Protein AF-A0A2D9VV08-F1 (afdb_monomer)

Structure (mmCIF, N/CA/C/O backbone):
data_AF-A0A2D9VV08-F1
#
_entry.id   AF-A0A2D9VV08-F1
#
loop_
_atom_site.group_PDB
_atom_site.id
_atom_site.type_symbol
_atom_site.label_atom_id
_atom_site.label_alt_id
_atom_site.label_comp_id
_atom_site.label_asym_id
_atom_site.label_entity_id
_atom_site.label_seq_id
_atom_site.pdbx_PDB_ins_code
_atom_site.Cartn_x
_atom_site.Cartn_y
_atom_site.Cartn_z
_atom_site.occupancy
_atom_site.B_iso_or_equiv
_atom_site.auth_seq_id
_atom_site.auth_comp_id
_atom_site.auth_asym_id
_atom_site.auth_atom_id
_atom_site.pdbx_PDB_model_num
ATOM 1 N N . MET A 1 1 ? -63.799 -0.600 -40.980 1.00 40.44 1 MET A N 1
ATOM 2 C CA . MET A 1 1 ? -63.109 -1.004 -42.229 1.00 40.44 1 MET A CA 1
ATOM 3 C C . MET A 1 1 ? -62.069 0.053 -42.563 1.00 40.44 1 MET A C 1
ATOM 5 O O . MET A 1 1 ? -62.442 1.217 -42.552 1.00 40.44 1 MET A O 1
ATOM 9 N N . LYS A 1 2 ? -60.854 -0.387 -42.931 1.00 34.94 2 LYS A N 1
ATOM 10 C CA . LYS A 1 2 ? -59.689 0.384 -43.429 1.00 34.94 2 LYS A CA 1
ATOM 11 C C . LYS A 1 2 ? -58.901 1.178 -42.380 1.00 34.94 2 LYS A C 1
ATOM 13 O O . LYS A 1 2 ? -59.510 1.806 -41.532 1.00 34.94 2 LYS A O 1
ATOM 18 N N . ARG A 1 3 ? -57.576 1.304 -42.462 1.00 34.31 3 ARG A N 1
ATOM 19 C CA . ARG A 1 3 ? -56.426 0.521 -42.990 1.00 34.31 3 ARG A CA 1
ATOM 20 C C . ARG A 1 3 ? -55.212 1.446 -42.752 1.00 34.31 3 ARG A C 1
ATOM 22 O O . ARG A 1 3 ? -55.374 2.659 -42.809 1.00 34.31 3 ARG A O 1
ATOM 29 N N . PHE A 1 4 ? -54.054 0.847 -42.500 1.00 35.44 4 PHE A N 1
ATOM 30 C CA . PHE A 1 4 ? -52.720 1.458 -42.398 1.00 35.44 4 PHE A CA 1
ATOM 31 C C . PHE A 1 4 ? -52.365 2.481 -43.508 1.00 35.44 4 PHE A C 1
ATOM 33 O O . PHE A 1 4 ? -52.744 2.237 -44.654 1.00 35.44 4 PHE A O 1
ATOM 40 N N . GLU A 1 5 ? -51.636 3.546 -43.097 1.00 44.16 5 GLU A N 1
ATOM 41 C CA . GLU A 1 5 ? -50.423 4.235 -43.654 1.00 44.16 5 GLU A CA 1
ATOM 42 C C . GLU A 1 5 ? -50.265 4.396 -45.193 1.00 44.16 5 GLU A C 1
ATOM 44 O O . GLU A 1 5 ? -50.608 3.459 -45.917 1.00 44.16 5 GLU A O 1
ATOM 49 N N . PRO A 1 6 ? -49.681 5.509 -45.739 1.00 47.34 6 PRO A N 1
ATOM 50 C CA . PRO A 1 6 ? -48.270 5.873 -45.454 1.00 47.34 6 PRO A CA 1
ATOM 51 C C . PRO A 1 6 ? -47.780 7.354 -45.616 1.00 47.34 6 PRO A C 1
ATOM 53 O O . PRO A 1 6 ? -48.344 8.159 -46.353 1.00 47.34 6 PRO A O 1
ATOM 56 N N . SER A 1 7 ? -46.614 7.632 -45.002 1.00 43.88 7 SER A N 1
ATOM 57 C CA . SER A 1 7 ? -45.421 8.395 -45.483 1.00 43.88 7 SER A CA 1
ATOM 58 C C . SER A 1 7 ? -45.499 9.860 -45.983 1.00 43.88 7 SER A C 1
ATOM 60 O O . SER A 1 7 ? -46.040 10.108 -47.058 1.00 43.88 7 SER A O 1
ATOM 62 N N . ILE A 1 8 ? -44.742 10.780 -45.346 1.00 37.00 8 ILE A N 1
ATOM 63 C CA . ILE A 1 8 ? -44.172 12.033 -45.927 1.00 37.00 8 ILE A CA 1
ATOM 64 C C . ILE A 1 8 ? -42.823 12.339 -45.216 1.00 37.00 8 ILE A C 1
ATOM 66 O O . ILE A 1 8 ? -42.817 12.558 -44.012 1.00 37.00 8 ILE A O 1
ATOM 70 N N . LYS A 1 9 ? -41.666 12.045 -45.839 1.00 37.06 9 LYS A N 1
ATOM 71 C CA . LYS A 1 9 ? -40.683 12.907 -46.563 1.00 37.06 9 LYS A CA 1
ATOM 72 C C . LYS A 1 9 ? -39.863 13.920 -45.731 1.00 37.06 9 LYS A C 1
ATOM 74 O O . LYS A 1 9 ? -40.403 14.788 -45.059 1.00 37.06 9 LYS A O 1
ATOM 79 N N . LEU A 1 10 ? -38.538 13.806 -45.887 1.00 42.59 10 LEU A N 1
ATOM 80 C CA . LEU A 1 10 ? -37.439 14.268 -45.025 1.00 42.59 10 LEU A CA 1
ATOM 81 C C . LEU A 1 10 ? -36.740 15.581 -45.467 1.00 42.59 10 LEU A C 1
ATOM 83 O O . LEU A 1 10 ? -35.616 15.835 -45.050 1.00 42.59 10 LEU A O 1
ATOM 87 N N . ASP A 1 11 ? -37.353 16.438 -46.287 1.00 41.09 11 ASP A N 1
ATOM 88 C CA . ASP A 1 11 ? -36.577 17.448 -47.046 1.00 41.09 11 ASP A CA 1
ATOM 89 C C . ASP A 1 11 ? -36.545 18.884 -46.477 1.00 41.09 11 ASP A C 1
ATOM 91 O O . ASP A 1 11 ? -35.994 19.776 -47.117 1.00 41.09 11 ASP A O 1
ATOM 95 N N . ASN A 1 12 ? -37.075 19.156 -45.277 1.00 43.41 12 ASN A N 1
ATOM 96 C CA . ASN A 1 12 ? -37.239 20.546 -44.799 1.00 43.41 12 ASN A CA 1
ATOM 97 C C . ASN A 1 12 ? -36.463 20.954 -43.537 1.00 43.41 12 ASN A C 1
ATOM 99 O O . ASN A 1 12 ? -36.698 22.043 -43.018 1.00 43.41 12 ASN A O 1
ATOM 103 N N . MET A 1 13 ? -35.498 20.164 -43.061 1.00 38.97 13 MET A N 1
ATOM 104 C CA . MET A 1 13 ? -34.705 20.539 -41.874 1.00 38.97 13 MET A CA 1
ATOM 105 C C . MET A 1 13 ? -33.243 20.917 -42.143 1.00 38.97 13 MET A C 1
ATOM 107 O O . MET A 1 13 ? -32.526 21.218 -41.195 1.00 38.97 13 MET A O 1
ATOM 111 N N . TYR A 1 14 ? -32.802 20.989 -43.405 1.00 41.69 14 TYR A N 1
ATOM 112 C CA . TYR A 1 14 ? -31.396 21.292 -43.728 1.00 41.69 14 TYR A CA 1
ATOM 113 C C . TYR A 1 14 ? -31.119 22.719 -44.242 1.00 41.69 14 TYR A C 1
ATOM 115 O O . TYR A 1 14 ? -29.967 23.082 -44.443 1.00 41.69 14 TYR A O 1
ATOM 123 N N . ASN A 1 15 ? -32.140 23.572 -44.406 1.00 38.47 15 ASN A N 1
ATOM 124 C CA . ASN A 1 15 ? -31.975 24.895 -45.038 1.00 38.47 15 ASN A CA 1
ATOM 125 C C . ASN A 1 15 ? -32.231 26.115 -44.134 1.00 38.47 15 ASN A C 1
ATOM 127 O O . ASN A 1 15 ? -32.240 27.239 -44.629 1.00 38.47 15 ASN A O 1
ATOM 131 N N . SER A 1 16 ? -32.392 25.945 -42.815 1.00 38.78 16 SER A N 1
ATOM 132 C CA . SER A 1 16 ? -32.663 27.081 -41.909 1.00 38.78 16 SER A CA 1
ATOM 133 C C . SER A 1 16 ? -31.456 27.588 -41.105 1.00 38.78 16 SER A C 1
ATOM 135 O O . SER A 1 16 ? -31.611 28.551 -40.354 1.00 38.78 16 SER A O 1
ATOM 137 N N . VAL A 1 17 ? -30.261 26.999 -41.241 1.00 39.28 17 VAL A N 1
ATOM 138 C CA . VAL A 1 17 ? -29.086 27.417 -40.439 1.00 39.28 17 VAL A CA 1
ATOM 139 C C . VAL A 1 17 ? -27.960 28.046 -41.282 1.00 39.28 17 VAL A C 1
ATOM 141 O O . VAL A 1 17 ? -27.140 28.788 -40.750 1.00 39.28 17 VAL A O 1
ATOM 144 N N . SER A 1 18 ? -27.974 27.906 -42.614 1.00 39.22 18 SER A N 1
ATOM 145 C CA . SER A 1 18 ? -26.911 28.433 -43.499 1.00 39.22 18 SER A CA 1
ATOM 146 C C . SER A 1 18 ? -27.048 29.907 -43.929 1.00 39.22 18 SER A C 1
ATOM 148 O O . SER A 1 18 ? -26.383 30.322 -44.873 1.00 39.22 18 SER A O 1
ATOM 150 N N . SER A 1 19 ? -27.857 30.744 -43.265 1.00 37.53 19 SER A N 1
ATOM 151 C CA . SER A 1 19 ? -28.032 32.157 -43.672 1.00 37.53 19 SER A CA 1
ATOM 152 C C . SER A 1 19 ? -27.627 33.211 -42.633 1.00 37.53 19 SER A C 1
ATOM 154 O O . SER A 1 19 ? -28.128 34.336 -42.680 1.00 37.53 19 SER A O 1
ATOM 156 N N . LYS A 1 20 ? -26.716 32.896 -41.703 1.00 37.66 20 LYS A N 1
ATOM 157 C CA . LYS A 1 20 ? -26.085 33.901 -40.823 1.00 37.66 20 LYS A CA 1
ATOM 158 C C . LYS A 1 20 ? -24.596 33.630 -40.600 1.00 37.66 20 LYS A C 1
ATOM 160 O O . LYS A 1 20 ? -24.136 33.502 -39.474 1.00 37.66 20 LYS A O 1
ATOM 165 N N . ILE A 1 21 ? -23.828 33.612 -41.685 1.00 45.19 21 ILE A N 1
ATOM 166 C CA . ILE A 1 21 ? -22.382 33.841 -41.621 1.00 45.19 21 ILE A CA 1
ATOM 167 C C . ILE A 1 21 ? -22.081 35.045 -42.509 1.00 45.19 21 ILE A C 1
ATOM 169 O O . ILE A 1 21 ? -22.138 34.959 -43.730 1.00 45.19 21 ILE A O 1
ATOM 173 N N . ASN A 1 22 ? -21.806 36.186 -41.879 1.00 32.44 22 ASN A N 1
ATOM 174 C CA . ASN A 1 22 ? -20.992 37.235 -42.480 1.00 32.44 22 ASN A CA 1
ATOM 175 C C . ASN A 1 22 ? -20.306 38.061 -41.382 1.00 32.44 22 ASN A C 1
ATOM 177 O O . ASN A 1 22 ? -20.902 38.936 -40.758 1.00 32.44 22 ASN A O 1
ATOM 181 N N . ASN A 1 23 ? -19.039 37.710 -41.163 1.00 40.84 23 ASN A N 1
ATOM 182 C CA . ASN A 1 23 ? -17.896 38.563 -40.847 1.00 40.84 23 ASN A CA 1
ATOM 183 C C . ASN A 1 23 ? -18.106 39.755 -39.904 1.00 40.84 23 ASN A C 1
ATOM 185 O O . ASN A 1 23 ? -18.414 40.864 -40.338 1.00 40.84 23 ASN A O 1
ATOM 189 N N . LYS A 1 24 ? -17.703 39.560 -38.643 1.00 33.09 24 LYS A N 1
ATOM 190 C CA . LYS A 1 24 ? -16.863 40.524 -37.916 1.00 33.09 24 LYS A CA 1
ATOM 191 C C . LYS A 1 24 ? -15.965 39.777 -36.928 1.00 33.09 24 LYS A C 1
ATOM 193 O O . LYS A 1 24 ? -16.432 39.204 -35.952 1.00 33.09 24 LYS A O 1
ATOM 198 N N . SER A 1 25 ? -14.673 39.807 -37.228 1.00 48.38 25 SER A N 1
ATOM 199 C CA . SER A 1 25 ? -13.551 39.387 -36.395 1.00 48.38 25 SER A CA 1
ATOM 200 C C . SER A 1 25 ? -13.685 39.863 -34.946 1.00 48.38 25 SER A C 1
ATOM 202 O O . SER A 1 25 ? -13.648 41.068 -34.681 1.00 48.38 25 SER A O 1
ATOM 204 N N . ARG A 1 26 ? -13.768 38.919 -34.008 1.00 38.81 26 ARG A N 1
ATOM 205 C CA . ARG A 1 26 ? -13.353 39.113 -32.619 1.00 38.81 26 ARG A CA 1
ATOM 206 C C . ARG A 1 26 ? -12.586 37.868 -32.194 1.00 38.81 26 ARG A C 1
ATOM 208 O O . ARG A 1 26 ? -13.151 36.781 -32.165 1.00 38.81 26 ARG A O 1
ATOM 215 N N . LEU A 1 27 ? -11.289 38.059 -31.953 1.00 39.94 27 LEU A N 1
ATOM 216 C CA . LEU A 1 27 ? -10.453 37.162 -31.164 1.00 39.94 27 LEU A CA 1
ATOM 217 C C . LEU A 1 27 ? -11.228 36.800 -29.890 1.00 39.94 27 LEU A C 1
ATOM 219 O O . LEU A 1 27 ? -11.615 37.697 -29.139 1.00 39.94 27 LEU A O 1
ATOM 223 N N . PHE A 1 28 ? -11.476 35.513 -29.679 1.00 40.75 28 PHE A N 1
ATOM 224 C CA . PHE A 1 28 ? -11.870 35.002 -28.376 1.00 40.75 28 PHE A CA 1
ATOM 225 C C . PHE A 1 28 ? -10.591 34.818 -27.563 1.00 40.75 28 PHE A C 1
ATOM 227 O O . PHE A 1 28 ? -9.744 34.004 -27.918 1.00 40.75 28 PHE A O 1
ATOM 234 N N . ASP A 1 29 ? -10.444 35.633 -26.524 1.00 45.53 29 ASP A N 1
ATOM 235 C CA . ASP A 1 29 ? -9.407 35.511 -25.506 1.00 45.53 29 ASP A CA 1
ATOM 236 C C . ASP A 1 29 ? -9.954 34.613 -24.376 1.00 45.53 29 ASP A C 1
ATOM 238 O O . ASP A 1 29 ? -10.915 35.010 -23.699 1.00 45.53 29 ASP A O 1
ATOM 242 N N . PRO A 1 30 ? -9.428 33.387 -24.189 1.00 45.16 30 PRO A N 1
ATOM 243 C CA . PRO A 1 30 ? -9.931 32.440 -23.193 1.00 45.16 30 PRO A CA 1
ATOM 244 C C . PRO A 1 30 ? -9.662 32.864 -21.735 1.00 45.16 30 PRO A C 1
ATOM 246 O O . PRO A 1 30 ? -10.148 32.209 -20.818 1.00 45.16 30 PRO A O 1
ATOM 249 N N . MET A 1 31 ? -8.972 33.984 -21.489 1.00 43.41 31 MET A N 1
ATOM 250 C CA . MET A 1 31 ? -8.640 34.465 -20.138 1.00 43.41 31 MET A CA 1
ATOM 251 C C . MET A 1 31 ? -9.734 35.298 -19.442 1.00 43.41 31 MET A C 1
ATOM 253 O O . MET A 1 31 ? -9.549 35.717 -18.303 1.00 43.41 31 MET A O 1
ATOM 257 N N . SER A 1 32 ? -10.892 35.540 -20.068 1.00 47.12 32 SER A N 1
ATOM 258 C CA . SER A 1 32 ? -11.957 36.368 -19.457 1.00 47.12 32 SER A CA 1
ATOM 259 C C . SER A 1 32 ? -13.001 35.599 -18.628 1.00 47.12 32 SER A C 1
ATOM 261 O O . SER A 1 32 ? -13.900 36.215 -18.058 1.00 47.12 32 SER A O 1
ATOM 263 N N . LEU A 1 33 ? -12.874 34.271 -18.519 1.00 42.94 33 LEU A N 1
ATOM 264 C CA . LEU A 1 33 ? -13.794 33.405 -17.761 1.00 42.94 33 LEU A CA 1
ATOM 265 C C . LEU A 1 33 ? -13.349 33.112 -16.316 1.00 42.94 33 LEU A C 1
ATOM 267 O O . LEU A 1 33 ? -14.063 32.424 -15.594 1.00 42.94 33 LEU A O 1
ATOM 271 N N . ILE A 1 34 ? -12.233 33.689 -15.856 1.00 46.38 34 ILE A N 1
ATOM 272 C CA . ILE A 1 34 ? -11.769 33.587 -14.463 1.00 46.38 34 ILE A CA 1
ATOM 273 C C . ILE A 1 34 ? -11.802 34.975 -13.814 1.00 46.38 34 ILE A C 1
ATOM 275 O O . ILE A 1 34 ? -10.773 35.568 -13.509 1.00 46.38 34 ILE A O 1
ATOM 279 N N . ASN A 1 35 ? -13.003 35.504 -13.584 1.00 36.22 35 ASN A N 1
ATOM 280 C CA . ASN A 1 35 ? -13.213 36.591 -12.625 1.00 36.22 35 ASN A CA 1
ATOM 281 C C . ASN A 1 35 ? -13.919 36.021 -11.393 1.00 36.22 35 ASN A C 1
ATOM 283 O O . ASN A 1 35 ? -15.118 36.204 -11.193 1.00 36.22 35 ASN A O 1
ATOM 287 N N . ILE A 1 36 ? -13.153 35.297 -10.576 1.00 47.75 36 ILE A N 1
ATOM 288 C CA . ILE A 1 36 ? -13.516 35.037 -9.183 1.00 47.75 36 ILE A CA 1
ATOM 289 C C . ILE A 1 36 ? -13.079 36.270 -8.392 1.00 47.75 36 ILE A C 1
ATOM 291 O O . ILE A 1 36 ? -11.884 36.550 -8.277 1.00 47.75 36 ILE A O 1
ATOM 295 N N . ASP A 1 37 ? -14.050 37.011 -7.862 1.00 37.53 37 ASP A N 1
ATOM 296 C CA . ASP A 1 37 ? -13.835 38.141 -6.956 1.00 37.53 37 ASP A CA 1
ATOM 297 C C . ASP A 1 37 ? -13.156 37.644 -5.665 1.00 37.53 37 ASP A C 1
ATOM 299 O O . ASP A 1 37 ? -13.803 37.184 -4.720 1.00 37.53 37 ASP A O 1
ATOM 303 N N . ARG A 1 38 ? -11.820 37.718 -5.608 1.00 37.84 38 ARG A N 1
ATOM 304 C CA . ARG A 1 38 ? -11.063 37.484 -4.372 1.00 37.84 38 ARG A CA 1
ATOM 305 C C . ARG A 1 38 ? -11.222 38.703 -3.471 1.00 37.84 38 ARG A C 1
ATOM 307 O O . ARG A 1 38 ? -10.489 39.683 -3.595 1.00 37.84 38 ARG A O 1
ATOM 314 N N . LYS A 1 39 ? -12.155 38.636 -2.520 1.00 36.38 39 LYS A N 1
ATOM 315 C CA . LYS A 1 39 ? -12.114 39.510 -1.343 1.00 36.38 39 LYS A CA 1
ATOM 316 C C . LYS A 1 39 ? -10.845 39.193 -0.553 1.00 36.38 39 LYS A C 1
ATOM 318 O O . LYS A 1 39 ? -10.758 38.183 0.135 1.00 36.38 39 LYS A O 1
ATOM 323 N N . ILE A 1 40 ? -9.860 40.070 -0.702 1.00 37.94 40 ILE A N 1
ATOM 324 C CA . ILE A 1 40 ? -8.623 40.123 0.071 1.00 37.94 40 ILE A CA 1
ATOM 325 C C . ILE A 1 40 ? -8.995 40.307 1.549 1.00 37.94 40 ILE A C 1
ATOM 327 O O . ILE A 1 40 ? -9.473 41.370 1.944 1.00 37.94 40 ILE A O 1
ATOM 331 N N . VAL A 1 41 ? -8.791 39.269 2.359 1.00 36.09 41 VAL A N 1
ATOM 332 C CA . VAL A 1 41 ? -8.795 39.364 3.821 1.00 36.09 41 VAL A CA 1
ATOM 333 C C . VAL A 1 41 ? -7.339 39.433 4.263 1.00 36.09 41 VAL A C 1
ATOM 335 O O . VAL A 1 41 ? -6.630 38.434 4.320 1.00 36.09 41 VAL A O 1
ATOM 338 N N . THR A 1 42 ? -6.879 40.652 4.515 1.00 32.84 42 THR A N 1
ATOM 339 C CA . THR A 1 42 ? -5.553 40.938 5.054 1.00 32.84 42 THR A CA 1
ATOM 340 C C . THR A 1 42 ? -5.556 40.648 6.555 1.00 32.84 42 THR A C 1
ATOM 342 O O . THR A 1 42 ? -6.047 41.463 7.332 1.00 32.84 42 THR A O 1
ATOM 345 N N . TYR A 1 43 ? -4.985 39.520 6.978 1.00 34.56 43 TYR A N 1
ATOM 346 C CA . TYR A 1 43 ? -4.499 39.357 8.349 1.00 34.56 43 TYR A CA 1
ATOM 347 C C . TYR A 1 43 ? -2.974 39.403 8.328 1.00 34.56 43 TYR A C 1
ATOM 349 O O . TYR A 1 43 ? -2.294 38.469 7.920 1.00 34.56 43 TYR A O 1
ATOM 357 N N . THR A 1 44 ? -2.435 40.546 8.738 1.00 33.78 44 THR A N 1
ATOM 358 C CA . THR A 1 44 ? -1.024 40.723 9.071 1.00 33.78 44 THR A CA 1
ATOM 359 C C . THR A 1 44 ? -0.730 40.011 10.389 1.00 33.78 44 THR A C 1
ATOM 361 O O . THR A 1 44 ? -1.078 40.530 11.450 1.00 33.78 44 THR A O 1
ATOM 364 N N . THR A 1 45 ? -0.071 38.856 10.348 1.00 36.84 45 THR A N 1
ATOM 365 C CA . THR A 1 45 ? 0.602 38.279 11.519 1.00 36.84 45 THR A CA 1
ATOM 366 C C . THR A 1 45 ? 2.086 38.612 11.438 1.00 36.84 45 THR A C 1
ATOM 368 O O . THR A 1 45 ? 2.792 38.189 10.524 1.00 36.84 45 THR A O 1
ATOM 371 N N . ALA A 1 46 ? 2.540 39.438 12.377 1.00 35.12 46 ALA A N 1
ATOM 372 C CA . ALA A 1 46 ? 3.937 39.793 12.554 1.00 35.12 46 ALA A CA 1
ATOM 373 C C . ALA A 1 46 ? 4.747 38.543 12.928 1.00 35.12 46 ALA A C 1
ATOM 375 O O . ALA A 1 46 ? 4.497 37.922 13.957 1.00 35.12 46 ALA A O 1
ATOM 376 N N . ILE A 1 47 ? 5.727 38.192 12.098 1.00 37.81 47 ILE A N 1
ATOM 377 C CA . ILE A 1 47 ? 6.722 37.169 12.413 1.00 37.81 47 ILE A CA 1
ATOM 378 C C . ILE A 1 47 ? 7.755 37.815 13.343 1.00 37.81 47 ILE A C 1
ATOM 380 O O . ILE A 1 47 ? 8.650 38.534 12.903 1.00 37.81 47 ILE A O 1
ATOM 384 N N . THR A 1 48 ? 7.620 37.590 14.647 1.00 34.22 48 THR A N 1
ATOM 385 C CA . THR A 1 48 ? 8.691 37.838 15.617 1.00 34.22 48 THR A CA 1
ATOM 386 C C . THR A 1 48 ? 9.560 36.588 15.717 1.00 34.22 48 THR A C 1
ATOM 388 O O . THR A 1 48 ? 9.188 35.633 16.391 1.00 34.22 48 THR A O 1
ATOM 391 N N . LEU A 1 49 ? 10.711 36.596 15.039 1.00 32.50 49 LEU A N 1
ATOM 392 C CA . LEU A 1 49 ? 11.802 35.632 15.231 1.00 32.50 49 LEU A CA 1
ATOM 393 C C . LEU A 1 49 ? 12.501 35.898 16.580 1.00 32.50 49 LEU A C 1
ATOM 395 O O . LEU A 1 49 ? 13.049 36.991 16.749 1.00 32.50 49 LEU A O 1
ATOM 399 N N . PRO A 1 50 ? 12.608 34.928 17.504 1.00 44.78 50 PRO A N 1
ATOM 400 C CA . PRO A 1 50 ? 13.664 34.950 18.500 1.00 44.78 50 PRO A CA 1
ATOM 401 C C . PRO A 1 50 ? 14.922 34.282 17.926 1.00 44.78 50 PRO A C 1
ATOM 403 O O . PRO A 1 50 ? 14.986 33.065 17.769 1.00 44.78 50 PRO A O 1
ATOM 406 N N . LEU A 1 51 ? 15.947 35.091 17.630 1.00 34.47 51 LEU A N 1
ATOM 407 C CA . LEU A 1 51 ? 17.323 34.603 17.523 1.00 34.47 51 LEU A CA 1
ATOM 408 C C . LEU A 1 51 ? 17.750 34.072 18.899 1.00 34.47 51 LEU A C 1
ATOM 410 O O . LEU A 1 51 ? 17.919 34.863 19.828 1.00 34.47 51 LEU A O 1
ATOM 414 N N . ILE A 1 52 ? 17.980 32.765 19.023 1.00 43.25 52 ILE A N 1
ATOM 415 C CA . ILE A 1 52 ? 18.710 32.199 20.161 1.00 43.25 52 ILE A CA 1
ATOM 416 C C . ILE A 1 52 ? 20.125 31.858 19.699 1.00 43.25 52 ILE A C 1
ATOM 418 O O . ILE A 1 52 ? 20.376 30.893 18.984 1.00 43.25 52 ILE A O 1
ATOM 422 N N . LEU A 1 53 ? 21.043 32.720 20.127 1.00 34.97 53 LEU A N 1
ATOM 423 C CA . LEU A 1 53 ? 22.485 32.533 20.135 1.00 34.97 53 LEU A CA 1
ATOM 424 C C . LEU A 1 53 ? 22.847 31.741 21.408 1.00 34.97 53 LEU A C 1
ATOM 426 O O . LEU A 1 53 ? 22.639 32.243 22.510 1.00 34.97 53 LEU A O 1
ATOM 430 N N . ALA A 1 54 ? 23.428 30.549 21.275 1.00 41.56 54 ALA A N 1
ATOM 431 C CA . ALA A 1 54 ? 24.175 29.877 22.344 1.00 41.56 54 ALA A CA 1
ATOM 432 C C . ALA A 1 54 ? 25.527 29.455 21.740 1.00 41.56 54 ALA A C 1
ATOM 434 O O . ALA A 1 54 ? 25.588 28.598 20.869 1.00 41.56 54 ALA A O 1
ATOM 435 N N . ALA A 1 55 ? 26.585 30.250 21.890 1.00 38.38 55 ALA A N 1
ATOM 436 C CA . ALA A 1 55 ? 27.450 30.348 23.068 1.00 38.38 55 ALA A CA 1
ATOM 437 C C . ALA A 1 55 ? 28.229 29.050 23.352 1.00 38.38 55 ALA A C 1
ATOM 439 O O . ALA A 1 55 ? 27.840 28.201 24.144 1.00 38.38 55 ALA A O 1
ATOM 440 N N . CYS A 1 56 ? 29.377 28.979 22.676 1.00 41.03 56 CYS A N 1
ATOM 441 C CA . CYS A 1 56 ? 30.634 28.380 23.109 1.00 41.03 56 CYS A CA 1
ATOM 442 C C . CYS A 1 56 ? 30.798 28.327 24.642 1.00 41.03 56 CYS A C 1
ATOM 444 O O . CYS A 1 56 ? 30.735 29.357 25.314 1.00 41.03 56 CYS A O 1
ATOM 446 N N . GLY A 1 57 ? 31.085 27.137 25.169 1.00 35.28 57 GLY A N 1
ATOM 447 C CA . GLY A 1 57 ? 31.461 26.924 26.563 1.00 35.28 57 GLY A CA 1
ATOM 448 C C . GLY A 1 57 ? 32.113 25.559 26.747 1.00 35.28 57 GLY A C 1
ATOM 449 O O . GLY A 1 57 ? 31.436 24.576 27.020 1.00 35.28 57 GLY A O 1
ATOM 450 N N . GLY A 1 58 ? 33.434 25.497 26.567 1.00 40.28 58 GLY A N 1
ATOM 451 C CA . GLY A 1 58 ? 34.241 24.337 26.934 1.00 40.28 58 GLY A CA 1
ATOM 452 C C . GLY A 1 58 ? 34.417 24.217 28.451 1.00 40.28 58 GLY A C 1
ATOM 453 O O . GLY A 1 58 ? 34.552 25.219 29.152 1.00 40.28 58 GLY A O 1
ATOM 454 N N . GLY A 1 59 ? 34.475 22.981 28.943 1.00 35.72 59 GLY A N 1
ATOM 455 C CA . GLY A 1 59 ? 34.824 22.655 30.324 1.00 35.72 59 GLY A CA 1
ATOM 456 C C . GLY A 1 59 ? 35.083 21.158 30.464 1.00 35.72 59 GLY A C 1
ATOM 457 O O . GLY A 1 59 ? 34.170 20.359 30.300 1.00 35.72 59 GLY A O 1
ATOM 458 N N . GLY A 1 60 ? 36.341 20.786 30.705 1.00 34.59 60 GLY A N 1
ATOM 459 C CA . GLY A 1 60 ? 36.776 19.406 30.919 1.00 34.59 60 GLY A CA 1
ATOM 460 C C . GLY A 1 60 ? 36.902 19.013 32.396 1.00 34.59 60 GLY A C 1
ATOM 461 O O . GLY A 1 60 ? 36.882 19.863 33.285 1.00 34.59 60 GLY A O 1
ATOM 462 N N . GLY A 1 61 ? 37.128 17.711 32.605 1.00 33.06 61 GLY A N 1
ATOM 463 C CA . GLY A 1 61 ? 37.431 17.047 33.883 1.00 33.06 61 GLY A CA 1
ATOM 464 C C . GLY A 1 61 ? 36.249 16.202 34.374 1.00 33.06 61 GLY A C 1
ATOM 465 O O . GLY A 1 61 ? 35.132 16.685 34.405 1.00 33.06 61 GLY A O 1
ATOM 466 N N . GLY A 1 62 ? 36.362 14.937 34.767 1.00 32.50 62 GLY A N 1
ATOM 467 C CA . GLY A 1 62 ? 37.490 14.040 34.978 1.00 32.50 62 GLY A CA 1
ATOM 468 C C . GLY A 1 62 ? 37.004 12.909 35.899 1.00 32.50 62 GLY A C 1
ATOM 469 O O . GLY A 1 62 ? 36.479 13.199 36.962 1.00 32.50 62 GLY A O 1
ATOM 470 N N . GLY A 1 63 ? 37.163 11.658 35.453 1.00 31.52 63 GLY A N 1
ATOM 471 C CA . GLY A 1 63 ? 37.267 10.406 36.222 1.00 31.52 63 GLY A CA 1
ATOM 472 C C . GLY A 1 63 ? 36.289 10.081 37.365 1.00 31.52 63 GLY A C 1
ATOM 473 O O . GLY A 1 63 ? 36.358 10.677 38.430 1.00 31.52 63 GLY A O 1
ATOM 474 N N . ALA A 1 64 ? 35.578 8.957 37.232 1.00 32.06 64 ALA A N 1
ATOM 475 C CA . ALA A 1 64 ? 35.711 7.830 38.164 1.00 32.06 64 ALA A CA 1
ATOM 476 C C . ALA A 1 64 ? 35.121 6.546 37.559 1.00 32.06 64 ALA A C 1
ATOM 478 O O . ALA A 1 64 ? 34.111 6.551 36.866 1.00 32.06 64 ALA A O 1
ATOM 479 N N . VAL A 1 65 ? 35.837 5.463 37.827 1.00 37.69 65 VAL A N 1
ATOM 480 C CA . VAL A 1 65 ? 35.688 4.085 37.364 1.00 37.69 65 VAL A CA 1
ATOM 481 C C . VAL A 1 65 ? 34.481 3.369 37.988 1.00 37.69 65 VAL A C 1
ATOM 483 O O . VAL A 1 65 ? 34.241 3.501 39.185 1.00 37.69 65 VAL A O 1
ATOM 486 N N . SER A 1 66 ? 33.775 2.556 37.197 1.00 33.44 66 SER A N 1
ATOM 487 C CA . SER A 1 66 ? 32.834 1.539 37.690 1.00 33.44 66 SER A CA 1
ATOM 488 C C . SER A 1 66 ? 33.499 0.158 37.594 1.00 33.44 66 SER A C 1
ATOM 490 O O . SER A 1 66 ? 34.036 -0.160 36.529 1.00 33.44 66 SER A O 1
ATOM 492 N N . PRO A 1 67 ? 33.537 -0.649 38.670 1.00 40.22 67 PRO A N 1
ATOM 493 C CA . PRO A 1 67 ? 34.123 -1.978 38.628 1.00 40.22 67 PRO A CA 1
ATOM 494 C C . PRO A 1 67 ? 33.130 -3.017 38.092 1.00 40.22 67 PRO A C 1
ATOM 496 O O . PRO A 1 67 ? 32.038 -3.207 38.623 1.00 40.22 67 PRO A O 1
ATOM 499 N N . THR A 1 68 ? 33.579 -3.733 37.066 1.00 39.94 68 THR A N 1
ATOM 500 C CA . THR A 1 68 ? 33.092 -5.044 36.628 1.00 39.94 68 THR A CA 1
ATOM 501 C C . THR A 1 68 ? 33.063 -6.039 37.799 1.00 39.94 68 THR A C 1
ATOM 503 O O . THR A 1 68 ? 34.087 -6.184 38.473 1.00 39.94 68 THR A O 1
ATOM 506 N N . PRO A 1 69 ? 31.964 -6.776 38.043 1.00 38.88 69 PRO A N 1
ATOM 507 C CA . PRO A 1 69 ? 32.001 -7.955 38.898 1.00 38.88 69 PRO A CA 1
ATOM 508 C C . PRO A 1 69 ? 32.555 -9.156 38.125 1.00 38.88 69 PRO A C 1
ATOM 510 O O . PRO A 1 69 ? 32.024 -9.558 37.092 1.00 38.88 69 PRO A O 1
ATOM 513 N N . ASP A 1 70 ? 33.645 -9.688 38.665 1.00 28.64 70 ASP A N 1
ATOM 514 C CA . ASP A 1 70 ? 34.383 -10.870 38.236 1.00 28.64 70 ASP A CA 1
ATOM 515 C C . ASP A 1 70 ? 33.626 -12.175 38.545 1.00 28.64 70 ASP A C 1
ATOM 517 O O . ASP A 1 70 ? 32.983 -12.343 39.584 1.00 28.64 70 ASP A O 1
ATOM 521 N N . SER A 1 71 ? 33.753 -13.106 37.611 1.00 39.81 71 SER A N 1
ATOM 522 C CA . SER A 1 71 ? 33.383 -14.513 37.662 1.00 39.81 71 SER A CA 1
ATOM 523 C C . SER A 1 71 ? 34.259 -15.310 38.637 1.00 39.81 71 SER A C 1
ATOM 525 O O . SER A 1 71 ? 35.468 -15.418 38.454 1.00 39.81 71 SER A O 1
ATOM 527 N N . GLY A 1 72 ? 33.647 -15.979 39.619 1.00 28.30 72 GLY A N 1
ATOM 528 C CA . GLY A 1 72 ? 34.356 -16.864 40.548 1.00 28.30 72 GLY A CA 1
ATOM 529 C C . GLY A 1 72 ? 33.549 -18.103 40.925 1.00 28.30 72 GLY A C 1
ATOM 530 O O . GLY A 1 72 ? 32.681 -18.054 41.790 1.00 28.30 72 GLY A O 1
ATOM 531 N N . SER A 1 73 ? 33.874 -19.226 40.286 1.00 35.81 73 SER A N 1
ATOM 532 C CA . SER A 1 73 ? 33.451 -20.580 40.655 1.00 35.81 73 SER A CA 1
ATOM 533 C C . SER A 1 73 ? 34.396 -21.172 41.709 1.00 35.81 73 SER A C 1
ATOM 535 O O . SER A 1 73 ? 35.611 -21.024 41.583 1.00 35.81 73 SER A O 1
ATOM 537 N N . SER A 1 74 ? 33.855 -21.860 42.724 1.00 30.14 74 SER A N 1
ATOM 538 C CA . SER A 1 74 ? 34.335 -23.145 43.291 1.00 30.14 74 SER A CA 1
ATOM 539 C C . SER A 1 74 ? 33.857 -23.355 44.737 1.00 30.14 74 SER A C 1
ATOM 541 O O . SER A 1 74 ? 33.903 -22.441 45.556 1.00 30.14 74 SER A O 1
ATOM 543 N N . GLY A 1 75 ? 33.436 -24.583 45.078 1.00 27.98 75 GLY A N 1
ATOM 544 C CA . GLY A 1 75 ? 33.176 -24.954 46.476 1.00 27.98 75 GLY A CA 1
ATOM 545 C C . GLY A 1 75 ? 32.289 -26.178 46.703 1.00 27.98 75 GLY A C 1
ATOM 546 O O . GLY A 1 75 ? 31.156 -26.053 47.143 1.00 27.98 75 GLY A O 1
ATOM 547 N N . SER A 1 76 ? 32.820 -27.359 46.409 1.00 29.52 76 SER A N 1
ATOM 548 C CA . SER A 1 76 ? 32.226 -28.699 46.495 1.00 29.52 76 SER A CA 1
ATOM 549 C C . SER A 1 76 ? 31.726 -29.147 47.885 1.00 29.52 76 SER A C 1
ATOM 551 O O . SER A 1 76 ? 32.385 -28.903 48.892 1.00 29.52 76 SER A O 1
ATOM 553 N N . SER A 1 77 ? 30.684 -29.992 47.909 1.00 26.56 77 SER A N 1
ATOM 554 C CA . SER A 1 77 ? 30.701 -31.402 48.383 1.00 26.56 77 SER A CA 1
ATOM 555 C C . SER A 1 77 ? 29.431 -31.867 49.121 1.00 26.56 77 SER A C 1
ATOM 557 O O . SER A 1 77 ? 28.659 -31.104 49.686 1.00 26.56 77 SER A O 1
ATOM 559 N N . SER A 1 78 ? 29.219 -33.174 49.001 1.00 33.84 78 SER A N 1
ATOM 560 C CA . SER A 1 78 ? 27.995 -33.975 49.056 1.00 33.84 78 SER A CA 1
ATOM 561 C C . SER A 1 78 ? 27.673 -34.637 50.402 1.00 33.84 78 SER A C 1
ATOM 563 O O . SER A 1 78 ? 28.592 -34.986 51.139 1.00 33.84 78 SER A O 1
ATOM 565 N N . SER A 1 79 ? 26.389 -34.972 50.601 1.00 31.03 79 SER A N 1
ATOM 566 C CA . SER A 1 79 ? 25.785 -36.170 51.257 1.00 31.03 79 SER A CA 1
ATOM 567 C C . SER A 1 79 ? 24.500 -35.746 51.993 1.00 31.03 79 SER A C 1
ATOM 569 O O . SER A 1 79 ? 24.466 -34.670 52.567 1.00 31.03 79 SER A O 1
ATOM 571 N N . GLY A 1 80 ? 23.377 -36.460 52.041 1.00 27.50 80 GLY A N 1
ATOM 572 C CA . GLY A 1 80 ? 22.939 -37.743 51.508 1.00 27.50 80 GLY A CA 1
ATOM 573 C C . GLY A 1 80 ? 21.611 -38.123 52.198 1.00 27.50 80 GLY A C 1
ATOM 574 O O . GLY A 1 80 ? 21.478 -37.936 53.402 1.00 27.50 80 GLY A O 1
ATOM 575 N N . SER A 1 81 ? 20.686 -38.702 51.422 1.00 30.84 81 SER A N 1
ATOM 576 C CA . SER A 1 81 ? 19.696 -39.730 51.820 1.00 30.84 81 SER A CA 1
ATOM 577 C C . SER A 1 81 ? 18.366 -39.371 52.522 1.00 30.84 81 SER A C 1
ATOM 579 O O . SER A 1 81 ? 18.337 -39.006 53.693 1.00 30.84 81 SER A O 1
ATOM 581 N N . SER A 1 82 ? 17.265 -39.686 51.810 1.00 30.30 82 SER A N 1
ATOM 582 C CA . SER A 1 82 ? 16.057 -40.496 52.167 1.00 30.30 82 SER A CA 1
ATOM 583 C C . SER A 1 82 ? 14.767 -39.860 51.590 1.00 30.30 82 SER A C 1
ATOM 585 O O . SER A 1 82 ? 14.431 -38.740 51.942 1.00 30.30 82 SER A O 1
ATOM 587 N N . SER A 1 83 ? 14.134 -40.363 50.509 1.00 30.11 83 SER A N 1
ATOM 588 C CA . SER A 1 83 ? 13.178 -41.502 50.382 1.00 30.11 83 SER A CA 1
ATOM 589 C C . SER A 1 83 ? 12.171 -41.553 51.540 1.00 30.11 83 SER A C 1
ATOM 591 O O . SER A 1 83 ? 12.603 -41.707 52.673 1.00 30.11 83 SER A O 1
ATOM 593 N N . SER A 1 84 ? 10.841 -41.482 51.414 1.00 33.66 84 SER A N 1
ATOM 594 C CA . SER A 1 84 ? 9.833 -42.063 50.494 1.00 33.66 84 SER A CA 1
ATOM 595 C C . SER A 1 84 ? 8.453 -41.656 51.082 1.00 33.66 84 SER A C 1
ATOM 597 O O . SER A 1 84 ? 8.403 -41.386 52.276 1.00 33.66 84 SER A O 1
ATOM 599 N N . GLY A 1 85 ? 7.295 -41.589 50.424 1.00 28.20 85 GLY A N 1
ATOM 600 C CA . GLY A 1 85 ? 6.846 -41.891 49.071 1.00 28.20 85 GLY A CA 1
ATOM 601 C C . GLY A 1 85 ? 5.328 -41.623 48.953 1.00 28.20 85 GLY A C 1
ATOM 602 O O . GLY A 1 85 ? 4.660 -41.484 49.973 1.00 28.20 85 GLY A O 1
ATOM 603 N N . SER A 1 86 ? 4.851 -41.607 47.698 1.00 32.78 86 SER A N 1
ATOM 604 C CA . SER A 1 86 ? 3.576 -42.177 47.196 1.00 32.78 86 SER A CA 1
ATOM 605 C C . SER A 1 86 ? 2.233 -41.623 47.734 1.00 32.78 86 SER A C 1
ATOM 607 O O . SER A 1 86 ? 2.034 -41.536 48.933 1.00 32.78 86 SER A O 1
ATOM 609 N N . SER A 1 87 ? 1.196 -41.318 46.938 1.00 32.94 87 SER A N 1
ATOM 610 C CA . SER A 1 87 ? 0.892 -41.637 45.531 1.00 32.94 87 SER A CA 1
ATOM 611 C C . SER A 1 87 ? -0.427 -40.983 45.062 1.00 32.94 87 SER A C 1
ATOM 613 O O . SER A 1 87 ? -1.363 -40.892 45.854 1.00 32.94 87 SER A O 1
ATOM 615 N N . SER A 1 88 ? -0.480 -40.717 43.739 1.00 36.31 88 SER A N 1
ATOM 616 C CA . SER A 1 88 ? -1.609 -40.777 42.762 1.00 36.31 88 SER A CA 1
ATOM 617 C C . SER A 1 88 ? -2.784 -39.792 42.904 1.00 36.31 88 SER A C 1
ATOM 619 O O . SER A 1 88 ? -3.307 -39.637 43.996 1.00 36.31 88 SER A O 1
ATOM 621 N N . SER A 1 89 ? -3.307 -39.136 41.855 1.00 37.69 89 SER A N 1
ATOM 622 C CA . SER A 1 89 ? -3.315 -39.350 40.380 1.00 37.69 89 SER A CA 1
ATOM 623 C C . SER A 1 89 ? -3.746 -38.029 39.694 1.00 37.69 89 SER A C 1
ATOM 625 O O . SER A 1 89 ? -4.665 -37.404 40.211 1.00 37.69 89 SER A O 1
ATOM 627 N N . GLY A 1 90 ? -3.069 -37.489 38.667 1.00 31.92 90 GLY A N 1
ATOM 628 C CA . GLY A 1 90 ? -3.199 -37.801 37.220 1.00 31.92 90 GLY A CA 1
ATOM 629 C C . GLY A 1 90 ? -4.022 -36.684 36.528 1.00 31.92 90 GLY A C 1
ATOM 630 O O . GLY A 1 90 ? -5.101 -36.387 37.016 1.00 31.92 90 GLY A O 1
ATOM 631 N N . SER A 1 91 ? -3.610 -35.967 35.476 1.00 34.47 91 SER A N 1
ATOM 632 C CA . SER A 1 91 ? -2.597 -36.219 34.443 1.00 34.47 91 SER A CA 1
ATOM 633 C C . SER A 1 91 ? -2.052 -34.900 33.855 1.00 34.47 91 SER A C 1
ATOM 635 O O . SER A 1 91 ? -2.791 -33.939 33.665 1.00 34.47 91 SER A O 1
ATOM 637 N N . SER A 1 92 ? -0.749 -34.910 33.580 1.00 35.34 92 SER A N 1
ATOM 638 C CA . SER A 1 92 ? 0.092 -33.984 32.801 1.00 35.34 92 SER A CA 1
ATOM 639 C C . SER A 1 92 ? -0.152 -34.171 31.284 1.00 35.34 92 SER A C 1
ATOM 641 O O . SER A 1 92 ? -0.867 -35.099 30.918 1.00 35.34 92 SER A O 1
ATOM 643 N N . SER A 1 93 ? 0.386 -33.453 30.294 1.00 37.50 93 SER A N 1
ATOM 644 C CA . SER A 1 93 ? 1.500 -32.499 30.065 1.00 37.50 93 SER A CA 1
ATOM 645 C C . SER A 1 93 ? 1.381 -32.155 28.558 1.00 37.50 93 SER A C 1
ATOM 647 O O . SER A 1 93 ? 0.872 -32.984 27.811 1.00 37.50 93 SER A O 1
ATOM 649 N N . SER A 1 94 ? 1.808 -31.015 28.024 1.00 33.66 94 SER A N 1
ATOM 650 C CA . SER A 1 94 ? 3.213 -30.610 27.956 1.00 33.66 94 SER A CA 1
ATOM 651 C C . SER A 1 94 ? 3.328 -29.131 27.595 1.00 33.66 94 SER A C 1
ATOM 653 O O . SER A 1 94 ? 2.941 -28.726 26.501 1.00 33.66 94 SER A O 1
ATOM 655 N N . GLY A 1 95 ? 3.891 -28.363 28.526 1.00 29.20 95 GLY A N 1
ATOM 656 C CA . GLY A 1 95 ? 4.484 -27.070 28.238 1.00 29.20 95 GLY A CA 1
ATOM 657 C C . GLY A 1 95 ? 5.804 -27.262 27.501 1.00 29.20 95 GLY A C 1
ATOM 658 O O . GLY A 1 95 ? 6.605 -28.133 27.849 1.00 29.20 95 GLY A O 1
ATOM 659 N N . SER A 1 96 ? 5.992 -26.443 26.479 1.00 34.31 96 SER A N 1
ATOM 660 C CA . SER A 1 96 ? 7.313 -26.021 26.049 1.00 34.31 96 SER A CA 1
ATOM 661 C C . SER A 1 96 ? 7.632 -24.783 26.877 1.00 34.31 96 SER A C 1
ATOM 663 O O . SER A 1 96 ? 6.898 -23.800 26.812 1.00 34.31 96 SER A O 1
ATOM 665 N N . ASP A 1 97 ? 8.675 -24.855 27.696 1.00 34.59 97 ASP A N 1
ATOM 666 C CA . ASP A 1 97 ? 9.183 -23.719 28.457 1.00 34.59 97 ASP A CA 1
ATOM 667 C C . ASP A 1 97 ? 9.781 -22.693 27.481 1.00 34.59 97 ASP A C 1
ATOM 669 O O . ASP A 1 97 ? 10.965 -22.733 27.149 1.00 34.59 97 ASP A O 1
ATOM 673 N N . SER A 1 98 ? 8.945 -21.783 26.987 1.00 37.22 98 SER A N 1
ATOM 674 C CA . SER A 1 98 ? 9.373 -20.507 26.425 1.00 37.22 98 SER A CA 1
ATOM 675 C C . SER A 1 98 ? 9.479 -19.511 27.574 1.00 37.22 98 SER A C 1
ATOM 677 O O . SER A 1 98 ? 8.514 -19.303 28.313 1.00 37.22 98 SER A O 1
ATOM 679 N N . SER A 1 99 ? 10.663 -18.923 27.733 1.00 35.03 99 SER A N 1
ATOM 680 C CA . SER A 1 99 ? 10.945 -17.796 28.621 1.00 35.03 99 SER A CA 1
ATOM 681 C C . SER A 1 99 ? 9.811 -16.774 28.570 1.00 35.03 99 SER A C 1
ATOM 683 O O . SER A 1 99 ? 9.682 -16.030 27.603 1.00 35.03 99 SER A O 1
ATOM 685 N N . SER A 1 100 ? 8.965 -16.793 29.595 1.00 40.06 100 SER A N 1
ATOM 686 C CA . SER A 1 100 ? 7.772 -15.967 29.684 1.00 40.06 100 SER A CA 1
ATOM 687 C C . SER A 1 100 ? 8.214 -14.539 29.989 1.00 40.06 100 SER A C 1
ATOM 689 O O . SER A 1 100 ? 8.543 -14.228 31.136 1.00 40.06 100 SER A O 1
ATOM 691 N N . SER A 1 101 ? 8.267 -13.673 28.976 1.00 47.88 101 SER A N 1
ATOM 692 C CA . SER A 1 101 ? 8.124 -12.244 29.233 1.00 47.88 101 SER A CA 1
ATOM 693 C C . SER A 1 101 ? 6.757 -12.075 29.898 1.00 47.88 101 SER A C 1
ATOM 695 O O . SER A 1 101 ? 5.744 -12.582 29.416 1.00 47.88 101 SER A O 1
ATOM 697 N N . SER A 1 102 ? 6.719 -11.480 31.088 1.00 57.41 102 SER A N 1
ATOM 698 C CA . SER A 1 102 ? 5.455 -11.158 31.746 1.00 57.41 102 SER A CA 1
ATOM 699 C C . SER A 1 102 ? 4.835 -9.970 31.012 1.00 57.41 102 SER A C 1
ATOM 701 O O . SER A 1 102 ? 5.021 -8.836 31.444 1.00 57.41 102 SER A O 1
ATOM 703 N N . GLY A 1 103 ? 4.197 -10.228 29.870 1.00 73.94 103 GLY A N 1
ATOM 704 C CA . GLY A 1 103 ? 3.510 -9.198 29.095 1.00 73.94 103 GLY A CA 1
ATOM 705 C C . GLY A 1 103 ? 2.397 -8.536 29.905 1.00 73.94 103 GLY A C 1
ATOM 706 O O . GLY A 1 103 ? 1.876 -9.115 30.869 1.00 73.94 103 GLY A O 1
ATOM 707 N N . THR A 1 104 ? 2.047 -7.314 29.523 1.00 85.38 104 THR A N 1
ATOM 708 C CA . THR A 1 104 ? 0.957 -6.554 30.125 1.00 85.38 104 THR A CA 1
ATOM 709 C C . THR A 1 104 ? -0.338 -7.354 30.008 1.00 85.38 104 THR A C 1
ATOM 711 O O . THR A 1 104 ? -0.689 -7.860 28.945 1.00 85.38 104 THR A O 1
ATOM 714 N N . ALA A 1 105 ? -1.049 -7.508 31.126 1.00 91.06 105 ALA A N 1
ATOM 715 C CA . ALA A 1 105 ? -2.335 -8.190 31.133 1.00 91.06 105 ALA A CA 1
ATOM 716 C C . ALA A 1 105 ? -3.417 -7.267 30.560 1.00 91.06 105 ALA A C 1
ATOM 718 O O . ALA A 1 105 ? -3.560 -6.129 31.004 1.00 91.06 105 ALA A O 1
ATOM 719 N N . GLY A 1 106 ? -4.198 -7.776 29.613 1.00 92.75 106 GLY A N 1
ATOM 720 C CA . GLY A 1 106 ? -5.288 -7.042 28.987 1.00 92.75 106 GLY A CA 1
ATOM 721 C C . GLY A 1 106 ? -5.932 -7.837 27.858 1.00 92.75 106 GLY A C 1
ATOM 722 O O . GLY A 1 106 ? -5.539 -8.970 27.571 1.00 92.75 106 GLY A O 1
ATOM 723 N N . ILE A 1 107 ? -6.943 -7.234 27.248 1.00 94.56 107 ILE A N 1
ATOM 724 C CA . ILE A 1 107 ? -7.596 -7.703 26.032 1.00 94.56 107 ILE A CA 1
ATOM 725 C C . ILE A 1 107 ? -6.775 -7.179 24.856 1.00 94.56 107 ILE A C 1
ATOM 727 O O . ILE A 1 107 ? -6.613 -5.970 24.720 1.00 94.56 107 ILE A O 1
ATOM 731 N N . ASN A 1 108 ? -6.269 -8.075 24.015 1.00 93.44 108 ASN A N 1
ATOM 732 C CA . ASN A 1 108 ? -5.629 -7.699 22.757 1.00 93.44 108 ASN A CA 1
ATOM 733 C C . ASN A 1 108 ? -6.712 -7.197 21.790 1.00 93.44 108 ASN A C 1
ATOM 735 O O . ASN A 1 108 ? -7.544 -7.978 21.323 1.00 93.44 108 ASN A O 1
ATOM 739 N N . ALA A 1 109 ? -6.756 -5.885 21.577 1.00 93.00 109 ALA A N 1
ATOM 740 C CA . ALA A 1 109 ? -7.753 -5.201 20.769 1.00 93.00 109 ALA A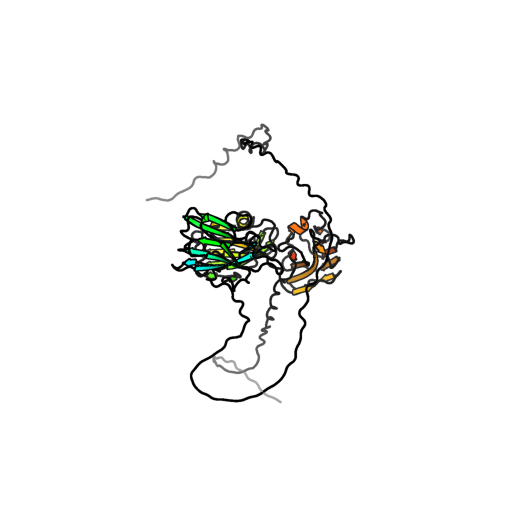 CA 1
ATOM 741 C C . ALA A 1 109 ? -7.264 -5.086 19.320 1.00 93.00 109 ALA A C 1
ATOM 743 O O . ALA A 1 109 ? -7.059 -3.990 18.807 1.00 93.00 109 ALA A O 1
ATOM 744 N N . ASN A 1 110 ? -7.076 -6.233 18.667 1.00 89.94 110 ASN A N 1
ATOM 745 C CA . ASN A 1 110 ? -6.337 -6.286 17.404 1.00 89.94 110 ASN A CA 1
ATOM 746 C C . ASN A 1 110 ? -7.136 -5.704 16.232 1.00 89.94 110 ASN A C 1
ATOM 748 O O . ASN A 1 110 ? -6.572 -5.086 15.336 1.00 89.94 110 ASN A O 1
ATOM 752 N N . ALA A 1 111 ? -8.451 -5.914 16.230 1.00 90.81 111 ALA A N 1
ATOM 753 C CA . ALA A 1 111 ? -9.458 -5.272 15.383 1.00 90.81 111 ALA A CA 1
ATOM 754 C C . ALA A 1 111 ? -10.857 -5.715 15.841 1.00 90.81 111 ALA A C 1
ATOM 756 O O . ALA A 1 111 ? -10.978 -6.615 16.679 1.00 90.81 111 ALA A O 1
ATOM 757 N N . GLY A 1 112 ? -11.910 -5.098 15.306 1.00 92.12 112 GLY A N 1
ATOM 758 C CA . GLY A 1 112 ? -13.284 -5.550 15.527 1.00 92.12 112 GLY A CA 1
ATOM 759 C C . GLY A 1 112 ? -14.029 -4.782 16.618 1.00 92.12 112 GLY A C 1
ATOM 760 O O . GLY A 1 112 ? -13.620 -3.703 17.056 1.00 92.12 112 GLY A O 1
ATOM 761 N N . THR A 1 113 ? -15.158 -5.346 17.050 1.00 93.81 113 THR A N 1
ATOM 762 C CA . THR A 1 113 ? -16.034 -4.736 18.061 1.00 93.81 113 THR A CA 1
ATOM 763 C C . THR A 1 113 ? -15.898 -5.425 19.418 1.00 93.81 113 THR A C 1
ATOM 765 O O . THR A 1 113 ? -15.986 -6.647 19.529 1.00 93.81 113 THR A O 1
ATOM 768 N N . TYR A 1 114 ? -15.758 -4.621 20.467 1.00 94.94 114 TYR A N 1
ATOM 769 C CA . TYR A 1 114 ? -15.620 -5.026 21.859 1.00 94.94 114 TYR A CA 1
ATOM 770 C C . TYR A 1 114 ? -16.684 -4.341 22.713 1.00 94.94 114 TYR A C 1
ATOM 772 O O . TYR A 1 114 ? -17.163 -3.250 22.401 1.00 94.94 114 TYR A O 1
ATOM 780 N N . THR A 1 115 ? -17.023 -4.965 23.835 1.00 96.38 115 THR A N 1
ATOM 781 C CA . THR A 1 115 ? -17.904 -4.385 24.848 1.00 96.38 115 THR A CA 1
ATOM 782 C C . THR A 1 115 ? -17.198 -4.464 26.187 1.00 96.38 115 THR A C 1
ATOM 784 O O . THR A 1 115 ? -16.900 -5.565 26.655 1.00 96.38 115 THR A O 1
ATOM 787 N N . ALA A 1 116 ? -16.936 -3.302 26.781 1.00 96.81 116 ALA A N 1
ATOM 788 C CA . ALA A 1 116 ? -16.397 -3.209 28.123 1.00 96.81 116 ALA A CA 1
ATOM 789 C C . ALA A 1 116 ? -17.393 -3.764 29.145 1.00 96.81 116 ALA A C 1
ATOM 791 O O . ALA A 1 116 ? -18.616 -3.764 28.972 1.00 96.81 116 ALA A O 1
ATOM 792 N N . THR A 1 117 ? -16.830 -4.319 30.200 1.00 96.12 117 THR A N 1
ATOM 793 C CA . THR A 1 117 ? -17.528 -4.844 31.354 1.00 96.12 117 THR A CA 1
ATOM 794 C C . THR A 1 117 ? -17.724 -3.737 32.390 1.00 96.12 117 THR A C 1
ATOM 796 O O . THR A 1 117 ? -17.351 -2.589 32.198 1.00 96.12 117 THR A O 1
ATOM 799 N N . ALA A 1 118 ? -18.373 -4.067 33.507 1.00 94.06 118 ALA A N 1
ATOM 800 C CA . ALA A 1 118 ? -18.488 -3.133 34.628 1.00 94.06 118 ALA A CA 1
ATOM 801 C C . ALA A 1 118 ? -17.238 -3.122 35.532 1.00 94.06 118 ALA A C 1
ATOM 803 O O . ALA A 1 118 ? -17.172 -2.320 36.466 1.00 94.06 118 ALA A O 1
ATOM 804 N N . ASP A 1 119 ? -16.315 -4.064 35.325 1.00 95.38 119 ASP A N 1
ATOM 805 C CA . ASP A 1 119 ? -15.031 -4.110 36.016 1.00 95.38 119 ASP A CA 1
ATOM 806 C C . ASP A 1 119 ? -14.004 -3.275 35.233 1.00 95.38 119 ASP A C 1
ATOM 808 O O . ASP A 1 119 ? -14.235 -2.918 34.087 1.00 95.38 119 ASP A O 1
ATOM 812 N N . ALA A 1 120 ? -12.862 -2.958 35.850 1.00 94.50 120 ALA A N 1
ATOM 813 C CA . ALA A 1 120 ? -11.812 -2.198 35.175 1.00 94.50 120 ALA A CA 1
ATOM 814 C C . ALA A 1 120 ? -11.178 -3.019 34.043 1.00 94.50 120 ALA A C 1
ATOM 816 O O . ALA A 1 120 ? -10.444 -3.978 34.314 1.00 94.50 120 ALA A O 1
ATOM 817 N N . ASP A 1 121 ? -11.415 -2.605 32.802 1.00 96.69 121 ASP A N 1
ATOM 818 C CA . ASP A 1 121 ? -10.865 -3.261 31.622 1.00 96.69 121 ASP A CA 1
ATOM 819 C C . ASP A 1 121 ? -9.562 -2.613 31.144 1.00 96.69 121 ASP A C 1
ATOM 821 O O . ASP A 1 121 ? -9.275 -1.433 31.353 1.00 96.69 121 ASP A O 1
ATOM 825 N N . THR A 1 122 ? -8.721 -3.407 30.487 1.00 95.31 122 THR A N 1
ATOM 826 C CA . THR A 1 122 ? -7.494 -2.927 29.844 1.00 95.31 122 THR A CA 1
ATOM 827 C C . THR A 1 122 ? -7.452 -3.452 28.423 1.00 95.31 122 THR A C 1
ATOM 829 O O . THR A 1 122 ? -7.432 -4.665 28.227 1.00 95.31 122 THR A O 1
ATOM 832 N N . TYR A 1 123 ? -7.420 -2.543 27.452 1.00 96.19 123 TYR A N 1
ATOM 833 C CA . TYR A 1 123 ? -7.317 -2.850 26.028 1.00 96.19 123 TYR A CA 1
ATOM 834 C C . TYR A 1 123 ? -5.903 -2.547 25.541 1.00 96.19 123 TYR A C 1
ATOM 836 O O . TYR A 1 123 ? -5.391 -1.451 25.773 1.00 96.19 123 TYR A O 1
ATOM 844 N N . LEU A 1 124 ? -5.271 -3.523 24.899 1.00 93.75 124 LEU A N 1
ATOM 845 C CA . LEU A 1 124 ? -3.926 -3.437 24.338 1.00 93.75 124 LEU A CA 1
ATOM 846 C C . LEU A 1 124 ? -4.047 -3.236 22.831 1.00 93.75 124 LEU A C 1
ATOM 848 O O . LEU A 1 124 ? -4.782 -3.983 22.195 1.00 93.75 124 LEU A O 1
ATOM 852 N N . TYR A 1 125 ? -3.356 -2.238 22.291 1.00 92.50 125 TYR A N 1
ATOM 853 C CA . TYR A 1 125 ? -3.399 -1.902 20.871 1.00 92.50 125 TYR A CA 1
ATOM 854 C C . TYR A 1 125 ? -1.986 -1.694 20.328 1.00 92.50 125 TYR A C 1
ATOM 856 O O . TYR A 1 125 ? -1.242 -0.853 20.843 1.00 92.50 125 TYR A O 1
ATOM 864 N N . ASP A 1 126 ? -1.628 -2.443 19.295 1.00 89.81 126 ASP A N 1
ATOM 865 C CA . ASP A 1 126 ? -0.276 -2.530 18.771 1.00 89.81 126 ASP A CA 1
ATOM 866 C C . ASP A 1 126 ? 0.046 -1.422 17.766 1.00 89.81 126 ASP A C 1
ATOM 868 O O . ASP A 1 126 ? -0.676 -1.156 16.799 1.00 89.81 126 ASP A O 1
ATOM 872 N N . VAL A 1 127 ? 1.184 -0.767 17.994 1.00 85.75 127 VAL A N 1
ATOM 873 C CA . VAL A 1 127 ? 1.679 0.369 17.213 1.00 85.75 127 VAL A CA 1
ATOM 874 C C . VAL A 1 127 ? 3.187 0.287 16.999 1.00 85.75 127 VAL A C 1
ATOM 876 O O . VAL A 1 127 ? 3.914 -0.370 17.742 1.00 85.75 127 VAL A O 1
ATOM 879 N N . THR A 1 128 ? 3.684 1.028 16.011 1.00 83.06 128 THR A N 1
ATOM 880 C CA . THR A 1 128 ? 5.119 1.314 15.885 1.00 83.06 128 THR A CA 1
ATOM 881 C C . THR A 1 128 ? 5.414 2.696 16.453 1.00 83.06 128 THR A C 1
ATOM 883 O O . THR A 1 128 ? 4.862 3.696 15.988 1.00 83.06 128 THR A O 1
ATOM 886 N N . PHE A 1 129 ? 6.312 2.781 17.435 1.00 79.88 129 PHE A N 1
ATOM 887 C CA . PHE A 1 129 ? 6.788 4.061 17.959 1.00 79.88 129 PHE A CA 1
ATOM 888 C C . PHE A 1 129 ? 7.955 4.613 17.140 1.00 79.88 129 PHE A C 1
ATOM 890 O O . PHE A 1 129 ? 8.764 3.873 16.578 1.00 79.88 129 PHE A O 1
ATOM 897 N N . SER A 1 130 ? 8.086 5.939 17.109 1.00 75.50 130 SER A N 1
ATOM 898 C CA . SER A 1 130 ? 9.283 6.575 16.562 1.00 75.50 130 SER A CA 1
ATOM 899 C C . SER A 1 130 ? 10.527 6.223 17.380 1.00 75.50 130 SER A C 1
ATOM 901 O O . SER A 1 130 ? 10.455 5.848 18.547 1.00 75.50 130 SER A O 1
ATOM 903 N N . SER A 1 131 ? 11.716 6.366 16.790 1.00 70.94 131 SER A N 1
ATOM 904 C CA . SER A 1 131 ? 12.982 5.998 17.449 1.00 70.94 131 SER A CA 1
ATOM 905 C C . SER A 1 131 ? 13.293 6.804 18.720 1.00 70.94 131 SER A C 1
ATOM 907 O O . SER A 1 131 ? 14.103 6.376 19.536 1.00 70.94 131 SER A O 1
ATOM 909 N N . ASN A 1 132 ? 12.650 7.959 18.916 1.00 66.44 132 ASN A N 1
ATOM 910 C CA . ASN A 1 132 ? 12.701 8.749 20.151 1.00 66.44 132 ASN A CA 1
ATOM 911 C C . ASN A 1 132 ? 11.461 8.541 21.051 1.00 66.44 132 ASN A C 1
ATOM 913 O O . ASN A 1 132 ? 11.303 9.254 22.043 1.00 66.44 132 ASN A O 1
ATOM 917 N N . GLY A 1 133 ? 10.576 7.623 20.656 1.00 66.56 133 GLY A N 1
ATOM 918 C CA . GLY A 1 133 ? 9.293 7.255 21.249 1.00 66.56 133 GLY A CA 1
ATOM 919 C C . GLY A 1 133 ? 8.256 8.378 21.354 1.00 66.56 133 GLY A C 1
ATOM 920 O O . GLY A 1 133 ? 7.203 8.194 21.946 1.00 66.56 133 GLY A O 1
ATOM 921 N N . SER A 1 134 ? 8.535 9.570 20.825 1.00 70.75 134 SER A N 1
ATOM 922 C CA . SER A 1 134 ? 7.709 10.763 21.063 1.00 70.75 134 SER A CA 1
ATOM 923 C C . SER A 1 134 ? 6.442 10.818 20.193 1.00 70.75 134 SER A C 1
ATOM 925 O O . SER A 1 134 ? 5.649 11.752 20.318 1.00 70.75 134 SER A O 1
ATOM 927 N N . SER A 1 135 ? 6.259 9.849 19.295 1.00 77.00 135 SER A N 1
ATOM 928 C CA . SER A 1 135 ? 5.121 9.754 18.379 1.00 77.00 135 SER A CA 1
ATOM 929 C C . SER A 1 135 ? 4.822 8.307 17.993 1.00 77.00 135 SER A C 1
ATOM 931 O O . SER A 1 135 ? 5.703 7.445 18.046 1.00 77.00 135 SER A O 1
ATOM 933 N N . VAL A 1 136 ? 3.588 8.070 17.549 1.00 80.44 136 VAL A N 1
ATOM 934 C CA . VAL A 1 136 ? 3.199 6.851 16.831 1.00 80.44 136 VAL A CA 1
ATOM 935 C C . VAL A 1 136 ? 3.482 7.054 15.340 1.00 80.44 136 VAL A C 1
ATOM 937 O O . VAL A 1 136 ? 3.071 8.057 14.756 1.00 80.44 136 VAL A O 1
ATOM 940 N N . LEU A 1 137 ? 4.222 6.132 14.730 1.00 77.56 137 LEU A N 1
ATOM 941 C CA . LEU A 1 137 ? 4.518 6.140 13.295 1.00 77.56 137 LEU A CA 1
ATOM 942 C C . LEU A 1 137 ? 3.378 5.494 12.507 1.00 77.56 137 LEU A C 1
ATOM 944 O O . LEU A 1 137 ? 2.793 6.108 11.612 1.00 77.56 137 LEU A O 1
ATOM 948 N N . SER A 1 138 ? 3.009 4.280 12.909 1.00 79.44 138 SER A N 1
ATOM 949 C CA . SER A 1 138 ? 2.002 3.467 12.237 1.00 79.44 138 SER A CA 1
ATOM 950 C C . SER A 1 138 ? 1.218 2.609 13.223 1.00 79.44 138 SER A C 1
ATOM 952 O O . SER A 1 138 ? 1.698 2.279 14.314 1.00 79.44 138 SER A O 1
ATOM 954 N N . SER A 1 139 ? 0.007 2.242 12.814 1.00 84.50 139 SER A N 1
ATOM 955 C CA . SER A 1 139 ? -0.787 1.229 13.499 1.00 84.50 139 SER A CA 1
ATOM 956 C C . SER A 1 139 ? -0.426 -0.173 13.009 1.00 84.50 139 SER A C 1
ATOM 958 O O . SER A 1 139 ? -0.339 -0.394 11.799 1.00 84.50 139 SER A O 1
ATOM 960 N N . LEU A 1 140 ? -0.250 -1.118 13.934 1.00 82.50 140 LEU A N 1
ATOM 961 C CA . LEU A 1 140 ? -0.141 -2.550 13.625 1.00 82.50 140 LEU A CA 1
ATOM 962 C C . LEU A 1 140 ? -1.499 -3.247 13.772 1.00 82.50 140 LEU A C 1
ATOM 964 O O . LEU A 1 140 ? -1.796 -4.181 13.023 1.00 82.50 140 LEU A O 1
ATOM 968 N N . ASP A 1 141 ? -2.373 -2.689 14.609 1.00 88.00 141 ASP A N 1
ATOM 969 C CA . ASP A 1 141 ? -3.761 -3.107 14.811 1.00 88.00 141 ASP A CA 1
ATOM 970 C C . ASP A 1 141 ? -4.784 -2.277 14.023 1.00 88.00 141 ASP A C 1
ATOM 972 O O . ASP A 1 141 ? -4.473 -1.271 13.367 1.00 88.00 141 ASP A O 1
ATOM 976 N N . GLY A 1 142 ? -5.996 -2.815 13.929 1.00 86.19 142 GLY A N 1
ATOM 977 C CA . GLY A 1 142 ? -7.051 -2.375 13.027 1.00 86.19 142 GLY A CA 1
ATOM 978 C C . GLY A 1 142 ? -8.014 -1.405 13.622 1.00 86.19 142 GLY A C 1
ATOM 979 O O . GLY A 1 142 ? -7.748 -0.789 14.648 1.00 86.19 142 GLY A O 1
ATOM 980 N N . ASN A 1 143 ? -9.120 -1.211 12.919 1.00 91.06 143 ASN A N 1
ATOM 981 C CA . ASN A 1 143 ? -10.159 -0.363 13.453 1.00 91.06 143 ASN A CA 1
ATOM 982 C C . ASN A 1 143 ? -10.867 -1.137 14.559 1.00 91.06 143 ASN A C 1
ATOM 984 O O . ASN A 1 143 ? -11.284 -2.286 14.387 1.00 91.06 143 ASN A O 1
ATOM 988 N N . VAL A 1 144 ? -10.937 -0.499 15.718 1.00 94.38 144 VAL A N 1
ATOM 989 C CA . VAL A 1 144 ? -11.509 -1.061 16.931 1.00 94.38 144 VAL A CA 1
ATOM 990 C C . VAL A 1 144 ? -12.690 -0.207 17.340 1.00 94.38 144 VAL A C 1
ATOM 992 O O . VAL A 1 144 ? -12.599 1.019 17.395 1.00 94.38 144 VAL A O 1
ATOM 995 N N . VAL A 1 145 ? -13.796 -0.852 17.684 1.00 95.06 145 VAL A N 1
ATOM 996 C CA . VAL A 1 145 ? -14.962 -0.197 18.275 1.00 95.06 145 VAL A CA 1
ATOM 997 C C . VAL A 1 145 ? -15.174 -0.778 19.664 1.00 95.06 145 VAL A C 1
ATOM 999 O O . VAL A 1 145 ? -15.299 -1.987 19.806 1.00 95.06 145 VAL A O 1
ATOM 1002 N N . ILE A 1 146 ? -15.226 0.062 20.696 1.00 96.88 146 ILE A N 1
ATOM 1003 C CA . ILE A 1 146 ? -15.468 -0.358 22.080 1.00 96.88 146 ILE A CA 1
ATOM 1004 C C . ILE A 1 146 ? -16.756 0.297 22.574 1.00 96.88 146 ILE A C 1
ATOM 1006 O O . ILE A 1 146 ? -16.909 1.521 22.522 1.00 96.88 146 ILE A O 1
ATOM 1010 N N . SER A 1 147 ? -17.701 -0.509 23.049 1.00 96.50 147 SER A N 1
ATOM 1011 C CA . SER A 1 147 ? -18.904 -0.036 23.733 1.00 96.50 147 SER A CA 1
ATOM 1012 C C . SER A 1 147 ? -18.777 -0.094 25.242 1.00 96.50 147 SER A C 1
ATOM 1014 O O . SER A 1 147 ? -17.995 -0.877 25.770 1.00 96.50 147 SER A O 1
ATOM 1016 N N . ASP A 1 148 ? -19.561 0.747 25.917 1.00 96.31 148 ASP A N 1
ATOM 1017 C CA . ASP A 1 148 ? -19.670 0.804 27.380 1.00 96.31 148 ASP A CA 1
ATOM 1018 C C . ASP A 1 148 ? -18.361 1.140 28.120 1.00 96.31 148 ASP A C 1
ATOM 1020 O O . ASP A 1 148 ? -18.272 0.922 29.322 1.00 96.31 148 ASP A O 1
ATOM 1024 N N . PHE A 1 149 ? -17.374 1.720 27.423 1.00 96.56 149 PHE A N 1
ATOM 1025 C CA . PHE A 1 149 ? -16.086 2.113 28.001 1.00 96.56 149 PHE A CA 1
ATOM 1026 C C . PHE A 1 149 ? -16.269 3.157 29.115 1.00 96.56 149 PHE A C 1
ATOM 1028 O O . PHE A 1 149 ? -16.718 4.282 28.864 1.00 96.56 149 PHE A O 1
ATOM 1035 N N . ASP A 1 150 ? -15.887 2.810 30.342 1.00 95.19 150 ASP A N 1
ATOM 1036 C CA . ASP A 1 150 ? -15.887 3.706 31.494 1.00 95.19 150 ASP A CA 1
ATOM 1037 C C . ASP A 1 150 ? -14.509 4.354 31.640 1.00 95.19 150 ASP A C 1
ATOM 1039 O O . ASP A 1 150 ? -13.563 3.780 32.170 1.00 95.19 150 ASP A O 1
ATOM 1043 N N . THR A 1 151 ? -14.404 5.622 31.244 1.00 92.94 151 THR A N 1
ATOM 1044 C CA . THR A 1 151 ? -13.156 6.401 31.307 1.00 92.94 151 THR A CA 1
ATOM 1045 C C . THR A 1 151 ? -12.565 6.553 32.714 1.00 92.94 151 THR A C 1
ATOM 1047 O O . THR A 1 151 ? -11.453 7.057 32.863 1.00 92.94 151 THR A O 1
ATOM 1050 N N . SER A 1 152 ? -13.307 6.196 33.769 1.00 92.19 152 SER A N 1
ATOM 1051 C CA . SER A 1 152 ? -12.828 6.239 35.152 1.00 92.19 152 SER A CA 1
ATOM 1052 C C . SER A 1 152 ? -12.157 4.944 35.624 1.00 92.19 152 SER A C 1
ATOM 1054 O O . SER A 1 152 ? -11.346 5.003 36.556 1.00 92.19 152 SER A O 1
ATOM 1056 N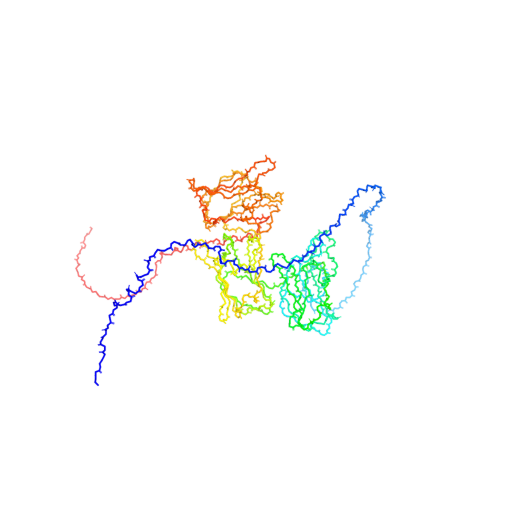 N . SER A 1 153 ? -12.459 3.805 34.997 1.00 92.94 153 SER A N 1
ATOM 1057 C CA . SER A 1 153 ? -11.910 2.486 35.344 1.00 92.94 153 SER A CA 1
ATOM 1058 C C . SER A 1 153 ? -11.109 1.849 34.218 1.00 92.94 153 SER A C 1
ATOM 1060 O O . SER A 1 153 ? -10.109 1.185 34.500 1.00 92.94 153 SER A O 1
ATOM 1062 N N . ASP A 1 154 ? -11.522 2.072 32.977 1.00 95.50 154 ASP A N 1
ATOM 1063 C CA . ASP A 1 154 ? -11.001 1.384 31.809 1.00 95.50 154 ASP A CA 1
ATOM 1064 C C . ASP A 1 154 ? -9.826 2.144 31.210 1.00 95.50 154 ASP A C 1
ATOM 1066 O O . ASP A 1 154 ? -9.715 3.373 31.292 1.00 95.50 154 ASP A O 1
ATOM 1070 N N . ILE A 1 155 ? -8.898 1.395 30.622 1.00 92.00 155 ILE A N 1
ATOM 1071 C CA . ILE A 1 155 ? -7.636 1.931 30.121 1.00 92.00 155 ILE A CA 1
ATOM 1072 C C . ILE A 1 155 ? -7.357 1.378 28.727 1.00 92.00 155 ILE A C 1
ATOM 1074 O O . ILE A 1 155 ? -7.514 0.185 28.469 1.00 92.00 155 ILE A O 1
ATOM 1078 N N . ILE A 1 156 ? -6.855 2.249 27.855 1.00 92.94 156 ILE A N 1
ATOM 1079 C CA . ILE A 1 156 ? -6.240 1.866 26.583 1.00 92.94 156 ILE A CA 1
ATOM 1080 C C . ILE A 1 156 ? -4.726 1.974 26.742 1.00 92.94 156 ILE A C 1
ATOM 1082 O O . ILE A 1 156 ? -4.209 2.990 27.218 1.00 92.94 156 ILE A O 1
ATOM 1086 N N . VAL A 1 157 ? -4.019 0.921 26.351 1.00 90.75 157 VAL A N 1
ATOM 1087 C CA . VAL A 1 157 ? -2.560 0.843 26.359 1.00 90.75 157 VAL A CA 1
ATOM 1088 C C . VAL A 1 157 ? -2.086 0.656 24.925 1.00 90.75 157 VAL A C 1
ATOM 1090 O O . VAL A 1 157 ? -2.405 -0.344 24.289 1.00 90.75 157 VAL A O 1
ATOM 1093 N N . LEU A 1 158 ? -1.298 1.604 24.429 1.00 89.06 158 LEU A N 1
ATOM 1094 C CA . LEU A 1 158 ? -0.578 1.458 23.171 1.00 89.06 158 LEU A CA 1
ATOM 1095 C C . LEU A 1 158 ? 0.689 0.639 23.430 1.00 89.06 158 LEU A C 1
ATOM 1097 O O . LEU A 1 158 ? 1.562 1.062 24.195 1.00 89.06 158 LEU A O 1
ATOM 1101 N N . ARG A 1 159 ? 0.772 -0.540 22.823 1.00 87.94 159 ARG A N 1
ATOM 1102 C CA . ARG A 1 159 ? 1.888 -1.474 22.958 1.00 87.94 159 ARG A CA 1
ATOM 1103 C C . ARG A 1 159 ? 2.738 -1.431 21.693 1.00 87.94 159 ARG A C 1
ATOM 1105 O O . ARG A 1 159 ? 2.221 -1.376 20.586 1.00 87.94 159 ARG A O 1
ATOM 1112 N N . GLY A 1 160 ? 4.052 -1.410 21.847 1.00 82.44 160 GLY A N 1
ATOM 1113 C CA . GLY A 1 160 ? 4.961 -1.426 20.710 1.00 82.44 160 GLY A CA 1
ATOM 1114 C C . GLY A 1 160 ? 6.407 -1.335 21.151 1.00 82.44 160 GLY A C 1
ATOM 1115 O O . GLY A 1 160 ? 6.724 -0.619 22.102 1.00 82.44 160 GLY A O 1
ATOM 1116 N N . ALA A 1 161 ? 7.290 -2.038 20.447 1.00 70.81 161 ALA A N 1
ATOM 1117 C CA . ALA A 1 161 ? 8.715 -1.976 20.722 1.00 70.81 161 ALA A CA 1
ATOM 1118 C C . ALA A 1 161 ? 9.274 -0.596 20.335 1.00 70.81 161 ALA A C 1
ATOM 1120 O O . ALA A 1 161 ? 9.120 -0.131 19.201 1.00 70.81 161 ALA A O 1
ATOM 1121 N N . GLY A 1 162 ? 9.969 0.055 21.266 1.00 59.50 162 GLY A N 1
ATOM 1122 C CA . GLY A 1 162 ? 10.864 1.161 20.931 1.00 59.50 162 GLY A CA 1
ATOM 1123 C C . GLY A 1 162 ? 12.105 0.630 20.203 1.00 59.50 162 GLY A C 1
ATOM 1124 O O . GLY A 1 162 ? 12.571 -0.475 20.478 1.00 59.50 162 GLY A O 1
ATOM 1125 N N . SER A 1 163 ? 12.691 1.400 19.278 1.00 47.81 163 SER A N 1
ATOM 1126 C CA . SER A 1 163 ? 13.958 1.009 18.631 1.00 47.81 163 SER A CA 1
ATOM 1127 C C . SER A 1 163 ? 14.988 0.559 19.676 1.00 47.81 163 SER A C 1
ATOM 1129 O O . SER A 1 163 ? 15.262 1.287 20.632 1.00 47.81 163 SER A O 1
ATOM 1131 N N . THR A 1 164 ? 15.618 -0.603 19.471 1.00 38.91 164 THR A N 1
ATOM 1132 C CA . THR A 1 164 ? 16.658 -1.138 20.365 1.00 38.91 164 THR A CA 1
ATOM 1133 C C . THR A 1 164 ? 17.719 -0.074 20.669 1.00 38.91 164 THR A C 1
ATOM 1135 O O . THR A 1 164 ? 18.391 0.413 19.760 1.00 38.91 164 THR A O 1
ATOM 1138 N N . GLY A 1 165 ? 17.867 0.298 21.945 1.00 42.75 165 GLY A N 1
ATOM 1139 C CA . GLY A 1 165 ? 18.809 1.331 22.403 1.00 42.75 165 GLY A CA 1
ATOM 1140 C C . GLY A 1 165 ? 18.207 2.725 22.624 1.00 42.75 165 GLY A C 1
ATOM 1141 O O . GLY A 1 165 ? 18.905 3.602 23.134 1.00 42.75 165 GLY A O 1
ATOM 1142 N N . ALA A 1 166 ? 16.927 2.932 22.311 1.00 44.31 166 ALA A N 1
ATOM 1143 C CA . ALA A 1 166 ? 16.175 4.103 22.731 1.00 44.31 166 ALA A CA 1
ATOM 1144 C C . ALA A 1 166 ? 15.594 3.878 24.134 1.00 44.31 166 ALA A C 1
ATOM 1146 O O . ALA A 1 166 ? 15.008 2.842 24.426 1.00 44.31 166 ALA A O 1
ATOM 1147 N N . SER A 1 167 ? 15.701 4.864 25.020 1.00 45.53 167 SER A N 1
ATOM 1148 C CA . SER A 1 167 ? 14.867 4.953 26.227 1.00 45.53 167 SER A CA 1
ATOM 1149 C C . SER A 1 167 ? 13.444 5.381 25.831 1.00 45.53 167 SER A C 1
ATOM 1151 O O . SER A 1 167 ? 13.029 6.497 26.140 1.00 45.53 167 SER A O 1
ATOM 1153 N N . GLY A 1 168 ? 12.772 4.547 25.032 1.00 45.00 168 GLY A N 1
ATOM 1154 C CA . GLY A 1 168 ? 11.789 4.972 24.035 1.00 45.00 168 GLY A CA 1
ATOM 1155 C C . GLY A 1 168 ? 10.399 4.346 24.128 1.00 45.00 168 GLY A C 1
ATOM 1156 O O . GLY A 1 168 ? 9.766 4.212 23.092 1.00 45.00 168 GLY A O 1
ATOM 1157 N N . SER A 1 169 ? 9.897 4.048 25.327 1.00 51.91 169 SER A N 1
ATOM 1158 C CA . SER A 1 169 ? 8.468 4.271 25.601 1.00 51.91 169 SER A CA 1
ATOM 1159 C C . SER A 1 169 ? 8.362 5.515 26.489 1.00 51.91 169 SER A C 1
ATOM 1161 O O . SER A 1 169 ? 8.651 5.440 27.689 1.00 51.91 169 SER A O 1
ATOM 1163 N N . PRO A 1 170 ? 8.106 6.710 25.928 1.00 52.69 170 PRO A N 1
ATOM 1164 C CA . PRO A 1 170 ? 8.252 7.957 26.654 1.00 52.69 170 PRO A CA 1
ATOM 1165 C C . PRO A 1 170 ? 6.896 8.642 26.842 1.00 52.69 170 PRO A C 1
ATOM 1167 O O . PRO A 1 170 ? 6.376 9.280 25.936 1.00 52.69 170 PRO A O 1
ATOM 1170 N N . ALA A 1 171 ? 6.423 8.589 28.088 1.00 55.66 171 ALA A N 1
ATOM 1171 C CA . ALA A 1 171 ? 5.260 9.290 28.636 1.00 55.66 171 ALA A CA 1
ATOM 1172 C C . ALA A 1 171 ? 3.882 8.863 28.093 1.00 55.66 171 ALA A C 1
ATOM 1174 O O . ALA A 1 171 ? 3.705 8.563 26.917 1.00 55.66 171 ALA A O 1
ATOM 1175 N N . ASP A 1 172 ? 2.889 8.883 28.986 1.00 59.38 172 ASP A N 1
ATOM 1176 C CA . ASP A 1 172 ? 1.476 8.786 28.618 1.00 59.38 172 ASP A CA 1
ATOM 1177 C C . ASP A 1 172 ? 1.152 9.885 27.587 1.00 59.38 172 ASP A C 1
ATOM 1179 O O . ASP A 1 172 ? 1.504 11.058 27.784 1.00 59.38 172 ASP A O 1
ATOM 1183 N N . PHE A 1 173 ? 0.494 9.529 26.479 1.00 59.88 173 PHE A N 1
ATOM 1184 C CA . PHE A 1 173 ? 0.070 10.523 25.495 1.00 59.88 173 PHE A CA 1
ATOM 1185 C C . PHE A 1 173 ? -1.063 11.366 26.090 1.00 59.88 173 PHE A C 1
ATOM 1187 O O . PHE A 1 173 ? -2.089 10.847 26.525 1.00 59.88 173 PHE A O 1
ATOM 1194 N N . SER A 1 174 ? -0.887 12.689 26.087 1.00 51.06 174 SER A N 1
ATOM 1195 C CA . SER A 1 174 ? -1.979 13.628 26.371 1.00 51.06 174 SER A CA 1
ATOM 1196 C C . SER A 1 174 ? -2.645 14.052 25.062 1.00 51.06 174 SER A C 1
ATOM 1198 O O . SER A 1 174 ? -1.955 14.303 24.073 1.00 51.06 174 SER A O 1
ATOM 1200 N N . ALA A 1 175 ? -3.979 14.111 25.052 1.00 48.22 175 ALA A N 1
ATOM 1201 C CA . ALA A 1 175 ? -4.762 14.485 23.876 1.00 48.22 175 ALA A CA 1
ATOM 1202 C C . ALA A 1 175 ? -4.323 15.849 23.298 1.00 48.22 175 ALA A C 1
ATOM 1204 O O . ALA A 1 175 ? -4.156 16.822 24.039 1.00 48.22 175 ALA A O 1
ATOM 1205 N N . GLY A 1 176 ? -4.170 15.924 21.969 1.00 48.34 176 GLY A N 1
ATOM 1206 C CA . GLY A 1 176 ? -3.917 17.173 21.235 1.00 48.34 176 GLY A CA 1
ATOM 1207 C C . GLY A 1 176 ? -2.447 17.609 21.099 1.00 48.34 176 GLY A C 1
ATOM 1208 O O . GLY A 1 176 ? -2.190 18.796 20.883 1.00 48.34 176 GLY A O 1
ATOM 1209 N N . GLY A 1 177 ? -1.481 16.691 21.242 1.00 53.75 177 GLY A N 1
ATOM 1210 C CA . GLY A 1 177 ? -0.042 16.930 21.028 1.00 53.75 177 GLY A CA 1
ATOM 1211 C C . GLY A 1 177 ? 0.466 16.608 19.608 1.00 53.75 177 GLY A C 1
ATOM 1212 O O . GLY A 1 177 ? -0.266 16.112 18.762 1.00 53.75 177 GLY A O 1
ATOM 1213 N N . SER A 1 178 ? 1.755 16.857 19.331 1.00 54.12 178 SER A N 1
ATOM 1214 C CA . SER A 1 178 ? 2.428 16.548 18.048 1.00 54.12 178 SER A CA 1
ATOM 1215 C C . SER A 1 178 ? 2.823 15.066 17.895 1.00 54.12 178 SER A C 1
ATOM 1217 O O . SER A 1 178 ? 3.863 14.761 17.317 1.00 54.12 178 SER A O 1
ATOM 1219 N N . SER A 1 179 ? 2.046 14.154 18.479 1.00 64.06 179 SER A N 1
ATOM 1220 C CA . SER A 1 179 ? 2.381 12.734 18.657 1.00 64.06 179 SER A CA 1
ATOM 1221 C C . SER A 1 179 ? 1.812 11.805 17.580 1.00 64.06 179 SER A C 1
ATOM 1223 O O . SER A 1 179 ? 1.964 10.593 17.709 1.00 64.06 179 SER A O 1
ATOM 1225 N N . ASN A 1 180 ? 1.160 12.345 16.540 1.00 77.25 180 ASN A N 1
ATOM 1226 C CA . ASN A 1 180 ? 0.316 11.587 15.596 1.00 77.25 180 ASN A CA 1
ATOM 1227 C C . ASN A 1 180 ? -0.754 10.740 16.310 1.00 77.25 180 ASN A C 1
ATOM 1229 O O . ASN A 1 180 ? -1.139 9.671 15.843 1.00 77.25 180 ASN A O 1
ATOM 1233 N N . VAL A 1 181 ? -1.191 11.215 17.476 1.00 82.25 181 VAL A N 1
ATOM 1234 C CA . VAL A 1 181 ? -2.280 10.640 18.257 1.00 82.25 181 VAL A CA 1
ATOM 1235 C C . VAL A 1 181 ? -3.277 11.762 18.487 1.00 82.25 181 VAL A C 1
ATOM 1237 O O . VAL A 1 181 ? -2.961 12.730 19.182 1.00 82.25 181 VAL A O 1
ATOM 1240 N N . ASP A 1 182 ? -4.454 11.646 17.885 1.00 85.00 182 ASP A N 1
ATOM 1241 C CA . ASP A 1 182 ? -5.563 12.575 18.094 1.00 85.00 182 ASP A CA 1
ATOM 1242 C C . ASP A 1 182 ? -6.687 11.876 18.855 1.00 85.00 182 ASP A C 1
ATOM 1244 O O . ASP A 1 182 ? -6.970 10.710 18.601 1.00 85.00 182 ASP A O 1
ATOM 1248 N N . VAL A 1 183 ? -7.309 12.578 19.801 1.00 87.56 183 VAL A N 1
ATOM 1249 C CA . VAL A 1 183 ? -8.392 12.049 20.640 1.00 87.56 183 VAL A CA 1
ATOM 1250 C C . VAL A 1 183 ? -9.518 13.071 20.644 1.00 87.56 183 VAL A C 1
ATOM 1252 O O . VAL A 1 183 ? -9.476 14.080 21.357 1.00 87.56 183 VAL A O 1
ATOM 1255 N N . ALA A 1 184 ? -10.531 12.821 19.823 1.00 88.69 184 ALA A N 1
ATOM 1256 C CA . ALA A 1 184 ? -11.567 13.796 19.519 1.00 88.69 184 ALA A CA 1
ATOM 1257 C C . ALA A 1 184 ? -12.962 13.190 19.641 1.00 88.69 184 ALA A C 1
ATOM 1259 O O . ALA A 1 184 ? -13.199 12.055 19.239 1.00 88.69 184 ALA A O 1
ATOM 1260 N N . SER A 1 185 ? -13.910 13.968 20.160 1.00 90.06 185 SER A N 1
ATOM 1261 C CA . SER A 1 185 ? -15.316 13.574 20.124 1.00 90.06 185 SER A CA 1
ATOM 1262 C C . SER A 1 185 ? -15.888 13.761 18.717 1.00 90.06 185 SER A C 1
ATOM 1264 O O . SER A 1 185 ? -15.679 14.806 18.093 1.00 90.06 185 SER A O 1
ATOM 1266 N N . ASP A 1 186 ? -16.651 12.786 18.233 1.00 87.31 186 ASP A N 1
ATOM 1267 C CA . ASP A 1 186 ? -17.388 12.889 16.978 1.00 87.31 186 ASP A CA 1
ATOM 1268 C C . ASP A 1 186 ? -18.768 13.553 17.174 1.00 87.31 186 ASP A C 1
ATOM 1270 O O . ASP A 1 186 ? -19.215 13.872 18.281 1.00 87.31 186 ASP A O 1
ATOM 1274 N N . ILE A 1 187 ? -19.478 13.770 16.065 1.00 84.94 187 ILE A N 1
ATOM 1275 C CA . ILE A 1 187 ? -20.829 14.355 16.076 1.00 84.94 187 ILE A CA 1
ATOM 1276 C C . ILE A 1 187 ? -21.902 13.427 16.666 1.00 84.94 187 ILE A C 1
ATOM 1278 O O . ILE A 1 187 ? -23.015 13.881 16.934 1.00 84.94 187 ILE A O 1
ATOM 1282 N N . ASN A 1 188 ? -21.587 12.145 16.844 1.00 87.50 188 ASN A N 1
ATOM 1283 C CA . ASN A 1 188 ? -22.493 11.121 17.351 1.00 87.50 188 ASN A CA 1
ATOM 1284 C C . ASN A 1 188 ? -22.353 10.930 18.870 1.00 87.50 188 ASN A C 1
ATOM 1286 O O . ASN A 1 188 ? -23.121 10.171 19.458 1.00 87.50 188 ASN A O 1
ATOM 1290 N N . GLY A 1 189 ? -21.425 11.648 19.512 1.00 88.62 189 GLY A N 1
ATOM 1291 C CA . GLY A 1 189 ? -21.151 11.533 20.943 1.00 88.62 189 GLY A CA 1
ATOM 1292 C C . GLY A 1 189 ? -20.204 10.387 21.297 1.00 88.62 189 GLY A C 1
ATOM 1293 O O . GLY A 1 189 ? -20.162 9.992 22.460 1.00 88.62 189 GLY A O 1
ATOM 1294 N N . ASN A 1 190 ? -19.464 9.866 20.320 1.00 94.38 190 ASN A N 1
ATOM 1295 C CA . ASN A 1 190 ? -18.366 8.930 20.527 1.00 94.38 190 ASN A CA 1
ATOM 1296 C C . ASN A 1 190 ? -17.053 9.698 20.691 1.00 94.38 190 ASN A C 1
ATOM 1298 O O . ASN A 1 190 ? -16.941 10.833 20.230 1.00 94.38 190 ASN A O 1
ATOM 1302 N N . THR A 1 191 ? -16.040 9.060 21.271 1.00 93.69 191 THR A N 1
ATOM 1303 C CA . THR A 1 191 ? -14.653 9.533 21.200 1.00 93.69 191 THR A CA 1
ATOM 1304 C C . THR A 1 191 ? -13.896 8.663 20.213 1.00 93.69 191 THR A C 1
ATOM 1306 O O . THR A 1 191 ? -13.913 7.444 20.333 1.00 93.69 191 THR A O 1
ATOM 1309 N N . VAL A 1 192 ? -13.230 9.278 19.243 1.00 92.19 192 VAL A N 1
ATOM 1310 C CA . VAL A 1 192 ? -12.391 8.606 18.253 1.00 92.19 192 VAL A CA 1
ATOM 1311 C C . VAL A 1 192 ? -10.937 8.942 18.550 1.00 92.19 192 VAL A C 1
ATOM 1313 O O . VAL A 1 192 ? -10.555 10.112 18.616 1.00 92.19 192 VAL A O 1
ATOM 1316 N N . ILE A 1 193 ? -10.135 7.900 18.736 1.00 90.81 193 ILE A N 1
ATOM 1317 C CA . ILE A 1 193 ? -8.683 7.977 18.839 1.00 90.81 193 ILE A CA 1
ATOM 1318 C C . ILE A 1 193 ? -8.120 7.622 17.467 1.00 90.81 193 ILE A C 1
ATOM 1320 O O . ILE A 1 193 ? -8.377 6.529 16.970 1.00 90.81 193 ILE A O 1
ATOM 1324 N N . THR A 1 194 ? -7.370 8.533 16.855 1.00 88.31 194 THR A N 1
ATOM 1325 C CA . THR A 1 194 ? -6.690 8.315 15.569 1.00 88.31 194 THR A CA 1
ATOM 1326 C C . THR A 1 194 ? -5.189 8.207 15.806 1.00 88.31 194 THR A C 1
ATOM 1328 O O . THR A 1 194 ? -4.623 9.050 16.503 1.00 88.31 194 THR A O 1
ATOM 1331 N N . LEU A 1 195 ? -4.556 7.177 15.245 1.00 86.44 195 LEU A N 1
ATOM 1332 C CA . LEU A 1 195 ? -3.165 6.796 15.502 1.00 86.44 195 LEU A CA 1
ATOM 1333 C C . LEU A 1 195 ? -2.361 6.715 14.198 1.00 86.44 195 LEU A C 1
ATOM 1335 O O . LEU A 1 195 ? -2.824 6.095 13.247 1.00 86.44 195 LEU A O 1
ATOM 1339 N N . GLY A 1 196 ? -1.137 7.250 14.189 1.00 72.56 196 GLY A N 1
ATOM 1340 C CA . GLY A 1 196 ? -0.175 7.102 13.085 1.00 72.56 196 GLY A CA 1
ATOM 1341 C C . GLY A 1 196 ? -0.404 8.057 11.909 1.00 72.56 196 GLY A C 1
ATOM 1342 O O . GLY A 1 196 ? -1.432 8.730 11.828 1.00 72.56 196 GLY A O 1
ATOM 1343 N N . ASN A 1 197 ? 0.586 8.164 11.016 1.00 66.19 197 ASN A N 1
ATOM 1344 C CA . ASN A 1 197 ? 0.468 8.947 9.777 1.00 66.19 197 ASN A CA 1
ATOM 1345 C C . ASN A 1 197 ? 1.431 8.547 8.642 1.00 66.19 197 ASN A C 1
ATOM 1347 O O . ASN A 1 197 ? 1.388 9.182 7.586 1.00 66.19 197 ASN A O 1
ATOM 1351 N N . ASP A 1 198 ? 2.286 7.537 8.820 1.00 62.75 198 ASP A N 1
ATOM 1352 C CA . ASP A 1 198 ? 3.194 7.117 7.752 1.00 62.75 198 ASP A CA 1
ATOM 1353 C C . ASP A 1 198 ? 2.386 6.502 6.595 1.00 62.75 198 ASP A C 1
ATOM 1355 O O . ASP A 1 198 ? 1.763 5.452 6.747 1.00 62.75 198 ASP A O 1
ATOM 1359 N N . ASN A 1 199 ? 2.382 7.182 5.441 1.00 57.28 199 ASN A N 1
ATOM 1360 C CA . ASN A 1 199 ? 1.684 6.783 4.208 1.00 57.28 199 ASN A CA 1
ATOM 1361 C C . ASN A 1 199 ? 0.188 6.468 4.399 1.00 57.28 199 ASN A C 1
ATOM 1363 O O . ASN A 1 199 ? -0.326 5.499 3.843 1.00 57.28 199 ASN A O 1
ATOM 1367 N N . ASP A 1 200 ? -0.505 7.276 5.208 1.00 60.47 200 ASP A N 1
ATOM 1368 C CA . ASP A 1 200 ? -1.912 7.071 5.582 1.00 60.47 200 ASP A CA 1
ATOM 1369 C C . ASP A 1 200 ? -2.192 5.728 6.284 1.00 60.47 200 ASP A C 1
ATOM 1371 O O . ASP A 1 200 ? -3.352 5.334 6.413 1.00 60.47 200 ASP A O 1
ATOM 1375 N N . ASN A 1 201 ? -1.171 5.033 6.811 1.00 68.81 201 ASN A N 1
ATOM 1376 C CA . ASN A 1 201 ? -1.369 3.861 7.665 1.00 68.81 201 ASN A CA 1
ATOM 1377 C C . ASN A 1 201 ? -1.836 4.282 9.068 1.00 68.81 201 ASN A C 1
ATOM 1379 O O . ASN A 1 201 ? -1.111 4.196 10.066 1.00 68.81 201 ASN A O 1
ATOM 1383 N N . THR A 1 202 ? -3.066 4.785 9.114 1.00 78.44 202 THR A N 1
ATOM 1384 C CA . THR A 1 202 ? -3.740 5.212 10.334 1.00 78.44 202 THR A CA 1
ATOM 1385 C C . THR A 1 202 ? -4.461 4.040 10.995 1.00 78.44 202 THR A C 1
ATOM 1387 O O . THR A 1 202 ? -4.930 3.130 10.318 1.00 78.44 202 THR A O 1
ATOM 1390 N N . GLY A 1 203 ? -4.557 4.035 12.320 1.00 86.88 203 GLY A N 1
ATOM 1391 C CA . GLY A 1 203 ? -5.431 3.154 13.101 1.00 86.88 203 GLY A CA 1
ATOM 1392 C C . GLY A 1 203 ? -6.504 3.970 13.809 1.00 86.88 203 GLY A C 1
ATOM 1393 O O . GLY A 1 203 ? -6.255 5.130 14.155 1.00 86.88 203 GLY A O 1
ATOM 1394 N N . THR A 1 204 ? -7.687 3.393 14.030 1.00 90.81 204 THR A N 1
ATOM 1395 C CA . THR A 1 204 ? -8.745 4.062 14.798 1.00 90.81 204 THR A CA 1
ATOM 1396 C C . THR A 1 204 ? -9.254 3.203 15.946 1.00 90.81 204 THR A C 1
ATOM 1398 O O . THR A 1 204 ? -9.473 2.003 15.799 1.00 90.81 204 THR A O 1
ATOM 1401 N N . ILE A 1 205 ? -9.476 3.839 17.096 1.00 94.00 205 ILE A N 1
ATOM 1402 C CA . ILE A 1 205 ? -10.195 3.253 18.228 1.00 94.00 205 ILE A CA 1
ATOM 1403 C C . ILE A 1 205 ? -11.394 4.153 18.519 1.00 94.00 205 ILE A C 1
ATOM 1405 O O . ILE A 1 205 ? -11.237 5.311 18.907 1.00 94.00 205 ILE A O 1
ATOM 1409 N N . THR A 1 206 ? -12.600 3.632 18.327 1.00 95.25 206 THR A N 1
ATOM 1410 C CA . THR A 1 206 ? -13.855 4.347 18.568 1.00 95.25 206 THR A CA 1
ATOM 1411 C C . THR A 1 206 ? -14.466 3.898 19.886 1.00 95.25 206 THR A C 1
ATOM 1413 O O . THR A 1 206 ? -14.888 2.756 20.027 1.00 95.25 206 THR A O 1
ATOM 1416 N N . LEU A 1 207 ? -14.569 4.814 20.843 1.00 96.25 207 LEU A N 1
ATOM 1417 C CA . LEU A 1 207 ? -15.230 4.613 22.128 1.00 96.25 207 LEU A CA 1
ATOM 1418 C C . LEU A 1 207 ? -16.659 5.135 22.041 1.00 96.25 207 LEU A C 1
ATOM 1420 O O . LEU A 1 207 ? -16.908 6.347 22.045 1.00 96.25 207 LEU A O 1
ATOM 1424 N N . THR A 1 208 ? -17.610 4.217 21.922 1.00 95.75 208 THR A N 1
ATOM 1425 C CA . THR A 1 208 ? -19.011 4.580 21.716 1.00 95.75 208 THR A CA 1
ATOM 1426 C C . THR A 1 208 ? -19.644 5.100 23.003 1.00 95.75 208 THR A C 1
ATOM 1428 O O . THR A 1 208 ? -19.464 4.539 24.081 1.00 95.75 208 THR A O 1
ATOM 1431 N N . GLY A 1 209 ? -20.364 6.220 22.904 1.00 91.50 209 GLY A N 1
ATOM 1432 C CA . GLY A 1 209 ? -21.013 6.865 24.054 1.00 91.50 209 GLY A CA 1
ATOM 1433 C C . GLY A 1 209 ? -20.086 7.643 24.999 1.00 91.50 209 GLY A C 1
ATOM 1434 O O . GLY A 1 209 ? -20.580 8.304 25.916 1.00 91.50 209 GLY A O 1
ATOM 1435 N N . VAL A 1 210 ? -18.769 7.634 24.771 1.00 92.81 210 VAL A N 1
ATOM 1436 C CA . VAL A 1 210 ? -17.820 8.493 25.490 1.00 92.81 210 VAL A CA 1
ATOM 1437 C C . VAL A 1 210 ? -17.801 9.866 24.824 1.00 92.81 210 VAL A C 1
ATOM 1439 O O . VAL A 1 210 ? -17.125 10.077 23.823 1.00 92.81 210 VAL A O 1
ATOM 1442 N N . SER A 1 211 ? -18.548 10.826 25.369 1.00 88.12 211 SER A N 1
ATOM 1443 C CA . SER A 1 211 ? -18.694 12.147 24.738 1.00 88.12 211 SER A CA 1
ATOM 1444 C C . SER A 1 211 ? -17.605 13.161 25.109 1.00 88.12 211 SER A C 1
ATOM 1446 O O . SER A 1 211 ? -17.446 14.162 24.410 1.00 88.12 211 SER A O 1
ATOM 14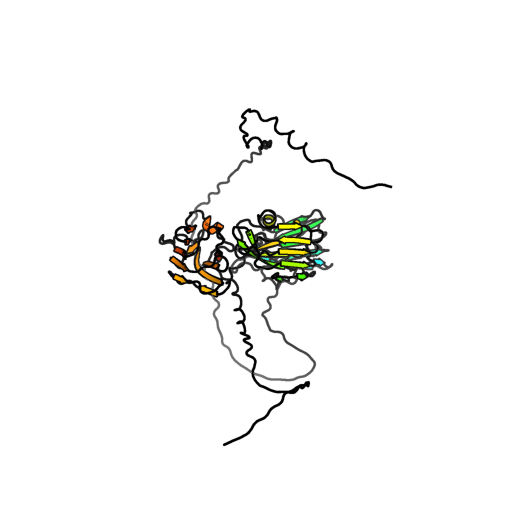48 N N . ASP A 1 212 ? -16.894 12.951 26.219 1.00 88.25 212 ASP A N 1
ATOM 1449 C CA . ASP A 1 212 ? -15.825 13.840 26.692 1.00 88.25 212 ASP A CA 1
ATOM 1450 C C . ASP A 1 212 ? -14.453 13.238 26.376 1.00 88.25 212 ASP A C 1
ATOM 1452 O O . ASP A 1 212 ? -13.898 12.485 27.176 1.00 88.25 212 ASP A O 1
ATOM 1456 N N . SER A 1 213 ? -13.883 13.591 25.222 1.00 87.38 213 SER A N 1
ATOM 1457 C CA . SER A 1 213 ? -12.584 13.062 24.795 1.00 87.38 213 SER A CA 1
ATOM 1458 C C . SER A 1 213 ? -11.434 13.415 25.748 1.00 87.38 213 SER A C 1
ATOM 1460 O O . SER A 1 213 ? -10.430 12.709 25.783 1.00 87.38 213 SER A O 1
ATOM 1462 N N . SER A 1 214 ? -11.583 14.459 26.577 1.00 86.12 214 SER A N 1
ATOM 1463 C CA . SER A 1 214 ? -10.567 14.854 27.562 1.00 86.12 214 SER A CA 1
ATOM 1464 C C . SER A 1 214 ? -10.491 13.926 28.778 1.00 86.12 214 SER A C 1
ATOM 1466 O O . SER A 1 214 ? -9.528 13.994 29.543 1.00 86.12 214 SER A O 1
ATOM 1468 N N . SER A 1 215 ? -11.492 13.059 28.952 1.00 87.75 215 SER A N 1
ATOM 1469 C CA . SER A 1 215 ? -11.528 12.049 30.013 1.00 87.75 215 SER A CA 1
ATOM 1470 C C . SER A 1 215 ? -10.797 10.754 29.647 1.00 87.75 215 SER A C 1
ATOM 1472 O O . SER A 1 215 ? -10.487 9.961 30.532 1.00 87.75 215 SER A O 1
ATOM 1474 N N . VAL A 1 216 ? -10.479 10.551 28.365 1.00 88.19 216 VAL A N 1
ATOM 1475 C CA . VAL A 1 216 ? -9.771 9.362 27.884 1.00 88.19 216 VAL A CA 1
ATOM 1476 C C . VAL A 1 216 ? -8.281 9.479 28.193 1.00 88.19 216 VAL A C 1
ATOM 1478 O O . VAL A 1 216 ? -7.634 10.469 27.850 1.00 88.19 216 VAL A O 1
ATOM 1481 N N . VAL A 1 217 ? -7.725 8.443 28.823 1.00 81.00 217 VAL A N 1
ATOM 1482 C CA . VAL A 1 217 ? -6.297 8.347 29.144 1.00 81.00 217 VAL A CA 1
ATOM 1483 C C . VAL A 1 217 ? -5.674 7.215 28.338 1.00 81.00 217 VAL A C 1
ATOM 1485 O O . VAL A 1 217 ? -6.116 6.071 28.427 1.00 81.00 217 VAL A O 1
ATOM 1488 N N . LEU A 1 218 ? -4.620 7.539 27.587 1.00 86.06 218 LEU A N 1
ATOM 1489 C CA . LEU A 1 218 ? -3.821 6.572 26.842 1.00 86.06 218 LEU A CA 1
ATOM 1490 C C . LEU A 1 218 ? -2.521 6.309 27.592 1.00 86.06 218 LEU A C 1
ATOM 1492 O O . LEU A 1 218 ? -1.765 7.238 27.881 1.00 86.06 218 LEU A O 1
ATOM 1496 N N . LYS A 1 219 ? -2.255 5.041 27.882 1.00 85.38 219 LYS A N 1
ATOM 1497 C CA . LYS A 1 219 ? -0.967 4.593 28.413 1.00 85.38 219 LYS A CA 1
ATOM 1498 C C . LYS A 1 219 ? -0.130 3.983 27.305 1.00 85.38 219 LYS A C 1
ATOM 1500 O O . LYS A 1 219 ? -0.653 3.627 26.253 1.00 85.38 219 LYS A O 1
ATOM 1505 N N . THR A 1 220 ? 1.161 3.832 27.553 1.00 84.00 220 THR A N 1
ATOM 1506 C CA . THR A 1 220 ? 2.086 3.180 26.626 1.00 84.00 220 THR A CA 1
ATOM 1507 C C . THR A 1 220 ? 2.880 2.091 27.332 1.00 84.00 220 THR A C 1
ATOM 1509 O O . THR A 1 220 ? 3.120 2.165 28.540 1.00 84.00 220 THR A O 1
ATOM 1512 N N . VAL A 1 221 ? 3.297 1.068 26.586 1.00 82.81 221 VAL A N 1
ATOM 1513 C CA . VAL A 1 221 ? 4.200 0.027 27.087 1.00 82.81 221 VAL A CA 1
ATOM 1514 C C . VAL A 1 221 ? 5.178 -0.427 26.002 1.00 82.81 221 VAL A C 1
ATOM 1516 O O . VAL A 1 221 ? 4.810 -0.534 24.835 1.00 82.81 221 VAL A O 1
ATOM 1519 N N . ASP A 1 222 ? 6.432 -0.652 26.404 1.00 81.81 222 ASP A N 1
ATOM 1520 C CA . ASP A 1 222 ? 7.508 -1.183 25.556 1.00 81.81 222 ASP A CA 1
ATOM 1521 C C . ASP A 1 222 ? 7.492 -2.715 25.613 1.00 81.81 222 ASP A C 1
ATOM 1523 O O . ASP A 1 222 ? 8.169 -3.337 26.435 1.00 81.81 222 ASP A O 1
ATOM 1527 N N . GLU A 1 223 ? 6.634 -3.310 24.795 1.00 84.38 223 GLU A N 1
ATOM 1528 C CA . GLU A 1 223 ? 6.496 -4.754 24.629 1.00 84.38 223 GLU A CA 1
ATOM 1529 C C . GLU A 1 223 ? 6.319 -5.062 23.141 1.00 84.38 223 GLU A C 1
ATOM 1531 O O . GLU A 1 223 ? 5.800 -4.237 22.384 1.00 84.38 223 GLU A O 1
ATOM 1536 N N . ASP A 1 224 ? 6.754 -6.252 22.729 1.00 83.81 224 ASP A N 1
ATOM 1537 C CA . ASP A 1 224 ? 6.532 -6.732 21.368 1.00 83.81 224 ASP A CA 1
ATOM 1538 C C . ASP A 1 224 ? 5.025 -6.836 21.076 1.00 83.81 224 ASP A C 1
ATOM 1540 O O . ASP A 1 224 ? 4.230 -7.168 21.962 1.00 83.81 224 ASP A O 1
ATOM 1544 N N . ALA A 1 225 ? 4.652 -6.568 19.822 1.00 85.19 225 ALA A N 1
ATOM 1545 C CA . ALA A 1 225 ? 3.293 -6.779 19.331 1.00 85.19 225 ALA A CA 1
ATOM 1546 C C . ALA A 1 225 ? 2.888 -8.260 19.442 1.00 85.19 225 ALA A C 1
ATOM 1548 O O . ALA A 1 225 ? 3.742 -9.156 19.452 1.00 85.19 225 ALA A O 1
ATOM 1549 N N . ASP A 1 226 ? 1.586 -8.529 19.528 1.00 87.44 226 ASP A N 1
ATOM 1550 C CA . ASP A 1 226 ? 1.076 -9.896 19.532 1.00 87.44 226 ASP A CA 1
ATOM 1551 C C . ASP A 1 226 ? 0.949 -10.475 18.105 1.00 87.44 226 ASP A C 1
ATOM 1553 O O . ASP A 1 226 ? 1.606 -10.032 17.164 1.00 87.44 226 ASP A O 1
ATOM 1557 N N . ALA A 1 227 ? 0.153 -11.539 17.939 1.00 78.25 227 ALA A N 1
ATOM 1558 C CA . ALA A 1 227 ? -0.074 -12.159 16.632 1.00 78.25 227 ALA A CA 1
ATOM 1559 C C . ALA A 1 227 ? -0.904 -11.287 15.662 1.00 78.25 227 ALA A C 1
ATOM 1561 O O . ALA A 1 227 ? -1.055 -11.661 14.499 1.00 78.25 227 ALA A O 1
ATOM 1562 N N . GLY A 1 228 ? -1.432 -10.155 16.127 1.00 81.75 228 GLY A N 1
ATOM 1563 C CA . GLY A 1 228 ? -2.208 -9.196 15.368 1.00 81.75 228 GLY A CA 1
ATOM 1564 C C . GLY A 1 228 ? -3.595 -9.703 14.988 1.00 81.75 228 GLY A C 1
ATOM 1565 O O . GLY A 1 228 ? -4.160 -10.640 15.564 1.00 81.75 228 GLY A O 1
ATOM 1566 N N . ARG A 1 229 ? -4.175 -9.021 14.008 1.00 82.50 229 ARG A N 1
ATOM 1567 C CA . ARG A 1 229 ? -5.512 -9.284 13.465 1.00 82.50 229 ARG A CA 1
ATOM 1568 C C . ARG A 1 229 ? -5.491 -10.266 12.292 1.00 82.50 229 ARG A C 1
ATOM 1570 O O . ARG A 1 229 ? -4.433 -10.483 11.699 1.00 82.50 229 ARG A O 1
ATOM 1577 N N . PRO A 1 230 ? -6.645 -10.846 11.915 1.00 87.38 230 PRO A N 1
ATOM 1578 C CA . PRO A 1 230 ? -6.703 -11.754 10.781 1.00 87.38 230 PRO A CA 1
ATOM 1579 C C . PRO A 1 230 ? -6.408 -11.018 9.470 1.00 87.38 230 PRO A C 1
ATOM 1581 O O . PRO A 1 230 ? -6.948 -9.942 9.203 1.00 87.38 230 PRO A O 1
ATOM 1584 N N . VAL A 1 231 ? -5.561 -11.633 8.649 1.00 90.50 231 VAL A N 1
ATOM 1585 C CA . VAL A 1 231 ? -5.188 -11.147 7.319 1.00 90.50 231 VAL A CA 1
ATOM 1586 C C . VAL A 1 231 ? -5.742 -12.107 6.271 1.00 90.50 231 VAL A C 1
ATOM 1588 O O . VAL A 1 231 ? -5.598 -13.326 6.394 1.00 90.50 231 VAL A O 1
ATOM 1591 N N . VAL A 1 232 ? -6.380 -11.552 5.248 1.00 92.75 232 VAL A N 1
ATOM 1592 C CA . VAL A 1 232 ? -6.969 -12.260 4.114 1.00 92.75 232 VAL A CA 1
ATOM 1593 C C . VAL A 1 232 ? -6.303 -11.757 2.839 1.00 92.75 232 VAL A C 1
ATOM 1595 O O . VAL A 1 232 ? -6.434 -10.590 2.480 1.00 92.75 232 VAL A O 1
ATOM 1598 N N . ASP A 1 233 ? -5.607 -12.650 2.145 1.00 91.44 233 ASP A N 1
ATOM 1599 C CA . ASP A 1 233 ? -5.048 -12.378 0.821 1.00 91.44 233 ASP A CA 1
ATOM 1600 C C . ASP A 1 233 ? -6.156 -12.343 -0.248 1.00 91.44 233 ASP A C 1
ATOM 1602 O O . ASP A 1 233 ? -6.998 -13.247 -0.314 1.00 91.44 233 ASP A O 1
ATOM 1606 N N . LEU A 1 234 ? -6.158 -11.303 -1.082 1.00 90.81 234 LEU A N 1
ATOM 1607 C CA . LEU A 1 234 ? -7.109 -11.081 -2.167 1.00 90.81 234 LEU A CA 1
ATOM 1608 C C . LEU A 1 234 ? -6.482 -11.348 -3.542 1.00 90.81 234 LEU A C 1
ATOM 1610 O O . LEU A 1 234 ? -6.521 -10.497 -4.423 1.00 90.81 234 LEU A O 1
ATOM 1614 N N . SER A 1 235 ? -5.976 -12.556 -3.770 1.00 85.75 235 SER A N 1
ATOM 1615 C CA . SER A 1 235 ? -5.379 -12.907 -5.066 1.00 85.75 235 SER A CA 1
ATOM 1616 C C . SER A 1 235 ? -6.395 -13.018 -6.218 1.00 85.75 235 SER A C 1
ATOM 1618 O O . SER A 1 235 ? -6.129 -12.569 -7.332 1.00 85.75 235 SER A O 1
ATOM 1620 N N . SER A 1 236 ? -7.575 -13.618 -5.999 1.00 86.00 236 SER A N 1
ATOM 1621 C CA . SER A 1 236 ? -8.717 -13.598 -6.943 1.00 86.00 236 SER A CA 1
ATOM 1622 C C . SER A 1 236 ? -9.991 -14.213 -6.341 1.00 86.00 236 SER A C 1
ATOM 1624 O O . SER A 1 236 ? -9.946 -14.959 -5.362 1.00 86.00 236 SER A O 1
ATOM 1626 N N . GLY A 1 237 ? -11.146 -13.975 -6.969 1.00 92.69 237 GLY A N 1
ATOM 1627 C CA . GLY A 1 237 ? -12.383 -14.701 -6.678 1.00 92.69 237 GLY A CA 1
ATOM 1628 C C . GLY A 1 237 ? -13.250 -14.030 -5.616 1.00 92.69 237 GLY A C 1
ATOM 1629 O O . GLY A 1 237 ? -13.481 -12.830 -5.671 1.00 92.69 237 GLY A O 1
ATOM 1630 N N . ALA A 1 238 ? -13.818 -14.799 -4.688 1.00 94.50 238 ALA A N 1
ATOM 1631 C CA . ALA A 1 238 ? -14.718 -14.259 -3.672 1.00 94.50 238 ALA A CA 1
ATOM 1632 C C . ALA A 1 238 ? -14.294 -14.687 -2.269 1.00 94.50 238 ALA A C 1
ATOM 1634 O O . ALA A 1 238 ? -14.080 -15.873 -2.015 1.00 94.50 238 ALA A O 1
ATOM 1635 N N . VAL A 1 239 ? -14.252 -13.721 -1.357 1.00 95.94 239 VAL A N 1
ATOM 1636 C CA . VAL A 1 239 ? -13.998 -13.919 0.070 1.00 95.94 239 VAL A CA 1
ATOM 1637 C C . VAL A 1 239 ? -15.208 -13.454 0.881 1.00 95.94 239 VAL A C 1
ATOM 1639 O O . VAL A 1 239 ? -16.068 -12.714 0.396 1.00 95.94 239 VAL A O 1
ATOM 1642 N N . THR A 1 240 ? -15.332 -13.949 2.109 1.00 94.88 240 THR A N 1
ATOM 1643 C CA . THR A 1 240 ? -16.383 -13.543 3.052 1.00 94.88 240 THR A CA 1
ATOM 1644 C C . THR A 1 240 ? -15.706 -13.071 4.327 1.00 94.88 240 THR A C 1
ATOM 1646 O O . THR A 1 240 ? -14.958 -13.846 4.921 1.00 94.88 240 THR A O 1
ATOM 1649 N N . ALA A 1 241 ? -15.953 -11.817 4.696 1.00 93.19 241 ALA A N 1
ATOM 1650 C CA . ALA A 1 241 ? -15.502 -11.224 5.945 1.00 93.19 241 ALA A CA 1
ATOM 1651 C C . ALA A 1 241 ? -16.188 -11.886 7.146 1.00 93.19 241 ALA A C 1
ATOM 1653 O O . ALA A 1 241 ? -17.246 -12.519 7.010 1.00 93.19 241 ALA A O 1
ATOM 1654 N N . THR A 1 242 ? -15.586 -11.745 8.321 1.00 90.00 242 THR A N 1
ATOM 1655 C CA . THR A 1 242 ? -16.192 -12.144 9.591 1.00 90.00 242 THR A CA 1
ATOM 1656 C C . THR A 1 242 ? -16.273 -10.933 10.518 1.00 90.00 242 THR A C 1
ATOM 1658 O O . THR A 1 242 ? -15.864 -9.837 10.168 1.00 90.00 242 THR A O 1
ATOM 1661 N N . ASP A 1 243 ? -16.803 -11.100 11.728 1.00 85.19 243 ASP A N 1
ATOM 1662 C CA . ASP A 1 243 ? -16.918 -9.984 12.679 1.00 85.19 243 ASP A CA 1
ATOM 1663 C C . ASP A 1 243 ? -15.573 -9.661 13.386 1.00 85.19 243 ASP A C 1
ATOM 1665 O O . ASP A 1 243 ? -15.552 -9.004 14.429 1.00 85.19 243 ASP A O 1
ATOM 1669 N N . ALA A 1 244 ? -14.446 -10.179 12.879 1.00 86.00 244 ALA A N 1
ATOM 1670 C CA . ALA A 1 244 ? -13.130 -10.098 13.517 1.00 86.00 244 ALA A CA 1
ATOM 1671 C C . ALA A 1 244 ? -12.308 -8.858 13.117 1.00 86.00 244 ALA A C 1
ATOM 1673 O O . ALA A 1 244 ? -11.220 -8.670 13.664 1.00 86.00 244 ALA A O 1
ATOM 1674 N N . GLY A 1 245 ? -12.807 -8.018 12.200 1.00 86.25 245 GLY A N 1
ATOM 1675 C CA . GLY A 1 245 ? -12.094 -6.833 11.723 1.00 86.25 245 GLY A CA 1
ATOM 1676 C C . GLY A 1 245 ? -10.891 -7.200 10.853 1.00 86.25 245 GLY A C 1
ATOM 1677 O O . GLY A 1 245 ? -9.739 -6.994 11.243 1.00 86.25 245 GLY A O 1
ATOM 1678 N N . GLU A 1 246 ? -11.138 -7.808 9.694 1.00 91.69 246 GLU A N 1
ATOM 1679 C CA . GLU A 1 246 ? -10.065 -8.321 8.840 1.00 91.69 246 GLU A CA 1
ATOM 1680 C C . GLU A 1 246 ? -9.268 -7.228 8.113 1.00 91.69 246 GLU A C 1
ATOM 1682 O O . GLU A 1 246 ? -9.785 -6.176 7.726 1.00 91.69 246 GLU A O 1
ATOM 1687 N N . ILE A 1 247 ? -7.991 -7.525 7.848 1.00 90.69 247 ILE A N 1
ATOM 1688 C CA . ILE A 1 247 ? -7.245 -6.876 6.769 1.00 90.69 247 ILE A CA 1
ATOM 1689 C C . ILE A 1 247 ? -7.392 -7.707 5.503 1.00 90.69 247 ILE A C 1
ATOM 1691 O O . ILE A 1 247 ? -6.987 -8.865 5.469 1.00 90.69 247 ILE A O 1
ATOM 1695 N N . PHE A 1 248 ? -7.862 -7.074 4.441 1.00 94.75 248 PHE A N 1
ATOM 1696 C CA . PHE A 1 248 ? -7.862 -7.620 3.097 1.00 94.75 248 PHE A CA 1
ATOM 1697 C C . PHE A 1 248 ? -6.699 -7.035 2.300 1.00 94.75 248 PHE A C 1
ATOM 1699 O O . PHE A 1 248 ? -6.654 -5.828 2.067 1.00 94.75 248 PHE A O 1
ATOM 1706 N N . GLU A 1 249 ? -5.748 -7.866 1.893 1.00 94.31 249 GLU A N 1
ATOM 1707 C CA . GLU A 1 249 ? -4.554 -7.429 1.170 1.00 94.31 249 GLU A CA 1
ATOM 1708 C C . GLU A 1 249 ? -4.728 -7.645 -0.326 1.00 94.31 249 GLU A C 1
ATOM 1710 O O . GLU A 1 249 ? -5.019 -8.756 -0.745 1.00 94.31 249 GLU A O 1
ATOM 1715 N N . TYR A 1 250 ? -4.540 -6.595 -1.120 1.00 95.38 250 TYR A N 1
ATOM 1716 C CA . TYR A 1 250 ? -4.641 -6.646 -2.578 1.00 95.38 250 TYR A CA 1
ATOM 1717 C C . TYR A 1 250 ? -3.408 -6.013 -3.210 1.00 95.38 250 TYR A C 1
ATOM 1719 O O . TYR A 1 250 ? -2.996 -4.924 -2.811 1.00 95.38 250 TYR A O 1
ATOM 1727 N N . SER A 1 251 ? -2.828 -6.665 -4.204 1.00 93.44 251 SER A N 1
ATOM 1728 C CA . SER A 1 251 ? -1.540 -6.308 -4.784 1.00 93.44 251 SER A CA 1
ATOM 1729 C C . SER A 1 251 ? -1.702 -5.534 -6.086 1.00 93.44 251 SER A C 1
ATOM 1731 O O . SER A 1 251 ? -2.402 -5.944 -7.017 1.00 93.44 251 SER A O 1
ATOM 1733 N N . VAL A 1 252 ? -0.993 -4.413 -6.176 1.00 92.69 252 VAL A N 1
ATOM 1734 C CA . VAL A 1 252 ? -0.892 -3.580 -7.375 1.00 92.69 252 VAL A CA 1
ATOM 1735 C C . VAL A 1 252 ? 0.569 -3.253 -7.663 1.00 92.69 252 VAL A C 1
ATOM 1737 O O . VAL A 1 252 ? 1.427 -3.284 -6.783 1.00 92.69 252 VAL A O 1
ATOM 1740 N N . LYS A 1 253 ? 0.842 -2.878 -8.907 1.00 88.44 253 LYS A N 1
ATOM 1741 C CA . LYS A 1 253 ? 2.047 -2.148 -9.310 1.00 88.44 253 LYS A CA 1
ATOM 1742 C C . LYS A 1 253 ? 1.642 -0.783 -9.840 1.00 88.44 253 LYS A C 1
ATOM 1744 O O . LYS A 1 253 ? 0.510 -0.602 -10.275 1.00 88.44 253 LYS A O 1
ATOM 1749 N N . PHE A 1 254 ? 2.558 0.175 -9.834 1.00 87.44 254 PHE A N 1
ATOM 1750 C CA . PHE A 1 254 ? 2.324 1.462 -10.480 1.00 87.44 254 PHE A CA 1
ATOM 1751 C C . PHE A 1 254 ? 3.000 1.495 -11.846 1.00 87.44 254 PHE A C 1
ATOM 1753 O O . PHE A 1 254 ? 4.212 1.334 -11.945 1.00 87.44 254 PHE A O 1
ATOM 1760 N N . GLU A 1 255 ? 2.214 1.749 -12.887 1.00 83.44 255 GLU A N 1
ATOM 1761 C CA . GLU A 1 255 ? 2.697 2.001 -14.244 1.00 83.44 255 GLU A CA 1
ATOM 1762 C C . GLU A 1 255 ? 2.349 3.442 -14.599 1.00 83.44 255 GLU A C 1
ATOM 1764 O O . GLU A 1 255 ? 1.182 3.832 -14.581 1.00 83.44 255 GLU A O 1
ATOM 1769 N N . ASN A 1 256 ? 3.361 4.277 -14.854 1.00 78.94 256 ASN A N 1
ATOM 1770 C CA . ASN A 1 256 ? 3.164 5.698 -15.162 1.00 78.94 256 ASN A CA 1
ATOM 1771 C C . ASN A 1 256 ? 2.299 6.461 -14.128 1.00 78.94 256 ASN A C 1
ATOM 1773 O O . ASN A 1 256 ? 1.556 7.385 -14.465 1.00 78.94 256 ASN A O 1
ATOM 1777 N N . GLY A 1 257 ? 2.392 6.080 -12.849 1.00 83.25 257 GLY A N 1
ATOM 1778 C CA . GLY A 1 257 ? 1.610 6.670 -11.756 1.00 83.25 257 GLY A CA 1
ATOM 1779 C C . GLY A 1 257 ? 0.161 6.176 -11.656 1.00 83.25 257 GLY A C 1
ATOM 1780 O O . GLY A 1 257 ? -0.578 6.662 -10.799 1.00 83.25 257 GLY A O 1
ATOM 1781 N N . VAL A 1 258 ? -0.241 5.208 -12.483 1.00 90.12 258 VAL A N 1
ATOM 1782 C CA . VAL A 1 258 ? -1.540 4.532 -12.413 1.00 90.12 258 VAL A CA 1
ATOM 1783 C C . VAL A 1 258 ? -1.364 3.190 -11.697 1.00 90.12 258 VAL A C 1
ATOM 1785 O O . VAL A 1 258 ? -0.495 2.413 -12.095 1.00 90.12 258 VAL A O 1
ATOM 1788 N N . PRO A 1 259 ? -2.156 2.879 -10.654 1.00 93.44 259 PRO A N 1
ATOM 1789 C CA . PRO A 1 259 ? -2.140 1.551 -10.061 1.00 93.44 259 PRO A CA 1
ATOM 1790 C C . PRO A 1 259 ? -2.782 0.552 -11.030 1.00 93.44 259 PRO A C 1
ATOM 1792 O O . PRO A 1 259 ? -3.938 0.708 -11.429 1.00 93.44 259 PRO A O 1
ATOM 1795 N N . VAL A 1 260 ? -2.021 -0.474 -11.384 1.00 91.94 260 VAL A N 1
ATOM 1796 C CA . VAL A 1 260 ? -2.402 -1.616 -12.213 1.00 91.94 260 VAL A CA 1
ATOM 1797 C C . VAL A 1 260 ? -2.416 -2.846 -11.318 1.00 91.94 260 VAL A C 1
ATOM 1799 O O . VAL A 1 260 ? -1.463 -3.098 -10.577 1.00 91.94 260 VAL A O 1
ATOM 1802 N N . ALA A 1 261 ? -3.505 -3.605 -11.360 1.00 93.25 261 ALA A N 1
ATOM 1803 C CA . ALA A 1 261 ? -3.649 -4.779 -10.516 1.00 93.25 261 ALA A CA 1
ATOM 1804 C C . ALA A 1 261 ? -2.641 -5.875 -10.891 1.00 93.25 261 ALA A C 1
ATOM 1806 O O . ALA A 1 261 ? -2.425 -6.162 -12.069 1.00 93.25 261 ALA A O 1
ATOM 1807 N N . ILE A 1 262 ? -2.028 -6.478 -9.874 1.00 89.25 262 ILE A N 1
ATOM 1808 C CA . ILE A 1 262 ? -1.309 -7.751 -10.004 1.00 89.25 262 ILE A CA 1
ATOM 1809 C C . ILE A 1 262 ? -2.290 -8.893 -9.733 1.00 89.25 262 ILE A C 1
ATOM 1811 O O . ILE A 1 262 ? -2.279 -9.906 -10.432 1.00 89.25 262 ILE A O 1
ATOM 1815 N N . ASP A 1 263 ? -3.159 -8.690 -8.744 1.00 91.06 263 ASP A N 1
ATOM 1816 C CA . ASP A 1 263 ? -4.237 -9.608 -8.408 1.00 91.06 263 ASP A CA 1
ATOM 1817 C C . ASP A 1 263 ? -5.421 -9.495 -9.382 1.00 91.06 263 ASP A C 1
ATOM 1819 O O . ASP A 1 263 ? -5.565 -8.540 -10.149 1.00 91.06 263 ASP A O 1
ATOM 1823 N N . GLY A 1 264 ? -6.282 -10.511 -9.376 1.00 91.56 264 GLY A N 1
ATOM 1824 C CA . GLY A 1 264 ? -7.430 -10.594 -10.276 1.00 91.56 264 GLY A CA 1
ATOM 1825 C C . GLY A 1 264 ? -8.640 -9.775 -9.824 1.00 91.56 264 GLY A C 1
ATOM 1826 O O . GLY A 1 264 ? -8.570 -8.893 -8.968 1.00 91.56 264 GLY A O 1
ATOM 1827 N N . ASP A 1 265 ? -9.797 -10.106 -10.397 1.00 95.62 265 ASP A N 1
ATOM 1828 C CA . ASP A 1 265 ? -11.085 -9.618 -9.910 1.00 95.62 265 ASP A CA 1
ATOM 1829 C C . ASP A 1 265 ? -11.467 -10.317 -8.602 1.00 95.62 265 ASP A C 1
ATOM 1831 O O . ASP A 1 265 ? -11.453 -11.551 -8.504 1.00 95.62 265 ASP A O 1
ATOM 1835 N N . VAL A 1 266 ? -11.845 -9.516 -7.610 1.00 97.56 266 VAL A N 1
ATOM 1836 C CA . VAL A 1 266 ? -12.157 -9.954 -6.252 1.00 97.56 266 VAL A CA 1
ATOM 1837 C C . VAL A 1 266 ? -13.513 -9.416 -5.809 1.00 97.56 266 VAL A C 1
ATOM 1839 O O . VAL A 1 266 ? -13.884 -8.283 -6.101 1.00 97.56 266 VAL A O 1
ATOM 1842 N N . THR A 1 267 ? -14.265 -10.221 -5.063 1.00 97.44 267 THR A N 1
ATOM 1843 C CA . THR A 1 267 ? -15.472 -9.802 -4.340 1.00 97.44 267 THR A CA 1
ATOM 1844 C C . THR A 1 267 ? -15.325 -10.080 -2.848 1.00 97.44 267 THR A C 1
ATOM 1846 O O . THR A 1 267 ? -15.082 -11.219 -2.453 1.00 97.44 267 THR A O 1
ATOM 1849 N N . ILE A 1 268 ? -15.526 -9.064 -2.014 1.00 97.81 268 ILE A N 1
ATOM 1850 C CA . ILE A 1 268 ? -15.575 -9.184 -0.557 1.00 97.81 268 ILE A CA 1
ATOM 1851 C C . ILE A 1 268 ? -17.036 -9.124 -0.119 1.00 97.81 268 ILE A C 1
ATOM 1853 O O . ILE A 1 268 ? -17.709 -8.111 -0.305 1.00 97.81 268 ILE A O 1
ATOM 1857 N N . ASN A 1 269 ? -17.528 -10.213 0.466 1.00 96.69 269 ASN A N 1
ATOM 1858 C CA . ASN A 1 269 ? -18.872 -10.288 1.028 1.00 96.69 269 ASN A CA 1
ATOM 1859 C C . ASN A 1 269 ? -18.847 -9.979 2.521 1.00 96.69 269 ASN A C 1
ATOM 1861 O O . ASN A 1 269 ? -18.006 -10.514 3.235 1.00 96.69 269 ASN A O 1
ATOM 1865 N N . GLY A 1 270 ? -19.826 -9.208 2.997 1.00 95.00 270 GLY A N 1
ATOM 1866 C CA . GLY A 1 270 ? -20.010 -8.969 4.431 1.00 95.00 270 GLY A CA 1
ATOM 1867 C C . GLY A 1 270 ? -19.001 -8.005 5.050 1.00 95.00 270 GLY A C 1
ATOM 1868 O O . GLY A 1 270 ? -18.867 -8.027 6.262 1.00 95.00 270 GLY A O 1
ATOM 1869 N N . PHE A 1 271 ? -18.327 -7.183 4.237 1.00 95.56 271 PHE A N 1
ATOM 1870 C CA . PHE A 1 271 ? -17.343 -6.207 4.709 1.00 95.56 271 PHE A CA 1
ATOM 1871 C C . PHE A 1 271 ? -17.970 -5.238 5.721 1.00 95.56 271 PHE A C 1
ATOM 1873 O O . PHE A 1 271 ? -18.920 -4.516 5.388 1.00 95.56 271 PHE A O 1
ATOM 1880 N N . ASP A 1 272 ? -17.431 -5.200 6.934 1.00 94.00 272 ASP A N 1
ATOM 1881 C CA . ASP A 1 272 ? -17.799 -4.237 7.962 1.00 94.00 272 ASP A CA 1
ATOM 1882 C C . ASP A 1 272 ? -16.929 -2.984 7.835 1.00 94.00 272 ASP A C 1
ATOM 1884 O O . ASP A 1 272 ? -15.787 -2.928 8.282 1.00 94.00 272 ASP A O 1
ATOM 1888 N N . ALA A 1 273 ? -17.503 -1.928 7.261 1.00 92.12 273 ALA A N 1
ATOM 1889 C CA . ALA A 1 273 ? -16.830 -0.646 7.073 1.00 92.12 273 ALA A CA 1
ATOM 1890 C C . ALA A 1 273 ? -16.320 0.012 8.373 1.00 92.12 273 ALA A C 1
ATOM 1892 O O . ALA A 1 273 ? -15.498 0.924 8.302 1.00 92.12 273 ALA A O 1
ATOM 1893 N N . ALA A 1 274 ? -16.805 -0.406 9.547 1.00 89.94 274 ALA A N 1
ATOM 1894 C CA . ALA A 1 274 ? -16.324 0.115 10.820 1.00 89.94 274 ALA A CA 1
ATOM 1895 C C . ALA A 1 274 ? -15.015 -0.541 11.284 1.00 89.94 274 ALA A C 1
ATOM 1897 O O . ALA A 1 274 ? -14.236 0.113 11.976 1.00 89.94 274 ALA A O 1
ATOM 1898 N N . THR A 1 275 ? -14.775 -1.808 10.939 1.00 91.50 275 THR A N 1
ATOM 1899 C CA . THR A 1 275 ? -13.685 -2.610 11.523 1.00 91.50 275 THR A CA 1
ATOM 1900 C C . THR A 1 275 ? -12.734 -3.197 10.489 1.00 91.50 275 THR A C 1
ATOM 1902 O O . THR A 1 275 ? -11.543 -3.332 10.774 1.00 91.50 275 THR A O 1
ATOM 1905 N N . ASP A 1 276 ? -13.235 -3.505 9.297 1.00 94.12 276 ASP A N 1
ATOM 1906 C CA . ASP A 1 276 ? -12.460 -4.098 8.216 1.00 94.12 276 ASP A CA 1
ATOM 1907 C C . ASP A 1 276 ? -11.652 -3.040 7.465 1.00 94.12 276 ASP A C 1
ATOM 1909 O O . ASP A 1 276 ? -12.026 -1.866 7.359 1.00 94.12 276 ASP A O 1
ATOM 1913 N N . ARG A 1 277 ? -10.528 -3.477 6.900 1.00 91.81 277 ARG A N 1
ATOM 1914 C CA . ARG A 1 277 ? -9.601 -2.627 6.154 1.00 91.81 277 ARG A CA 1
ATOM 1915 C C . ARG A 1 277 ? -9.151 -3.303 4.876 1.00 91.81 277 ARG A C 1
ATOM 1917 O O . ARG A 1 277 ? -8.849 -4.489 4.872 1.00 91.81 277 ARG A O 1
ATOM 1924 N N . ILE A 1 278 ? -8.992 -2.518 3.818 1.00 94.12 278 ILE A N 1
ATOM 1925 C CA . ILE A 1 278 ? -8.287 -2.946 2.611 1.00 94.12 278 ILE A CA 1
ATOM 1926 C C . ILE A 1 278 ? -6.879 -2.343 2.625 1.00 94.12 278 ILE A C 1
ATOM 1928 O O . ILE A 1 278 ? -6.709 -1.129 2.730 1.00 94.12 278 ILE A O 1
ATOM 1932 N N . VAL A 1 279 ? -5.859 -3.188 2.515 1.00 92.00 279 VAL A N 1
ATOM 1933 C CA . VAL A 1 279 ? -4.463 -2.780 2.345 1.00 92.00 279 VAL A CA 1
ATOM 1934 C C . VAL A 1 279 ? -4.069 -3.035 0.898 1.00 92.00 279 VAL A C 1
ATOM 1936 O O . VAL A 1 279 ? -4.002 -4.179 0.454 1.00 92.00 279 VAL A O 1
ATOM 1939 N N . ILE A 1 280 ? -3.781 -1.965 0.164 1.00 93.62 280 ILE A N 1
ATOM 1940 C CA . ILE A 1 280 ? -3.245 -2.057 -1.190 1.00 93.62 280 ILE A CA 1
ATOM 1941 C C . ILE A 1 280 ? -1.721 -2.178 -1.104 1.00 93.62 280 ILE A C 1
ATOM 1943 O O . ILE A 1 280 ? -1.031 -1.219 -0.747 1.00 93.62 280 ILE A O 1
ATOM 1947 N N . LYS A 1 281 ? -1.200 -3.370 -1.396 1.00 91.38 281 LYS A N 1
ATOM 1948 C CA . LYS A 1 281 ? 0.231 -3.675 -1.410 1.00 91.38 281 LYS A CA 1
ATOM 1949 C C . LYS A 1 281 ? 0.860 -3.258 -2.728 1.00 91.38 281 LYS A C 1
ATOM 1951 O O . LYS A 1 281 ? 0.321 -3.534 -3.795 1.00 91.38 281 LYS A O 1
ATOM 1956 N N . THR A 1 282 ? 2.014 -2.614 -2.643 1.00 90.94 282 THR A N 1
ATOM 1957 C CA . THR A 1 282 ? 2.806 -2.203 -3.805 1.00 90.94 282 THR A CA 1
ATOM 1958 C C . THR A 1 282 ? 4.286 -2.170 -3.449 1.00 90.94 282 THR A C 1
ATOM 1960 O O . THR A 1 282 ? 4.643 -1.992 -2.292 1.00 90.94 282 THR A O 1
ATOM 1963 N N . GLU A 1 283 ? 5.170 -2.296 -4.429 1.00 89.06 283 GLU A N 1
ATOM 1964 C CA . GLU A 1 283 ? 6.623 -2.185 -4.221 1.00 89.06 283 GLU A CA 1
ATOM 1965 C C . GLU A 1 283 ? 7.141 -0.749 -4.398 1.00 89.06 283 GLU A C 1
ATOM 1967 O O . GLU A 1 283 ? 8.244 -0.419 -3.971 1.00 89.06 283 GLU A O 1
ATOM 1972 N N . GLY A 1 284 ? 6.326 0.118 -5.004 1.00 85.19 284 GLY A N 1
ATOM 1973 C CA . GLY A 1 284 ? 6.575 1.549 -5.157 1.00 85.19 284 GLY A CA 1
ATOM 1974 C C . GLY A 1 284 ? 5.274 2.327 -4.995 1.00 85.19 284 GLY A C 1
ATOM 1975 O O . GLY A 1 284 ? 4.222 1.875 -5.450 1.00 85.19 284 GLY A O 1
ATOM 1976 N N . LEU A 1 285 ? 5.318 3.480 -4.331 1.00 86.12 285 LEU A N 1
ATOM 1977 C CA . LEU A 1 285 ? 4.137 4.313 -4.106 1.00 86.12 285 LEU A CA 1
ATOM 1978 C C . LEU A 1 285 ? 4.467 5.747 -4.522 1.00 86.12 285 LEU A C 1
ATOM 1980 O O . LEU A 1 285 ? 5.297 6.368 -3.859 1.00 86.12 285 LEU A O 1
ATOM 1984 N N . PRO A 1 286 ? 3.823 6.293 -5.572 1.00 85.75 286 PRO A N 1
ATOM 1985 C CA . PRO A 1 286 ? 4.110 7.650 -6.009 1.00 85.75 286 PRO A CA 1
ATOM 1986 C C . PRO A 1 286 ? 3.949 8.654 -4.870 1.00 85.75 286 PRO A C 1
ATOM 1988 O O . PRO A 1 286 ? 2.965 8.601 -4.127 1.00 85.75 286 PRO A O 1
ATOM 1991 N N . SER A 1 287 ? 4.886 9.598 -4.741 1.00 80.62 287 SER A N 1
ATOM 1992 C CA . SER A 1 287 ? 4.839 10.591 -3.664 1.00 80.62 287 SER A CA 1
ATOM 1993 C C . SER A 1 287 ? 3.477 11.297 -3.565 1.00 80.62 287 SER A C 1
ATOM 1995 O O . SER A 1 287 ? 2.989 11.910 -4.522 1.00 80.62 287 SER A O 1
ATOM 1997 N N . GLY A 1 288 ? 2.866 11.222 -2.378 1.00 82.06 288 GLY A N 1
ATOM 1998 C CA . GLY A 1 288 ? 1.558 11.813 -2.085 1.00 82.06 288 GLY A CA 1
ATOM 1999 C C . GLY A 1 288 ? 0.357 11.032 -2.628 1.00 82.06 288 GLY A C 1
ATOM 2000 O O . GLY A 1 288 ? -0.764 11.541 -2.564 1.00 82.06 288 GLY A O 1
ATOM 2001 N N . TYR A 1 289 ? 0.557 9.828 -3.172 1.00 87.62 289 TYR A N 1
ATOM 2002 C CA . TYR A 1 289 ? -0.537 8.937 -3.541 1.00 87.62 289 TYR A CA 1
ATOM 2003 C C . TYR A 1 289 ? -1.190 8.345 -2.288 1.00 87.62 289 TYR A C 1
ATOM 2005 O O . TYR A 1 289 ? -0.515 7.840 -1.398 1.00 87.62 289 TYR A O 1
ATOM 2013 N N . ALA A 1 290 ? -2.516 8.421 -2.231 1.00 88.38 290 ALA A N 1
ATOM 2014 C CA . ALA A 1 290 ? -3.326 8.084 -1.068 1.00 88.38 290 ALA A CA 1
ATOM 2015 C C . ALA A 1 290 ? -4.684 7.529 -1.513 1.00 88.38 290 ALA A C 1
ATOM 2017 O O . ALA A 1 290 ? -5.034 7.599 -2.694 1.00 88.38 290 ALA A O 1
ATOM 2018 N N . LYS A 1 291 ? -5.520 7.068 -0.570 1.00 91.56 291 LYS A N 1
ATOM 2019 C CA . LYS A 1 291 ? -6.905 6.630 -0.848 1.00 91.56 291 LYS A CA 1
ATOM 2020 C C . LYS A 1 291 ? -7.668 7.626 -1.729 1.00 91.56 291 LYS A C 1
ATOM 2022 O O . LYS A 1 291 ? -8.352 7.236 -2.671 1.00 91.56 291 LYS A O 1
ATOM 2027 N N . GLY A 1 292 ? -7.551 8.924 -1.439 1.00 91.88 292 GLY A N 1
ATOM 2028 C CA . GLY A 1 292 ? -8.226 9.977 -2.204 1.00 91.88 292 GLY A CA 1
ATOM 2029 C C . GLY A 1 292 ? -7.787 10.057 -3.671 1.00 91.88 292 GLY A C 1
ATOM 2030 O O . GLY A 1 292 ? -8.598 10.418 -4.524 1.00 91.88 292 GLY A O 1
ATOM 2031 N N . SER A 1 293 ? -6.545 9.674 -3.978 1.00 94.19 293 SER A N 1
ATOM 2032 C CA . SER A 1 293 ? -5.985 9.697 -5.333 1.00 94.19 293 SER A CA 1
ATOM 2033 C C . SER A 1 293 ? -6.697 8.727 -6.277 1.00 94.19 293 SER A C 1
ATOM 2035 O O . SER A 1 293 ? -6.824 9.042 -7.462 1.00 94.19 293 SER A O 1
ATOM 2037 N N . LEU A 1 294 ? -7.246 7.615 -5.764 1.00 95.44 294 LEU A N 1
ATOM 2038 C CA . LEU A 1 294 ? -8.031 6.639 -6.538 1.00 95.44 294 LEU A CA 1
ATOM 2039 C C . LEU A 1 294 ? -9.251 7.270 -7.232 1.00 95.44 294 LEU A C 1
ATOM 2041 O O . LEU A 1 294 ? -9.645 6.828 -8.301 1.00 95.44 294 LEU A O 1
ATOM 2045 N N . LEU A 1 295 ? -9.827 8.338 -6.667 1.00 95.56 295 LEU A N 1
ATOM 2046 C CA . LEU A 1 295 ? -10.977 9.043 -7.256 1.00 95.56 295 LEU A CA 1
ATOM 2047 C C . LEU A 1 295 ? -10.603 9.970 -8.421 1.00 95.56 295 LEU A C 1
ATOM 2049 O O . LEU A 1 295 ? -11.484 10.476 -9.115 1.00 95.56 295 LEU A O 1
ATOM 2053 N N . THR A 1 296 ? -9.316 10.278 -8.569 1.00 94.81 296 THR A N 1
ATOM 2054 C CA . THR A 1 296 ? -8.816 11.302 -9.501 1.00 94.81 296 THR A CA 1
ATOM 2055 C C . THR A 1 296 ? -7.784 10.778 -10.489 1.00 94.81 296 THR A C 1
ATOM 2057 O O . THR A 1 296 ? -7.373 11.523 -11.373 1.00 94.81 296 THR A O 1
ATOM 2060 N N . THR A 1 297 ? -7.335 9.533 -10.322 1.00 95.12 297 THR A N 1
ATOM 2061 C CA . THR A 1 297 ? -6.332 8.921 -11.194 1.00 95.12 297 THR A CA 1
ATOM 2062 C C . THR A 1 297 ? -7.013 8.446 -12.467 1.00 95.12 297 THR A C 1
ATOM 2064 O O . THR A 1 297 ? -7.900 7.597 -12.415 1.00 95.12 297 THR A O 1
ATOM 2067 N N . ASP A 1 298 ? -6.596 8.985 -13.611 1.00 93.06 298 ASP A N 1
ATOM 2068 C CA . ASP A 1 298 ? -7.082 8.522 -14.908 1.00 93.06 298 ASP A CA 1
ATOM 2069 C C . ASP A 1 298 ? -6.761 7.027 -15.081 1.00 93.06 298 ASP A C 1
ATOM 2071 O O . ASP A 1 298 ? -5.645 6.586 -14.818 1.00 93.06 298 ASP A O 1
ATOM 2075 N N . GLY A 1 299 ? -7.752 6.244 -15.514 1.00 91.25 299 GLY A N 1
ATOM 2076 C CA . GLY A 1 299 ? -7.635 4.788 -15.656 1.00 91.25 299 GLY A CA 1
ATOM 2077 C C . GLY A 1 299 ? -8.123 3.984 -14.448 1.00 91.25 299 GLY A C 1
ATOM 2078 O O . GLY A 1 299 ? -8.391 2.799 -14.610 1.00 91.25 299 GLY A O 1
ATOM 2079 N N . VAL A 1 300 ? -8.320 4.614 -13.285 1.00 97.06 300 VAL A N 1
ATOM 2080 C CA . VAL A 1 300 ? -8.977 3.997 -12.121 1.00 97.06 300 VAL A CA 1
ATOM 2081 C C . VAL A 1 300 ? -10.460 4.372 -12.120 1.00 97.06 300 VAL A C 1
ATOM 2083 O O . VAL A 1 300 ? -10.807 5.538 -12.313 1.00 97.06 300 VAL A O 1
ATOM 2086 N N . ASP A 1 301 ? -11.346 3.400 -11.890 1.00 96.50 301 ASP A N 1
ATOM 2087 C CA . ASP A 1 301 ? -12.788 3.636 -11.748 1.00 96.50 301 ASP A CA 1
ATOM 2088 C C . ASP A 1 301 ? -13.271 3.226 -10.354 1.00 96.50 301 ASP A C 1
ATOM 2090 O O . ASP A 1 301 ? -13.201 2.062 -9.962 1.00 96.50 301 ASP A O 1
ATOM 2094 N N . VAL A 1 302 ? -13.783 4.198 -9.598 1.00 97.12 302 VAL A N 1
ATOM 2095 C CA . VAL A 1 302 ? -14.419 3.974 -8.297 1.00 97.12 302 VAL A CA 1
ATOM 2096 C C . VAL A 1 302 ? -15.914 4.217 -8.455 1.00 97.12 302 VAL A C 1
ATOM 2098 O O . VAL A 1 302 ? -16.395 5.354 -8.405 1.00 97.12 302 VAL A O 1
ATOM 2101 N N . ALA A 1 303 ? -16.658 3.131 -8.638 1.00 95.56 303 ALA A N 1
ATOM 2102 C CA . ALA A 1 303 ? -18.056 3.171 -9.034 1.00 95.56 303 ALA A CA 1
ATOM 2103 C C . ALA A 1 303 ? -18.975 2.663 -7.907 1.00 95.56 303 ALA A C 1
ATOM 2105 O O . ALA A 1 303 ? -19.014 1.462 -7.621 1.00 95.56 303 ALA A O 1
ATOM 2106 N N . PRO A 1 304 ? -19.763 3.546 -7.262 1.00 94.44 304 PRO A N 1
ATOM 2107 C CA . PRO A 1 304 ? -20.788 3.123 -6.317 1.00 94.44 304 PRO A CA 1
ATOM 2108 C C . PRO A 1 304 ? -21.957 2.459 -7.058 1.00 94.44 304 PRO A C 1
ATOM 2110 O O . PRO A 1 304 ? -22.595 3.057 -7.928 1.00 94.44 304 PRO A O 1
ATOM 2113 N N . GLY A 1 305 ? -22.249 1.213 -6.697 1.00 91.88 305 GLY A N 1
ATOM 2114 C CA . GLY A 1 305 ? -23.405 0.451 -7.150 1.00 91.88 305 GLY A CA 1
ATOM 2115 C C . GLY A 1 305 ? -24.635 0.644 -6.259 1.00 91.88 305 GLY A C 1
ATOM 2116 O O . GLY A 1 305 ? -24.689 1.505 -5.381 1.00 91.88 305 GLY A O 1
ATOM 2117 N N . ILE A 1 306 ? -25.666 -0.176 -6.491 1.00 90.50 306 ILE A N 1
ATOM 2118 C CA . ILE A 1 306 ? -26.904 -0.149 -5.685 1.00 90.50 306 ILE A CA 1
ATOM 2119 C C . ILE A 1 306 ? -26.677 -0.792 -4.311 1.00 90.50 306 ILE A C 1
ATOM 2121 O O . ILE A 1 306 ? -27.260 -0.353 -3.322 1.00 90.50 306 ILE A O 1
ATOM 2125 N N . SER A 1 307 ? -25.860 -1.843 -4.265 1.00 94.69 307 SER A N 1
ATOM 2126 C CA . SER A 1 307 ? -25.612 -2.656 -3.069 1.00 94.69 307 SER A CA 1
ATOM 2127 C C . SER A 1 307 ? -24.136 -2.967 -2.849 1.00 94.69 307 SER A C 1
ATOM 2129 O O . SER A 1 307 ? -23.822 -3.748 -1.962 1.00 94.69 307 SER A O 1
ATOM 2131 N N . ASN A 1 308 ? -23.254 -2.413 -3.671 1.00 96.50 308 ASN A N 1
ATOM 2132 C CA . ASN A 1 308 ? -21.831 -2.703 -3.674 1.00 96.50 308 ASN A CA 1
ATOM 2133 C C . ASN A 1 308 ? -21.041 -1.469 -4.115 1.00 96.50 308 ASN A C 1
ATOM 2135 O O . ASN A 1 308 ? -21.607 -0.518 -4.663 1.00 96.50 308 ASN A O 1
ATOM 2139 N N . LEU A 1 309 ? -19.734 -1.503 -3.899 1.00 97.94 309 LEU A N 1
ATOM 2140 C CA . LEU A 1 309 ? -18.781 -0.528 -4.400 1.00 97.94 309 LEU A CA 1
ATOM 2141 C C . LEU A 1 309 ? -17.753 -1.270 -5.244 1.00 97.94 309 LEU A C 1
ATOM 2143 O O . LEU A 1 309 ? -17.188 -2.257 -4.784 1.00 97.94 309 LEU A O 1
ATOM 2147 N N . LEU A 1 310 ? -17.514 -0.791 -6.459 1.00 97.62 310 LEU A N 1
ATOM 2148 C CA . LEU A 1 310 ? -16.454 -1.290 -7.325 1.00 97.62 310 LEU A CA 1
ATOM 2149 C C . LEU A 1 310 ? -15.261 -0.335 -7.276 1.00 97.62 310 LEU A C 1
ATOM 2151 O O . LEU A 1 310 ? -15.436 0.878 -7.388 1.00 97.62 310 LEU A O 1
ATOM 2155 N N . ILE A 1 311 ? -14.064 -0.898 -7.155 1.00 97.81 311 ILE A N 1
ATOM 2156 C CA . ILE A 1 311 ? -12.784 -0.227 -7.374 1.00 97.81 311 ILE A CA 1
ATOM 2157 C C . ILE A 1 311 ? -12.078 -1.012 -8.479 1.00 97.81 311 ILE A C 1
ATOM 2159 O O . ILE A 1 311 ? -11.591 -2.112 -8.234 1.00 97.81 311 ILE A O 1
ATOM 2163 N N . ALA A 1 312 ? -12.071 -0.487 -9.700 1.00 97.25 312 ALA A N 1
ATOM 2164 C CA . ALA A 1 312 ? -11.362 -1.069 -10.834 1.00 97.25 312 ALA A CA 1
ATOM 2165 C C . ALA A 1 312 ? -10.046 -0.321 -11.060 1.00 97.25 312 ALA A C 1
ATOM 2167 O O . ALA A 1 312 ? -10.029 0.910 -11.144 1.00 97.25 312 ALA A O 1
ATOM 2168 N N . PHE A 1 313 ? -8.951 -1.071 -11.143 1.00 97.31 313 PHE A N 1
ATOM 2169 C CA . PHE A 1 313 ? -7.610 -0.536 -11.358 1.00 97.31 313 PHE A CA 1
ATOM 2170 C C . PHE A 1 313 ? -7.305 -0.376 -12.852 1.00 97.31 313 PHE A C 1
ATOM 2172 O O . PHE A 1 313 ? -8.038 -0.881 -13.707 1.00 97.31 313 PHE A O 1
ATOM 2179 N N . GLY A 1 314 ? -6.224 0.343 -13.163 1.00 94.44 314 GLY A N 1
ATOM 2180 C CA . GLY A 1 314 ? -5.801 0.576 -14.540 1.00 94.44 314 GLY A CA 1
ATOM 2181 C C . GLY A 1 314 ? -5.508 -0.731 -15.290 1.00 94.44 314 GLY A C 1
ATOM 2182 O O . GLY A 1 314 ? -5.128 -1.723 -14.660 1.00 94.44 314 GLY A O 1
ATOM 2183 N N . PRO A 1 315 ? -5.690 -0.754 -16.623 1.00 90.62 315 PRO A N 1
ATOM 2184 C CA . PRO A 1 315 ? -5.315 -1.904 -17.430 1.00 90.62 315 PRO A CA 1
ATOM 2185 C C . PRO A 1 315 ? -3.790 -2.040 -17.514 1.00 90.62 315 PRO A C 1
ATOM 2187 O O . PRO A 1 315 ? -3.083 -1.039 -17.598 1.00 90.62 315 PRO A O 1
ATOM 2190 N N . ASP A 1 316 ? -3.307 -3.276 -17.550 1.00 82.31 316 ASP A N 1
ATOM 2191 C CA . ASP A 1 316 ? -1.916 -3.612 -17.838 1.00 82.31 316 ASP A CA 1
ATOM 2192 C C . ASP A 1 316 ? -1.574 -3.428 -19.330 1.00 82.31 316 ASP A C 1
ATOM 2194 O O . ASP A 1 316 ? -2.433 -3.132 -20.170 1.00 82.31 316 ASP A O 1
ATOM 2198 N N . ALA A 1 317 ? -0.309 -3.670 -19.688 1.00 76.25 317 ALA A N 1
ATOM 2199 C CA . ALA A 1 317 ? 0.174 -3.629 -21.071 1.00 76.25 317 ALA A CA 1
ATOM 2200 C C . ALA A 1 317 ? -0.583 -4.569 -22.042 1.00 76.25 317 ALA A C 1
ATOM 2202 O O . ALA A 1 317 ? -0.563 -4.354 -23.256 1.00 76.25 317 ALA A O 1
ATOM 2203 N N . ASN A 1 318 ? -1.275 -5.594 -21.530 1.00 78.19 318 ASN A N 1
ATOM 2204 C CA . ASN A 1 318 ? -2.102 -6.517 -22.309 1.00 78.19 318 ASN A CA 1
ATOM 2205 C C . ASN A 1 318 ? -3.579 -6.082 -22.382 1.00 78.19 318 ASN A C 1
ATOM 2207 O O . ASN A 1 318 ? -4.383 -6.737 -23.054 1.00 78.19 318 ASN A O 1
ATOM 2211 N N . GLY A 1 319 ? -3.951 -4.985 -21.718 1.00 82.12 319 GLY A N 1
ATOM 2212 C CA . GLY A 1 319 ? -5.318 -4.484 -21.617 1.00 82.12 319 GLY A CA 1
ATOM 2213 C C . GLY A 1 319 ? -6.173 -5.189 -20.559 1.00 82.12 319 GLY A C 1
ATOM 2214 O O . GLY A 1 319 ? -7.390 -4.997 -20.555 1.00 82.12 319 GLY A O 1
ATOM 2215 N N . SER A 1 320 ? -5.573 -6.013 -19.698 1.00 85.25 320 SER A N 1
ATOM 2216 C CA . SER A 1 320 ? -6.253 -6.696 -18.593 1.00 85.25 320 SER A CA 1
ATOM 2217 C C . SER A 1 320 ? -6.280 -5.803 -17.360 1.00 85.25 320 SER A C 1
ATOM 2219 O O . SER A 1 320 ? -5.302 -5.138 -17.056 1.00 85.25 320 SER A O 1
ATOM 2221 N N . SER A 1 321 ? -7.386 -5.798 -16.626 1.00 89.81 321 SER A N 1
ATOM 2222 C CA . SER A 1 321 ? -7.532 -5.056 -15.370 1.00 89.81 321 SER A CA 1
ATOM 2223 C C . SER A 1 321 ? -7.957 -6.001 -14.253 1.00 89.81 321 SER A C 1
ATOM 2225 O O . SER A 1 321 ? -8.620 -7.002 -14.525 1.00 89.81 321 SER A O 1
ATOM 2227 N N . GLY A 1 322 ? -7.642 -5.642 -13.013 1.00 95.12 322 GLY A N 1
ATOM 2228 C CA . GLY A 1 322 ? -8.207 -6.260 -11.815 1.00 95.12 322 GLY A CA 1
ATOM 2229 C C . GLY A 1 322 ? -9.108 -5.283 -11.068 1.00 95.12 322 GLY A C 1
ATOM 2230 O O . GLY A 1 322 ? -9.061 -4.063 -11.282 1.00 95.12 322 GLY A O 1
ATOM 2231 N N . SER A 1 323 ? -9.961 -5.816 -10.201 1.00 97.00 323 SER A N 1
ATOM 2232 C CA . SER A 1 323 ? -10.908 -5.011 -9.443 1.00 97.00 323 SER A CA 1
ATOM 2233 C C . SER A 1 323 ? -11.235 -5.601 -8.078 1.00 97.00 323 SER A C 1
ATOM 2235 O O . SER A 1 323 ? -11.165 -6.808 -7.865 1.00 97.00 323 SER A O 1
ATOM 2237 N N . ILE A 1 324 ? -11.655 -4.733 -7.160 1.00 98.38 324 ILE A N 1
ATOM 2238 C CA . ILE A 1 324 ? -12.231 -5.111 -5.872 1.00 98.38 324 ILE A CA 1
ATOM 2239 C C . ILE A 1 324 ? -13.691 -4.671 -5.868 1.00 98.38 324 ILE A C 1
ATOM 2241 O O . ILE A 1 324 ? -14.007 -3.487 -5.987 1.00 98.38 324 ILE A O 1
ATOM 2245 N N . THR A 1 325 ? -14.589 -5.630 -5.696 1.00 97.88 325 THR A N 1
ATOM 2246 C CA . THR A 1 325 ? -15.998 -5.385 -5.405 1.00 97.88 325 THR A CA 1
ATOM 2247 C C . THR A 1 325 ? -16.248 -5.599 -3.920 1.00 97.88 325 THR A C 1
ATOM 2249 O O . THR A 1 325 ? -15.995 -6.679 -3.398 1.00 97.88 325 THR A O 1
ATOM 2252 N N . VAL A 1 326 ? -16.772 -4.586 -3.237 1.00 98.00 326 VAL A N 1
ATOM 2253 C CA . VAL A 1 326 ? -17.127 -4.656 -1.815 1.00 98.00 326 VAL A CA 1
ATOM 2254 C C . VAL A 1 326 ? -18.643 -4.680 -1.693 1.00 98.00 326 VAL A C 1
ATOM 2256 O O . VAL A 1 326 ? -19.310 -3.663 -1.902 1.00 98.00 326 VAL A O 1
ATOM 2259 N N . ASP A 1 327 ? -19.198 -5.848 -1.385 1.00 96.00 327 ASP A N 1
ATOM 2260 C CA . ASP A 1 327 ? -20.638 -6.035 -1.245 1.00 96.00 327 ASP A CA 1
ATOM 2261 C C . ASP A 1 327 ? -21.130 -5.509 0.107 1.00 96.00 327 ASP A C 1
ATOM 2263 O O . ASP A 1 327 ? -20.515 -5.711 1.151 1.00 96.00 327 ASP A O 1
ATOM 2267 N N . GLY A 1 328 ? -22.278 -4.833 0.096 1.00 93.12 328 GLY A N 1
ATOM 2268 C CA . GLY A 1 328 ? -22.888 -4.214 1.275 1.00 93.12 328 GLY A CA 1
ATOM 2269 C C . GLY A 1 328 ? -22.458 -2.766 1.518 1.00 93.12 328 GLY A C 1
ATOM 2270 O O . GLY A 1 328 ? -23.202 -2.017 2.154 1.00 93.12 328 GLY A O 1
ATOM 2271 N N . VAL A 1 329 ? -21.337 -2.325 0.941 1.00 95.06 329 VAL A N 1
ATOM 2272 C CA . VAL A 1 329 ? -20.862 -0.937 1.026 1.00 95.06 329 VAL A CA 1
ATOM 2273 C C . VAL A 1 329 ? -21.118 -0.215 -0.290 1.00 95.06 329 VAL A C 1
ATOM 2275 O O . VAL A 1 329 ? -20.868 -0.756 -1.352 1.00 95.06 329 VAL A O 1
ATOM 2278 N N . THR A 1 330 ? -21.623 1.019 -0.249 1.00 94.44 330 THR A N 1
ATOM 2279 C CA . THR A 1 330 ? -21.932 1.801 -1.471 1.00 94.44 330 THR A CA 1
ATOM 2280 C C . THR A 1 330 ? -21.220 3.144 -1.535 1.00 94.44 330 THR A C 1
ATOM 2282 O O . THR A 1 330 ? -21.271 3.816 -2.561 1.00 94.44 330 THR A O 1
ATOM 2285 N N . LYS A 1 331 ? -20.552 3.572 -0.460 1.00 94.75 331 LYS A N 1
ATOM 2286 C CA . LYS A 1 331 ? -19.823 4.840 -0.427 1.00 94.75 331 LYS A CA 1
ATOM 2287 C C . LYS A 1 331 ? -18.346 4.572 -0.219 1.00 94.75 331 LYS A C 1
ATOM 2289 O O . LYS A 1 331 ? -17.950 4.021 0.797 1.00 94.75 331 LYS A O 1
ATOM 2294 N N . PHE A 1 332 ? -17.527 5.074 -1.134 1.00 94.62 332 PHE A N 1
ATOM 2295 C CA . PHE A 1 332 ? -16.070 5.006 -1.014 1.00 94.62 332 PHE A CA 1
ATOM 2296 C C . PHE A 1 332 ? -15.524 5.713 0.236 1.00 94.62 332 PHE A C 1
ATOM 2298 O O . PHE A 1 332 ? -14.494 5.329 0.784 1.00 94.62 332 PHE A O 1
ATOM 2305 N N . ALA A 1 333 ? -16.231 6.738 0.721 1.00 92.44 333 ALA A N 1
ATOM 2306 C CA . ALA A 1 333 ? -15.862 7.425 1.953 1.00 92.44 333 ALA A CA 1
ATOM 2307 C C . ALA A 1 333 ? -15.881 6.496 3.178 1.00 92.44 333 ALA A C 1
ATOM 2309 O O . ALA A 1 333 ? -15.068 6.705 4.070 1.00 92.44 333 ALA A O 1
ATOM 2310 N N . ASP A 1 334 ? -16.745 5.476 3.181 1.00 91.25 334 ASP A N 1
ATOM 2311 C CA . ASP A 1 334 ? -16.991 4.625 4.347 1.00 91.25 334 ASP A CA 1
ATOM 2312 C C . ASP A 1 334 ? -15.935 3.505 4.485 1.00 91.25 334 ASP A C 1
ATOM 2314 O O . ASP A 1 334 ? -15.745 3.000 5.578 1.00 91.25 334 ASP A O 1
ATOM 2318 N N . ILE A 1 335 ? -15.222 3.129 3.415 1.00 92.44 335 ILE A N 1
ATOM 2319 C CA . ILE A 1 335 ? -14.228 2.035 3.452 1.00 92.44 335 ILE A CA 1
ATOM 2320 C C . ILE A 1 335 ? -12.881 2.530 3.968 1.00 92.44 335 ILE A C 1
ATOM 2322 O O . ILE A 1 335 ? -12.358 3.505 3.436 1.00 92.44 335 ILE A O 1
ATOM 2326 N N . ASP A 1 336 ? -12.255 1.835 4.909 1.00 90.75 336 ASP A N 1
ATOM 2327 C CA . ASP A 1 336 ? -10.854 2.085 5.249 1.00 90.75 336 ASP A CA 1
ATOM 2328 C C . ASP A 1 336 ? -9.915 1.435 4.217 1.00 90.75 336 ASP A C 1
ATOM 2330 O O . ASP A 1 336 ? -9.907 0.214 4.049 1.00 90.75 336 ASP A O 1
ATOM 2334 N N . ILE A 1 337 ? -9.154 2.262 3.493 1.00 92.00 337 ILE A N 1
ATOM 2335 C CA . ILE A 1 337 ? -8.177 1.818 2.492 1.00 92.00 337 ILE A CA 1
ATOM 2336 C C . ILE A 1 337 ? -6.859 2.519 2.767 1.00 92.00 337 ILE A C 1
ATOM 2338 O O . ILE A 1 337 ? -6.812 3.750 2.779 1.00 92.00 337 ILE A O 1
ATOM 2342 N N . VAL A 1 338 ? -5.794 1.735 2.896 1.00 88.19 338 VAL A N 1
ATOM 2343 C CA . VAL A 1 338 ? -4.425 2.230 3.070 1.00 88.19 338 VAL A CA 1
ATOM 2344 C C . VAL A 1 338 ? -3.503 1.605 2.030 1.00 88.19 338 VAL A C 1
ATOM 2346 O O . VAL A 1 338 ? -3.782 0.522 1.515 1.00 88.19 338 VAL A O 1
ATOM 2349 N N . PHE A 1 339 ? -2.396 2.277 1.728 1.00 88.44 339 PHE A N 1
ATOM 2350 C CA . PHE A 1 339 ? -1.333 1.716 0.899 1.00 88.44 339 PHE A CA 1
ATOM 2351 C C . PHE A 1 339 ? -0.204 1.224 1.796 1.00 88.44 339 PHE A C 1
ATOM 2353 O O . PHE A 1 339 ? 0.172 1.892 2.757 1.00 88.44 339 PHE A O 1
ATOM 2360 N N . SER A 1 340 ? 0.346 0.059 1.476 1.00 86.62 340 SER A N 1
ATOM 2361 C CA . SER A 1 340 ? 1.513 -0.483 2.165 1.00 86.62 340 SER A CA 1
ATOM 2362 C C . SER A 1 340 ? 2.597 -0.790 1.151 1.00 86.62 340 SER A C 1
ATOM 2364 O O . SER A 1 340 ? 2.354 -1.482 0.159 1.00 86.62 340 SER A O 1
ATOM 2366 N N . VAL A 1 341 ? 3.790 -0.251 1.396 1.00 86.62 341 VAL A N 1
ATOM 2367 C CA . VAL A 1 341 ? 4.942 -0.500 0.539 1.00 86.62 341 VAL A CA 1
ATOM 2368 C C . VAL A 1 341 ? 5.674 -1.745 1.025 1.00 86.62 341 VAL A C 1
ATOM 2370 O O . VAL A 1 341 ? 6.205 -1.767 2.136 1.00 86.62 341 VAL A O 1
ATOM 2373 N N . SER A 1 342 ? 5.721 -2.774 0.187 1.00 87.19 342 SER A N 1
ATOM 2374 C CA . SER A 1 342 ? 6.494 -3.990 0.416 1.00 87.19 342 SER A CA 1
ATOM 2375 C C . SER A 1 342 ? 7.902 -3.880 -0.167 1.00 87.19 342 SER A C 1
ATOM 2377 O O . SER A 1 342 ? 8.148 -3.128 -1.109 1.00 87.19 342 SER A O 1
ATOM 2379 N N . SER A 1 343 ? 8.835 -4.675 0.361 1.00 88.19 343 SER A N 1
ATOM 2380 C CA . SER A 1 343 ? 10.125 -4.878 -0.304 1.00 88.19 343 SER A CA 1
ATOM 2381 C C . SER A 1 343 ? 9.917 -5.436 -1.721 1.00 88.19 343 SER A C 1
ATOM 2383 O O . SER A 1 343 ? 9.043 -6.289 -1.900 1.00 88.19 343 SER A O 1
ATOM 2385 N N . PRO A 1 344 ? 10.728 -5.017 -2.710 1.00 89.50 344 PRO A N 1
ATOM 2386 C CA . PRO A 1 344 ? 10.714 -5.601 -4.046 1.00 89.50 344 PRO A CA 1
ATOM 2387 C C . PRO A 1 344 ? 10.843 -7.126 -4.029 1.00 89.50 344 PRO A C 1
ATOM 2389 O O . PRO A 1 344 ? 11.713 -7.669 -3.356 1.00 89.50 344 PRO A O 1
ATOM 2392 N N . SER A 1 345 ? 10.013 -7.821 -4.795 1.00 89.12 345 SER A N 1
ATOM 2393 C CA . SER A 1 345 ? 9.991 -9.281 -4.920 1.00 89.12 345 SER A CA 1
ATOM 2394 C C . SER A 1 345 ? 10.553 -9.751 -6.264 1.00 89.12 345 SER A C 1
ATOM 2396 O O . SER A 1 345 ? 10.514 -9.026 -7.260 1.00 89.12 345 SER A O 1
ATOM 2398 N N . ILE A 1 346 ? 11.077 -10.974 -6.318 1.00 90.38 346 ILE A N 1
ATOM 2399 C CA . ILE A 1 346 ? 11.492 -11.596 -7.581 1.00 90.38 346 ILE A CA 1
ATOM 2400 C C . ILE A 1 346 ? 10.250 -12.071 -8.344 1.00 90.38 346 ILE A C 1
ATOM 2402 O O . ILE A 1 346 ? 9.418 -12.794 -7.800 1.00 90.38 346 ILE A O 1
ATOM 2406 N N . LYS A 1 347 ? 10.158 -11.694 -9.622 1.00 84.88 347 LYS A N 1
ATOM 2407 C CA . LYS A 1 347 ? 9.206 -12.231 -10.600 1.00 84.88 347 LYS A CA 1
ATOM 2408 C C . LYS A 1 347 ? 9.965 -13.083 -11.625 1.00 84.88 347 LYS A C 1
ATOM 2410 O O . LYS A 1 347 ? 10.856 -12.573 -12.302 1.00 84.88 347 LYS A O 1
ATOM 2415 N N . GLY A 1 348 ? 9.591 -14.355 -11.751 1.00 89.25 348 GLY A N 1
ATOM 2416 C CA . GLY A 1 348 ? 10.246 -15.283 -12.675 1.00 89.25 348 GLY A CA 1
ATOM 2417 C C . GLY A 1 348 ? 11.671 -15.646 -12.249 1.00 89.25 348 GLY A C 1
ATOM 2418 O O . GLY A 1 348 ? 11.960 -15.731 -11.055 1.00 89.25 348 GLY A O 1
ATOM 2419 N N . ASP A 1 349 ? 12.556 -15.876 -13.220 1.00 92.25 349 ASP A N 1
ATOM 2420 C CA . ASP A 1 349 ? 13.941 -16.266 -12.946 1.00 92.25 349 ASP A CA 1
ATOM 2421 C C . ASP A 1 349 ? 14.767 -15.065 -12.463 1.00 92.25 349 ASP A C 1
ATOM 2423 O O . ASP A 1 349 ? 14.771 -13.996 -13.077 1.00 92.25 349 ASP A O 1
ATOM 2427 N N . ARG A 1 350 ? 15.508 -15.232 -11.363 1.00 93.94 350 ARG A N 1
ATOM 2428 C CA . ARG A 1 350 ? 16.425 -14.201 -10.865 1.00 93.94 350 ARG A CA 1
ATOM 2429 C C . ARG A 1 350 ? 17.733 -14.215 -11.652 1.00 93.94 350 ARG A C 1
ATOM 2431 O O . ARG A 1 350 ? 18.427 -15.231 -11.703 1.00 93.94 350 ARG A O 1
ATOM 2438 N N . VAL A 1 351 ? 18.128 -13.044 -12.140 1.00 94.69 351 VAL A N 1
ATOM 2439 C CA . VAL A 1 351 ? 19.446 -12.786 -12.719 1.00 94.69 351 VAL A CA 1
ATOM 2440 C C . VAL A 1 351 ? 20.159 -11.742 -11.870 1.00 94.69 351 VAL A C 1
ATOM 2442 O O . VAL A 1 351 ? 19.817 -10.563 -11.895 1.00 94.69 351 VAL A O 1
ATOM 2445 N N . ASP A 1 352 ? 21.143 -12.190 -11.097 1.00 91.88 352 ASP A N 1
ATOM 2446 C CA . ASP A 1 352 ? 22.019 -11.301 -10.332 1.00 91.88 352 ASP A CA 1
ATOM 2447 C C . ASP A 1 352 ? 23.110 -10.746 -11.255 1.00 91.88 352 ASP A C 1
ATOM 2449 O O . ASP A 1 352 ? 23.793 -11.522 -11.935 1.00 91.88 352 ASP A O 1
ATOM 2453 N N . ILE A 1 353 ? 23.220 -9.422 -11.361 1.00 92.88 353 ILE A N 1
ATOM 2454 C CA . ILE A 1 353 ? 24.087 -8.787 -12.351 1.00 92.88 353 ILE A CA 1
ATOM 2455 C C . ILE A 1 353 ? 25.487 -8.596 -11.771 1.00 92.88 353 ILE A C 1
ATOM 2457 O O . ILE A 1 353 ? 25.706 -7.808 -10.863 1.00 92.88 353 ILE A O 1
ATOM 2461 N N . ASP A 1 354 ? 26.478 -9.259 -12.365 1.00 89.31 354 ASP A N 1
ATOM 2462 C CA . ASP A 1 354 ? 27.876 -8.980 -12.045 1.00 89.31 354 ASP A CA 1
ATOM 2463 C C . ASP A 1 354 ? 28.312 -7.598 -12.570 1.00 89.31 354 ASP A C 1
ATOM 2465 O O . ASP A 1 354 ? 27.893 -7.142 -13.641 1.00 89.31 354 ASP A O 1
ATOM 2469 N N . SER A 1 355 ? 29.262 -6.966 -11.876 1.00 87.19 355 SER A N 1
ATOM 2470 C CA . SER A 1 355 ? 29.784 -5.667 -12.299 1.00 87.19 355 SER A CA 1
ATOM 2471 C C . SER A 1 355 ? 30.345 -5.674 -13.732 1.00 87.19 355 SER A C 1
ATOM 2473 O O . SER A 1 355 ? 31.222 -6.468 -14.087 1.00 87.19 355 SER A O 1
ATOM 2475 N N . GLY A 1 356 ? 29.857 -4.744 -14.555 1.00 82.31 356 GLY A N 1
ATOM 2476 C CA . GLY A 1 356 ? 30.246 -4.557 -15.950 1.00 82.31 356 GLY A CA 1
ATOM 2477 C C . GLY A 1 356 ? 29.709 -5.632 -16.899 1.00 82.31 356 GLY A C 1
ATOM 2478 O O . GLY A 1 356 ? 30.244 -5.794 -18.001 1.00 82.31 356 GLY A O 1
ATOM 2479 N N . ALA A 1 357 ? 28.725 -6.426 -16.469 1.00 87.50 357 ALA A N 1
ATOM 2480 C CA . ALA A 1 357 ? 28.244 -7.562 -17.240 1.00 87.50 357 ALA A CA 1
ATOM 2481 C C . ALA A 1 357 ? 27.460 -7.159 -18.498 1.00 87.50 357 ALA A C 1
ATOM 2483 O O . ALA A 1 357 ? 26.763 -6.144 -18.569 1.00 87.50 357 ALA A O 1
ATOM 2484 N N . SER A 1 358 ? 27.528 -8.042 -19.495 1.00 93.56 358 SER A N 1
ATOM 2485 C CA . SER A 1 358 ? 26.561 -8.089 -20.587 1.00 93.56 358 SER A CA 1
ATOM 2486 C C . SER A 1 358 ? 25.715 -9.343 -20.416 1.00 93.56 358 SER A C 1
ATOM 2488 O O . SER A 1 358 ? 26.239 -10.458 -20.427 1.00 93.56 358 SER A O 1
ATOM 2490 N N . VAL A 1 359 ? 24.419 -9.136 -20.227 1.00 95.06 359 VAL A N 1
ATOM 2491 C CA . VAL A 1 359 ? 23.441 -10.155 -19.861 1.00 95.06 359 VAL A CA 1
ATOM 2492 C C . VAL A 1 359 ? 22.450 -10.335 -21.012 1.00 95.06 359 VAL A C 1
ATOM 2494 O O . VAL A 1 359 ? 22.119 -9.388 -21.732 1.00 95.06 359 VAL A O 1
ATOM 2497 N N . VAL A 1 360 ? 21.996 -11.567 -21.217 1.00 95.69 360 VAL A N 1
ATOM 2498 C CA . VAL A 1 360 ? 20.973 -11.910 -22.209 1.00 95.69 360 VAL A CA 1
ATOM 2499 C C . VAL A 1 360 ? 19.783 -12.478 -21.452 1.00 95.69 360 VAL A C 1
ATOM 2501 O O . VAL A 1 360 ? 19.957 -13.471 -20.749 1.00 95.69 360 VAL A O 1
ATOM 2504 N N . ALA A 1 361 ? 18.615 -11.860 -21.609 1.00 94.56 361 ALA A N 1
ATOM 2505 C CA . ALA A 1 361 ? 17.351 -12.406 -21.140 1.00 94.56 361 ALA A CA 1
ATOM 2506 C C . ALA A 1 361 ? 17.113 -13.766 -21.814 1.00 94.56 361 ALA A C 1
ATOM 2508 O O . ALA A 1 361 ? 17.229 -13.907 -23.039 1.00 94.56 361 ALA A O 1
ATOM 2509 N N . SER A 1 362 ? 16.883 -14.787 -21.004 1.00 91.44 362 SER A N 1
ATOM 2510 C CA . SER A 1 362 ? 16.858 -16.192 -21.397 1.00 91.44 362 SER A CA 1
ATOM 2511 C C . SER A 1 362 ? 15.512 -16.871 -21.155 1.00 91.44 362 SER A C 1
ATOM 2513 O O . SER A 1 362 ? 15.249 -17.913 -21.767 1.00 91.44 362 SER A O 1
ATOM 2515 N N . SER A 1 363 ? 14.656 -16.259 -20.340 1.00 91.25 363 SER A N 1
ATOM 2516 C CA . SER A 1 363 ? 13.342 -16.765 -19.952 1.00 91.25 363 SER A CA 1
ATOM 2517 C C . SER A 1 363 ? 12.248 -15.773 -20.351 1.00 91.25 363 SER A C 1
ATOM 2519 O O . SER A 1 363 ? 12.511 -14.663 -20.797 1.00 91.25 363 SER A O 1
ATOM 2521 N N . SER A 1 364 ? 10.983 -16.196 -20.276 1.00 88.06 364 SER A N 1
ATOM 2522 C CA . SER A 1 364 ? 9.852 -15.328 -20.637 1.00 88.06 364 SER A CA 1
ATOM 2523 C C . SER A 1 364 ? 9.508 -14.296 -19.565 1.00 88.06 364 SER A C 1
ATOM 2525 O O . SER A 1 364 ? 8.698 -13.425 -19.835 1.00 88.06 364 SER A O 1
ATOM 2527 N N . SER A 1 365 ? 10.040 -14.445 -18.351 1.00 91.88 365 SER A N 1
ATOM 2528 C CA . SER A 1 365 ? 9.938 -13.468 -17.270 1.00 91.88 365 SER A CA 1
ATOM 2529 C C . SER A 1 365 ? 11.169 -13.614 -16.384 1.00 91.88 365 SER A C 1
ATOM 2531 O O . SER A 1 365 ? 11.401 -14.682 -15.809 1.00 91.88 365 SER A O 1
ATOM 2533 N N . GLU A 1 366 ? 11.960 -12.553 -16.306 1.00 94.81 366 GLU A N 1
ATOM 2534 C CA . GLU A 1 366 ? 13.180 -12.475 -15.507 1.00 94.81 366 GLU A CA 1
ATOM 2535 C C . GLU A 1 366 ? 13.170 -11.238 -14.609 1.00 94.81 366 GLU A C 1
ATOM 2537 O O . GLU A 1 366 ? 12.660 -10.172 -14.963 1.00 94.81 366 GLU A O 1
ATOM 2542 N N . THR A 1 367 ? 13.791 -11.366 -13.439 1.00 95.62 367 THR A N 1
ATOM 2543 C CA . THR A 1 367 ? 14.108 -10.233 -12.575 1.00 95.62 367 THR A CA 1
ATOM 2544 C C . THR A 1 367 ? 15.610 -10.024 -12.524 1.00 95.62 367 THR A C 1
ATOM 2546 O O . THR A 1 367 ? 16.348 -10.843 -11.975 1.00 95.62 367 THR A O 1
ATOM 2549 N N . PHE A 1 368 ? 16.047 -8.891 -13.057 1.00 97.00 368 PHE A N 1
ATOM 2550 C CA . PHE A 1 368 ? 17.433 -8.453 -13.059 1.00 97.00 368 PHE A CA 1
ATOM 2551 C C . PHE A 1 368 ? 17.712 -7.640 -11.795 1.00 97.00 368 PHE A C 1
ATOM 2553 O O . PHE A 1 368 ? 17.092 -6.598 -11.574 1.00 97.00 368 PHE A O 1
ATOM 2560 N N . VAL A 1 369 ? 18.628 -8.118 -10.957 1.00 96.44 369 VAL A N 1
ATOM 2561 C CA . VAL A 1 369 ? 19.035 -7.440 -9.722 1.00 96.44 369 VAL A CA 1
ATOM 2562 C C . VAL A 1 369 ? 20.317 -6.666 -9.995 1.00 96.44 369 VAL A C 1
ATOM 2564 O O . VAL A 1 369 ? 21.309 -7.257 -10.407 1.00 96.44 369 VAL A O 1
ATOM 2567 N N . TYR A 1 370 ? 20.268 -5.351 -9.800 1.00 97.06 370 TYR A N 1
ATOM 2568 C CA . TYR A 1 370 ? 21.395 -4.440 -9.979 1.00 97.06 370 TYR A CA 1
ATOM 2569 C C . TYR A 1 370 ? 21.746 -3.789 -8.643 1.00 97.06 370 TYR A C 1
ATOM 2571 O O . TYR A 1 370 ? 20.904 -3.114 -8.040 1.00 97.06 370 TYR A O 1
ATOM 2579 N N . ASP A 1 371 ? 22.984 -3.956 -8.198 1.00 95.50 371 ASP A N 1
ATOM 2580 C CA . ASP A 1 371 ? 23.465 -3.396 -6.947 1.00 95.50 371 ASP A CA 1
ATOM 2581 C C . ASP A 1 371 ? 23.718 -1.890 -7.070 1.00 95.50 371 ASP A C 1
ATOM 2583 O O . ASP A 1 371 ? 24.318 -1.363 -8.015 1.00 95.50 371 ASP A O 1
ATOM 2587 N N . ALA A 1 372 ? 23.299 -1.171 -6.038 1.00 95.44 372 ALA A N 1
ATOM 2588 C CA . ALA A 1 372 ? 23.417 0.268 -5.914 1.00 95.44 372 ALA A CA 1
ATOM 2589 C C . ALA A 1 372 ? 23.694 0.683 -4.464 1.00 95.44 372 ALA A C 1
ATOM 2591 O O . ALA A 1 372 ? 23.751 -0.119 -3.530 1.00 95.44 372 ALA A O 1
ATOM 2592 N N . SER A 1 373 ? 23.890 1.978 -4.266 1.00 93.38 373 SER A N 1
ATOM 2593 C CA . SER A 1 373 ? 24.045 2.600 -2.958 1.00 93.38 373 SER A CA 1
ATOM 2594 C C . SER A 1 373 ? 23.255 3.901 -2.889 1.00 93.38 373 SER A C 1
ATOM 2596 O O . SER A 1 373 ? 23.016 4.552 -3.906 1.00 93.38 373 SER A O 1
ATOM 2598 N N . TRP A 1 374 ? 22.840 4.268 -1.679 1.00 92.56 374 TRP A N 1
ATOM 2599 C CA . TRP A 1 374 ? 22.171 5.534 -1.404 1.00 92.56 374 TRP A CA 1
ATOM 2600 C C . TRP A 1 374 ? 23.171 6.543 -0.840 1.00 92.56 374 TRP A C 1
ATOM 2602 O O . TRP A 1 374 ? 23.785 6.290 0.200 1.00 92.56 374 TRP A O 1
ATOM 2612 N N . ASP A 1 375 ? 23.340 7.692 -1.498 1.00 87.88 375 ASP A N 1
ATOM 2613 C CA . ASP A 1 375 ? 24.265 8.738 -1.029 1.00 87.88 375 ASP A CA 1
ATOM 2614 C C . ASP A 1 375 ? 23.639 9.692 0.013 1.00 87.88 375 ASP A C 1
ATOM 2616 O O . ASP A 1 375 ? 24.329 10.542 0.585 1.00 87.88 375 ASP A O 1
ATOM 2620 N N . GLY A 1 376 ? 22.340 9.527 0.284 1.00 85.94 376 GLY A N 1
ATOM 2621 C CA . GLY A 1 376 ? 21.524 10.420 1.105 1.00 85.94 376 GLY A CA 1
ATOM 2622 C C . GLY A 1 376 ? 20.427 11.150 0.320 1.00 85.94 376 GLY A C 1
ATOM 2623 O O . GLY A 1 376 ? 19.480 11.620 0.949 1.00 85.94 376 GLY A O 1
ATOM 2624 N N . ASP A 1 377 ? 20.541 11.225 -1.008 1.00 85.56 377 ASP A N 1
ATOM 2625 C CA . ASP A 1 377 ? 19.632 11.948 -1.916 1.00 85.56 377 ASP A CA 1
ATOM 2626 C C . ASP A 1 377 ? 19.426 11.226 -3.266 1.00 85.56 377 ASP A C 1
ATOM 2628 O O . ASP A 1 377 ? 18.349 11.287 -3.856 1.00 85.56 377 ASP A O 1
ATOM 2632 N N . GLU A 1 378 ? 20.449 10.538 -3.770 1.00 91.25 378 GLU A N 1
ATOM 2633 C CA . GLU A 1 378 ? 20.478 9.914 -5.089 1.00 91.25 378 GLU A CA 1
ATOM 2634 C C . GLU A 1 378 ? 20.928 8.446 -5.029 1.00 91.25 378 GLU A C 1
ATOM 2636 O O . GLU A 1 378 ? 21.670 8.020 -4.135 1.00 91.25 378 GLU A O 1
ATOM 2641 N N . VAL A 1 379 ? 20.500 7.669 -6.029 1.00 94.69 379 VAL A N 1
ATOM 2642 C CA . VAL A 1 379 ? 20.917 6.281 -6.230 1.00 94.69 379 VAL A CA 1
ATOM 2643 C C . VAL A 1 379 ? 22.182 6.243 -7.089 1.00 94.69 379 VAL A C 1
ATOM 2645 O O . VAL A 1 379 ? 22.191 6.666 -8.250 1.00 94.69 379 VAL A O 1
ATOM 2648 N N . VAL A 1 380 ? 23.258 5.703 -6.521 1.00 94.12 380 VAL A N 1
ATOM 2649 C CA . VAL A 1 380 ? 24.565 5.531 -7.167 1.00 94.12 380 VAL A CA 1
ATOM 2650 C C . VAL A 1 380 ? 24.749 4.057 -7.519 1.00 94.12 380 VAL A C 1
ATOM 2652 O O . VAL A 1 380 ? 24.748 3.209 -6.627 1.00 94.12 380 VAL A O 1
ATOM 2655 N N . GLY A 1 381 ? 24.915 3.744 -8.805 1.00 94.44 381 GLY A N 1
ATOM 2656 C CA . GLY A 1 381 ? 25.047 2.363 -9.277 1.00 94.44 381 GLY A CA 1
ATOM 2657 C C . GLY A 1 381 ? 26.404 1.743 -8.942 1.00 94.44 381 GLY A C 1
ATOM 2658 O O . GLY A 1 381 ? 27.442 2.355 -9.211 1.00 94.44 381 GLY A O 1
ATOM 2659 N N . SER A 1 382 ? 26.393 0.531 -8.386 1.00 92.81 382 SER A N 1
ATOM 2660 C CA . SER A 1 382 ? 27.584 -0.180 -7.902 1.00 92.81 382 SER A CA 1
ATOM 2661 C C . SER A 1 382 ? 28.152 -1.159 -8.929 1.00 92.81 382 SER A C 1
ATOM 2663 O O . SER A 1 382 ? 29.367 -1.350 -8.973 1.00 92.81 382 SER A O 1
ATOM 2665 N N . ASP A 1 383 ? 27.309 -1.717 -9.800 1.00 91.31 383 ASP A N 1
ATOM 2666 C CA . ASP A 1 383 ? 27.741 -2.707 -10.793 1.00 91.31 383 ASP A CA 1
ATOM 2667 C C . ASP A 1 383 ? 28.374 -2.089 -12.044 1.00 91.31 383 ASP A C 1
ATOM 2669 O O . ASP A 1 383 ? 28.838 -2.800 -12.930 1.00 91.31 383 ASP A O 1
ATOM 2673 N N . GLY A 1 384 ? 28.497 -0.767 -12.130 1.00 92.19 384 GLY A N 1
ATOM 2674 C CA . GLY A 1 384 ? 29.080 -0.113 -13.302 1.00 92.19 384 GLY A CA 1
ATOM 2675 C C . GLY A 1 384 ? 28.165 -0.192 -14.527 1.00 92.19 384 GLY A C 1
ATOM 2676 O O . GLY A 1 384 ? 26.941 -0.232 -14.391 1.00 92.19 384 GLY A O 1
ATOM 2677 N N . ASP A 1 385 ? 28.763 -0.166 -15.720 1.00 95.69 385 ASP A N 1
ATOM 2678 C CA . ASP A 1 385 ? 28.034 -0.163 -16.991 1.00 95.69 385 ASP A CA 1
ATOM 2679 C C . ASP A 1 385 ? 27.604 -1.572 -17.406 1.00 95.69 385 ASP A C 1
ATOM 2681 O O . ASP A 1 385 ? 28.427 -2.411 -17.773 1.00 95.69 385 ASP A O 1
ATOM 2685 N N . VAL A 1 386 ? 26.297 -1.804 -17.397 1.00 97.50 386 VAL A N 1
ATOM 2686 C CA . VAL A 1 386 ? 25.655 -3.079 -17.707 1.00 97.50 386 VAL A CA 1
ATOM 2687 C C . VAL A 1 386 ? 24.886 -2.967 -19.016 1.00 97.50 386 VAL A C 1
ATOM 2689 O O . VAL A 1 386 ? 24.272 -1.944 -19.320 1.00 97.50 386 VAL A O 1
ATOM 2692 N N . THR A 1 387 ? 24.889 -4.034 -19.812 1.00 97.62 387 THR A N 1
ATOM 2693 C CA . THR A 1 387 ? 24.015 -4.149 -20.990 1.00 97.62 387 THR A CA 1
ATOM 2694 C C . THR A 1 387 ? 23.153 -5.396 -20.890 1.00 97.62 387 THR A C 1
ATOM 2696 O O . THR A 1 387 ? 23.691 -6.497 -20.827 1.00 97.62 387 THR A O 1
ATOM 2699 N N . ILE A 1 388 ? 21.833 -5.235 -20.939 1.00 98.00 388 ILE A N 1
ATOM 2700 C CA . ILE A 1 388 ? 20.859 -6.326 -20.987 1.00 98.00 388 ILE A CA 1
ATOM 2701 C C . ILE A 1 388 ? 20.291 -6.385 -22.404 1.00 98.00 388 ILE A C 1
ATOM 2703 O O . ILE A 1 388 ? 19.832 -5.378 -22.937 1.00 98.00 388 ILE A O 1
ATOM 2707 N N . THR A 1 389 ? 20.326 -7.558 -23.024 1.00 97.44 389 THR A N 1
ATOM 2708 C CA . THR A 1 389 ? 19.726 -7.810 -24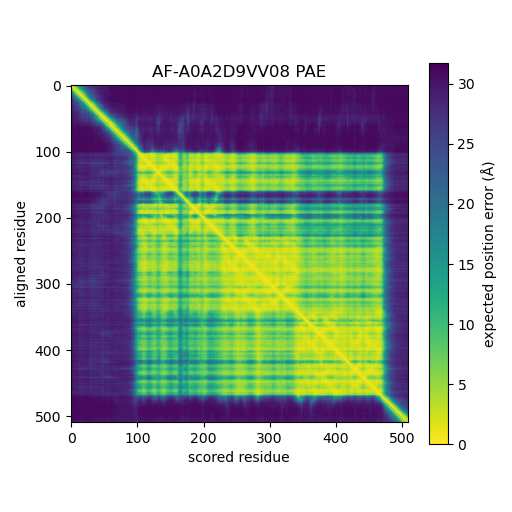.343 1.00 97.44 389 THR A CA 1
ATOM 2709 C C . THR A 1 389 ? 18.527 -8.735 -24.204 1.00 97.44 389 THR A C 1
ATOM 2711 O O . THR A 1 389 ? 18.546 -9.639 -23.376 1.00 97.44 389 THR A O 1
ATOM 2714 N N . GLY A 1 390 ? 17.495 -8.530 -25.024 1.00 96.00 390 GLY A N 1
ATOM 2715 C CA . GLY A 1 390 ? 16.301 -9.386 -25.029 1.00 96.00 390 GLY A CA 1
ATOM 2716 C C . GLY A 1 390 ? 15.269 -9.086 -23.936 1.00 96.00 390 GLY A C 1
ATOM 2717 O O . GLY A 1 390 ? 14.294 -9.819 -23.854 1.00 96.00 390 GLY A O 1
ATOM 2718 N N . PHE A 1 391 ? 15.459 -8.019 -23.152 1.00 96.56 391 PHE A N 1
ATOM 2719 C CA . PHE A 1 391 ? 14.541 -7.616 -22.082 1.00 96.56 391 PHE A CA 1
ATOM 2720 C C . PHE A 1 391 ? 13.114 -7.363 -22.611 1.00 96.56 391 PHE A C 1
ATOM 2722 O O . PHE A 1 391 ? 12.922 -6.631 -23.587 1.00 96.56 391 PHE A O 1
ATOM 2729 N N . SER A 1 392 ? 12.109 -7.939 -21.956 1.00 94.12 392 SER A N 1
ATOM 2730 C CA . SER A 1 392 ? 10.682 -7.742 -22.224 1.00 94.12 392 SER A CA 1
ATOM 2731 C C . SER A 1 392 ? 10.107 -6.657 -21.315 1.00 94.12 392 SER A C 1
ATOM 2733 O O . SER A 1 392 ? 10.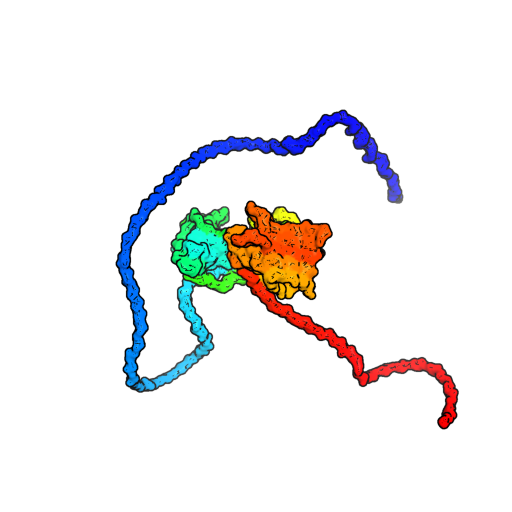012 -6.847 -20.108 1.00 94.12 392 SER A O 1
ATOM 2735 N N . LEU A 1 393 ? 9.631 -5.540 -21.882 1.00 90.81 393 LEU A N 1
ATOM 2736 C CA . LEU A 1 393 ? 8.929 -4.502 -21.101 1.00 90.81 393 LEU A CA 1
ATOM 2737 C C . LEU A 1 393 ? 7.644 -5.017 -20.430 1.00 90.81 393 LEU A C 1
ATOM 2739 O O . LEU A 1 393 ? 7.209 -4.442 -19.440 1.00 90.81 393 LEU A O 1
ATOM 2743 N N . ALA A 1 394 ? 7.028 -6.072 -20.969 1.00 86.88 394 ALA A N 1
ATOM 2744 C CA . ALA A 1 394 ? 5.791 -6.625 -20.423 1.00 86.88 394 ALA A CA 1
ATOM 2745 C C . ALA A 1 394 ? 6.047 -7.570 -19.239 1.00 86.88 394 ALA A C 1
ATOM 2747 O O . ALA A 1 394 ? 5.281 -7.594 -18.271 1.00 86.88 394 ALA A O 1
ATOM 2748 N N . ASP A 1 395 ? 7.122 -8.356 -19.318 1.00 88.75 395 ASP A N 1
ATOM 2749 C CA . ASP A 1 395 ? 7.294 -9.518 -18.451 1.00 88.75 395 ASP A CA 1
ATOM 2750 C C . ASP A 1 395 ? 8.471 -9.407 -17.492 1.00 88.75 395 ASP A C 1
ATOM 2752 O O . ASP A 1 395 ? 8.362 -9.915 -16.367 1.00 88.75 395 ASP A O 1
ATOM 2756 N N . ASP A 1 396 ? 9.541 -8.734 -17.909 1.00 94.38 396 ASP A N 1
ATOM 2757 C CA . ASP A 1 396 ? 10.770 -8.624 -17.138 1.00 94.38 396 ASP A CA 1
ATOM 2758 C C . ASP A 1 396 ? 10.720 -7.451 -16.163 1.00 94.38 396 ASP A C 1
ATOM 2760 O O . ASP A 1 396 ? 9.889 -6.539 -16.240 1.00 94.38 396 ASP A O 1
ATOM 2764 N N . LYS A 1 397 ? 11.627 -7.501 -15.194 1.00 93.69 397 LYS A N 1
ATOM 2765 C CA . LYS A 1 397 ? 11.700 -6.556 -14.088 1.00 93.69 397 LYS A CA 1
ATOM 2766 C C . LYS A 1 397 ? 13.145 -6.215 -13.768 1.00 93.69 397 LYS A C 1
ATOM 2768 O O . LYS A 1 397 ? 14.020 -7.073 -13.839 1.00 93.69 397 LYS A O 1
ATOM 2773 N N . ILE A 1 398 ? 13.385 -4.977 -13.350 1.00 95.62 398 ILE A N 1
ATOM 2774 C CA . ILE A 1 398 ? 14.662 -4.550 -12.775 1.00 95.62 398 ILE A CA 1
ATOM 2775 C C . ILE A 1 398 ? 14.438 -4.189 -11.309 1.00 95.62 398 ILE A C 1
ATOM 2777 O O . ILE A 1 398 ? 13.599 -3.343 -10.999 1.00 95.62 398 ILE A O 1
ATOM 2781 N N . ILE A 1 399 ? 15.205 -4.804 -10.410 1.00 95.31 399 ILE A N 1
ATOM 2782 C CA . ILE A 1 399 ? 15.316 -4.375 -9.015 1.00 95.31 399 ILE A CA 1
ATOM 2783 C C . ILE A 1 399 ? 16.657 -3.677 -8.847 1.00 95.31 399 ILE A C 1
ATOM 2785 O O . ILE A 1 399 ? 17.708 -4.294 -9.008 1.00 95.31 399 ILE A O 1
ATOM 2789 N N . VAL A 1 400 ? 16.617 -2.404 -8.473 1.00 96.69 400 VAL A N 1
ATOM 2790 C CA . VAL A 1 400 ? 17.799 -1.673 -8.025 1.00 96.69 400 VAL A CA 1
ATOM 2791 C C . VAL A 1 400 ? 17.913 -1.828 -6.513 1.00 96.69 400 VAL A C 1
ATOM 2793 O O . VAL A 1 400 ? 17.113 -1.272 -5.753 1.00 96.69 400 VAL A O 1
ATOM 2796 N N . LEU A 1 401 ? 18.895 -2.615 -6.084 1.00 95.44 401 LEU A N 1
ATOM 2797 C CA . LEU A 1 401 ? 19.070 -3.028 -4.700 1.00 95.44 401 LEU A CA 1
ATOM 2798 C C . LEU A 1 401 ? 20.192 -2.228 -4.041 1.00 95.44 401 LEU A C 1
ATOM 2800 O O . LEU A 1 401 ? 21.346 -2.309 -4.443 1.00 95.44 401 LEU A O 1
ATOM 2804 N N . GLY A 1 402 ? 19.882 -1.466 -2.996 1.00 93.44 402 GLY A N 1
ATOM 2805 C CA . GLY A 1 402 ? 20.890 -0.670 -2.306 1.00 93.44 402 GLY A CA 1
ATOM 2806 C C . GLY A 1 402 ? 20.539 -0.371 -0.861 1.00 93.44 402 GLY A C 1
ATOM 2807 O O . GLY A 1 402 ? 19.454 0.118 -0.541 1.00 93.44 402 GLY A O 1
ATOM 2808 N N . ALA A 1 403 ? 21.489 -0.623 0.040 1.00 88.81 403 ALA A N 1
ATOM 2809 C CA . ALA A 1 403 ? 21.315 -0.306 1.451 1.00 88.81 403 ALA A CA 1
ATOM 2810 C C . ALA A 1 403 ? 21.024 1.194 1.635 1.00 88.81 403 ALA A C 1
ATOM 2812 O O . ALA A 1 403 ? 21.753 2.050 1.132 1.00 88.81 403 ALA A O 1
ATOM 2813 N N . GLY A 1 404 ? 19.964 1.505 2.383 1.00 87.00 404 GLY A N 1
ATOM 2814 C CA . GLY A 1 404 ? 19.560 2.880 2.679 1.00 87.00 404 GLY A CA 1
ATOM 2815 C C . GLY A 1 404 ? 18.675 3.548 1.627 1.00 87.00 404 GLY A C 1
ATOM 2816 O O . GLY A 1 404 ? 18.214 4.655 1.894 1.00 87.00 404 GLY A O 1
ATOM 2817 N N . ILE A 1 405 ? 18.388 2.896 0.492 1.00 90.38 405 ILE A N 1
ATOM 2818 C CA . ILE A 1 405 ? 17.350 3.372 -0.431 1.00 90.38 405 ILE A CA 1
ATOM 2819 C C . ILE A 1 405 ? 16.010 3.421 0.331 1.00 90.38 405 ILE A C 1
ATOM 2821 O O . ILE A 1 405 ? 15.637 2.413 0.950 1.00 90.38 405 ILE A O 1
ATOM 2825 N N . PRO A 1 406 ? 15.297 4.566 0.329 1.00 86.19 406 PRO A N 1
ATOM 2826 C CA . PRO A 1 406 ? 14.014 4.693 1.013 1.00 86.19 406 PRO A CA 1
ATOM 2827 C C . PRO A 1 406 ? 12.982 3.683 0.500 1.00 86.19 406 PRO A C 1
ATOM 2829 O O . PRO A 1 406 ? 12.903 3.411 -0.696 1.00 86.19 406 PRO A O 1
ATOM 2832 N N . SER A 1 407 ? 12.157 3.150 1.404 1.00 82.38 407 SER A N 1
ATOM 2833 C CA . SER A 1 407 ? 11.005 2.337 1.003 1.00 82.38 407 SER A CA 1
ATOM 2834 C C . SER A 1 407 ? 10.048 3.183 0.160 1.00 82.38 407 SER A C 1
ATOM 2836 O O . SER A 1 407 ? 9.733 4.315 0.527 1.00 82.38 407 SER A O 1
ATOM 2838 N N . GLY A 1 408 ? 9.614 2.635 -0.973 1.00 78.50 408 GLY A N 1
ATOM 2839 C CA . GLY A 1 408 ? 8.649 3.273 -1.869 1.00 78.50 408 GLY A CA 1
ATOM 2840 C C . GLY A 1 408 ? 9.264 4.222 -2.887 1.00 78.50 408 GLY A C 1
ATOM 2841 O O . GLY A 1 408 ? 8.509 4.773 -3.678 1.00 78.50 408 GLY A O 1
ATOM 2842 N N . TYR A 1 409 ? 10.595 4.375 -2.889 1.00 86.00 409 TYR A N 1
ATOM 2843 C CA . TYR A 1 409 ? 11.315 5.152 -3.895 1.00 86.00 409 TYR A CA 1
ATOM 2844 C C . TYR A 1 409 ? 11.022 4.607 -5.300 1.00 86.00 409 TYR A C 1
ATOM 2846 O O . TYR A 1 409 ? 11.262 3.432 -5.583 1.00 86.00 409 TYR A O 1
ATOM 2854 N N . GLU A 1 410 ? 10.486 5.452 -6.174 1.00 85.62 410 GLU A N 1
ATOM 2855 C CA . GLU A 1 410 ? 9.982 5.084 -7.493 1.00 85.62 410 GLU A CA 1
ATOM 2856 C C . GLU A 1 410 ? 10.746 5.766 -8.643 1.00 85.62 410 GLU A C 1
ATOM 2858 O O . GLU A 1 410 ? 11.577 6.664 -8.465 1.00 85.62 410 GLU A O 1
ATOM 2863 N N . SER A 1 411 ? 10.437 5.344 -9.873 1.00 86.19 411 SER A N 1
ATOM 2864 C CA . SER A 1 411 ? 11.047 5.859 -11.109 1.00 86.19 411 SER A CA 1
ATOM 2865 C C . SER A 1 411 ? 10.890 7.378 -11.259 1.00 86.19 411 SER A C 1
ATOM 2867 O O . SER A 1 411 ? 11.794 8.066 -11.750 1.00 86.19 411 SER A O 1
ATOM 2869 N N . LYS A 1 412 ? 9.769 7.950 -10.804 1.00 83.62 412 LYS A N 1
ATOM 2870 C CA . LYS A 1 412 ? 9.559 9.398 -10.869 1.00 83.62 412 LYS A CA 1
ATOM 2871 C C . LYS A 1 412 ? 10.451 10.175 -9.908 1.00 83.62 412 LYS A C 1
ATOM 2873 O O . LYS A 1 412 ? 10.909 11.254 -10.280 1.00 83.62 412 LYS A O 1
ATOM 2878 N N . GLU A 1 413 ? 10.717 9.674 -8.701 1.00 86.31 413 GLU A N 1
ATOM 2879 C CA . GLU A 1 413 ? 11.691 10.318 -7.811 1.00 86.31 413 GLU A CA 1
ATOM 2880 C C . GLU A 1 413 ? 13.115 10.140 -8.335 1.00 86.31 413 GLU A C 1
ATOM 2882 O O . GLU A 1 413 ? 13.894 11.095 -8.316 1.00 86.31 413 GLU A O 1
ATOM 2887 N N . PHE A 1 414 ? 13.420 8.963 -8.890 1.00 90.50 414 PHE A N 1
ATOM 2888 C CA . PHE A 1 414 ? 14.688 8.690 -9.558 1.00 90.50 414 PHE A CA 1
ATOM 2889 C C . PHE A 1 414 ? 14.956 9.698 -10.685 1.00 90.50 414 PHE A C 1
ATOM 2891 O O . PHE A 1 414 ? 15.958 10.410 -10.671 1.00 90.50 414 PHE A O 1
ATOM 2898 N N . THR A 1 415 ? 14.037 9.842 -11.639 1.00 89.06 415 THR A N 1
ATOM 2899 C CA . THR A 1 415 ? 14.186 10.768 -12.780 1.00 89.06 415 THR A CA 1
ATOM 2900 C C . THR A 1 415 ? 13.946 12.239 -12.419 1.00 89.06 415 THR A C 1
ATOM 2902 O O . THR A 1 415 ? 14.485 13.133 -13.072 1.00 89.06 415 THR A O 1
ATOM 2905 N N . GLY A 1 416 ? 13.170 12.509 -11.368 1.00 83.50 416 GLY A N 1
ATOM 2906 C CA . GLY A 1 416 ? 12.844 13.842 -10.855 1.00 83.50 416 GLY A CA 1
ATOM 2907 C C . GLY A 1 416 ? 13.866 14.420 -9.872 1.00 83.50 416 GLY A C 1
ATOM 2908 O O . GLY A 1 416 ? 13.584 15.441 -9.240 1.00 83.50 416 GLY A O 1
ATOM 2909 N N . ASN A 1 417 ? 15.032 13.785 -9.724 1.00 81.25 417 ASN A N 1
ATOM 2910 C CA . ASN A 1 417 ? 16.069 14.184 -8.776 1.00 81.25 417 ASN A CA 1
ATOM 2911 C C . ASN A 1 417 ? 16.558 15.631 -8.984 1.00 81.25 417 ASN A C 1
ATOM 2913 O O . ASN A 1 417 ? 16.640 16.162 -10.095 1.00 81.25 417 ASN A O 1
ATOM 2917 N N . THR A 1 418 ? 16.959 16.263 -7.881 1.00 73.00 418 THR A N 1
ATOM 2918 C CA . THR A 1 418 ? 17.292 17.693 -7.830 1.00 73.00 418 THR A CA 1
ATOM 2919 C C . THR A 1 418 ? 18.504 18.076 -8.690 1.00 73.00 418 THR A C 1
ATOM 2921 O O . THR A 1 418 ? 18.625 19.235 -9.100 1.00 73.00 418 THR A O 1
ATOM 2924 N N . LYS A 1 419 ? 19.420 17.136 -8.963 1.00 78.94 419 LYS A N 1
ATOM 2925 C CA . LYS A 1 419 ? 20.669 17.398 -9.700 1.00 78.94 419 LYS A CA 1
ATOM 2926 C C . LYS A 1 419 ? 20.587 17.031 -11.188 1.00 78.94 419 LYS A C 1
ATOM 2928 O O . LYS A 1 419 ? 21.510 17.357 -11.933 1.00 78.94 419 LYS A O 1
ATOM 2933 N N . GLY A 1 420 ? 19.497 16.398 -11.627 1.00 76.88 420 GLY A N 1
ATOM 2934 C CA . GLY A 1 420 ? 19.301 15.875 -12.981 1.00 76.88 420 GLY A CA 1
ATOM 2935 C C . GLY A 1 420 ? 20.298 14.785 -13.389 1.00 76.88 420 GLY A C 1
ATOM 2936 O O . GLY A 1 420 ? 20.520 14.596 -14.586 1.00 76.88 420 GLY A O 1
ATOM 2937 N N . SER A 1 421 ? 20.950 14.127 -12.426 1.00 83.94 421 SER A N 1
ATOM 2938 C CA . SER A 1 421 ? 22.037 13.176 -12.689 1.00 83.94 421 SER A CA 1
ATOM 2939 C C . SER A 1 421 ? 21.519 11.781 -13.051 1.00 83.94 421 SER A C 1
ATOM 2941 O O . SER A 1 421 ? 22.112 11.110 -13.893 1.00 83.94 421 SER A O 1
ATOM 2943 N N . GLN A 1 422 ? 20.381 11.393 -12.472 1.00 93.44 422 GLN A N 1
ATOM 2944 C CA . GLN A 1 422 ? 19.706 10.131 -12.753 1.00 93.44 422 GLN A CA 1
ATOM 2945 C C . GLN A 1 422 ? 18.629 10.327 -13.821 1.00 93.44 422 GLN A C 1
ATOM 2947 O O . GLN A 1 422 ? 17.854 11.287 -13.754 1.00 93.44 422 GLN A O 1
ATOM 2952 N N . GLN A 1 423 ? 18.607 9.463 -14.836 1.00 94.12 423 GLN A N 1
ATOM 2953 C CA . GLN A 1 423 ? 17.728 9.607 -16.002 1.00 94.12 423 GLN A CA 1
ATOM 2954 C C . GLN A 1 423 ? 17.377 8.247 -16.602 1.00 94.12 423 GLN A C 1
ATOM 2956 O O . GLN A 1 423 ? 18.184 7.325 -16.562 1.00 94.12 423 GLN A O 1
ATOM 2961 N N . ILE A 1 424 ? 16.211 8.159 -17.238 1.00 94.50 424 ILE A N 1
ATOM 2962 C CA . ILE A 1 424 ? 15.857 7.067 -18.149 1.00 94.50 424 ILE A CA 1
ATOM 2963 C C . ILE A 1 424 ? 15.712 7.698 -19.533 1.00 94.50 424 ILE A C 1
ATOM 2965 O O . ILE A 1 424 ? 14.879 8.580 -19.738 1.00 94.50 424 ILE A O 1
ATOM 2969 N N . VAL A 1 425 ? 16.583 7.311 -20.462 1.00 95.50 425 VAL A N 1
ATOM 2970 C CA . VAL A 1 425 ? 16.692 7.913 -21.793 1.00 95.50 425 VAL A CA 1
ATOM 2971 C C . VAL A 1 425 ? 16.380 6.867 -22.847 1.00 95.50 425 VAL A C 1
ATOM 2973 O O . VAL A 1 425 ? 17.060 5.848 -22.944 1.00 95.50 425 VAL A O 1
ATOM 2976 N N . VAL A 1 426 ? 15.380 7.153 -23.674 1.00 96.94 426 VAL A N 1
ATOM 2977 C CA . VAL A 1 426 ? 15.004 6.315 -24.813 1.00 96.94 426 VAL A CA 1
ATOM 2978 C C . VAL A 1 426 ? 15.708 6.827 -26.068 1.00 96.94 426 VAL A C 1
ATOM 2980 O O . VAL A 1 426 ? 15.580 7.993 -26.444 1.00 96.94 426 VAL A O 1
ATOM 2983 N N . ASP A 1 427 ? 16.445 5.944 -26.730 1.00 96.88 427 ASP A N 1
ATOM 2984 C CA . ASP A 1 427 ? 17.061 6.157 -28.035 1.00 96.88 427 ASP A CA 1
ATOM 2985 C C . ASP A 1 427 ? 16.359 5.276 -29.075 1.00 96.88 427 ASP A C 1
ATOM 2987 O O . ASP A 1 427 ? 16.760 4.147 -29.369 1.00 96.88 427 ASP A O 1
ATOM 2991 N N . GLU A 1 428 ? 15.289 5.821 -29.654 1.00 95.69 428 GLU A N 1
ATOM 2992 C CA . GLU A 1 428 ? 14.498 5.152 -30.692 1.00 95.69 428 GLU A CA 1
ATOM 2993 C C . GLU A 1 428 ? 15.310 4.849 -31.960 1.00 95.69 428 GLU A C 1
ATOM 2995 O O . GLU A 1 428 ? 15.003 3.907 -32.688 1.00 95.69 428 GLU A O 1
ATOM 3000 N N . ILE A 1 429 ? 16.358 5.633 -32.243 1.00 95.94 429 ILE A N 1
ATOM 3001 C CA . ILE A 1 429 ? 17.174 5.464 -33.453 1.00 95.94 429 ILE A CA 1
ATOM 3002 C C . ILE A 1 429 ? 18.040 4.216 -33.323 1.00 95.94 429 ILE A C 1
ATOM 3004 O O . ILE A 1 429 ? 18.180 3.455 -34.283 1.00 95.94 429 ILE A O 1
ATOM 3008 N N . ASN A 1 430 ? 18.634 4.023 -32.147 1.00 95.94 430 ASN A N 1
ATOM 3009 C CA . ASN A 1 430 ? 19.516 2.895 -31.879 1.00 95.94 430 ASN A CA 1
ATOM 3010 C C . ASN A 1 430 ? 18.799 1.708 -31.224 1.00 95.94 430 ASN A C 1
ATOM 3012 O O . ASN A 1 430 ? 19.457 0.708 -30.950 1.00 95.94 430 ASN A O 1
ATOM 3016 N N . ASN A 1 431 ? 17.479 1.797 -31.037 1.00 96.44 431 ASN A N 1
ATOM 3017 C CA . ASN A 1 431 ? 16.635 0.792 -30.395 1.00 96.44 431 ASN A CA 1
ATOM 3018 C C . ASN A 1 431 ? 17.108 0.449 -28.971 1.00 96.44 431 ASN A C 1
ATOM 3020 O O . ASN A 1 431 ? 17.364 -0.714 -28.654 1.00 96.44 431 ASN A O 1
ATOM 3024 N N . LYS A 1 432 ? 17.309 1.484 -28.147 1.00 97.12 432 LYS A N 1
ATOM 3025 C CA . LYS A 1 432 ? 17.871 1.364 -26.797 1.00 97.12 432 LYS A CA 1
ATOM 3026 C C . LYS A 1 432 ? 17.100 2.179 -25.778 1.00 97.12 432 LYS A C 1
ATOM 3028 O O . LYS A 1 432 ? 16.604 3.258 -26.084 1.00 97.12 432 LYS A O 1
ATOM 3033 N N . THR A 1 433 ? 17.116 1.702 -24.543 1.00 98.06 433 THR A N 1
ATOM 3034 C CA . THR A 1 433 ? 16.729 2.474 -23.363 1.00 98.06 433 THR A CA 1
ATOM 3035 C C . THR A 1 433 ? 17.890 2.420 -22.384 1.00 98.06 433 THR A C 1
ATOM 3037 O O . THR A 1 433 ? 18.367 1.336 -22.058 1.00 98.06 433 THR A O 1
ATOM 3040 N N . THR A 1 434 ? 18.391 3.572 -21.946 1.00 97.62 434 THR A N 1
ATOM 3041 C CA . THR A 1 434 ? 19.529 3.660 -21.024 1.00 97.62 434 THR A CA 1
ATOM 3042 C C . THR A 1 434 ? 19.110 4.339 -19.731 1.00 97.62 434 THR A C 1
ATOM 3044 O O . THR A 1 434 ? 18.557 5.437 -19.738 1.00 97.62 434 THR A O 1
ATOM 3047 N N . ILE A 1 435 ? 19.417 3.681 -18.622 1.00 97.50 435 ILE A N 1
ATOM 3048 C CA . ILE A 1 435 ? 19.198 4.142 -17.258 1.00 97.50 435 ILE A CA 1
ATOM 3049 C C . ILE A 1 435 ? 20.540 4.656 -16.746 1.00 97.50 435 ILE A C 1
ATOM 3051 O O . ILE A 1 435 ? 21.517 3.909 -16.712 1.00 97.50 435 ILE A O 1
ATOM 3055 N N . TYR A 1 436 ? 20.595 5.931 -16.385 1.00 96.19 436 TYR A N 1
ATOM 3056 C CA . TYR A 1 436 ? 21.771 6.600 -15.842 1.00 96.19 436 TYR A CA 1
ATOM 3057 C C . TYR A 1 436 ? 21.621 6.740 -14.335 1.00 96.19 436 TYR A C 1
ATOM 3059 O O . TYR A 1 436 ? 20.624 7.297 -13.876 1.00 96.19 436 TYR A O 1
ATOM 3067 N N . PHE A 1 437 ? 22.614 6.274 -13.582 1.00 96.06 437 PHE A N 1
ATOM 3068 C CA . PHE A 1 437 ? 22.686 6.457 -12.133 1.00 96.06 437 PHE A CA 1
ATOM 3069 C C . PHE A 1 437 ? 23.507 7.694 -11.768 1.00 96.06 437 PHE A C 1
ATOM 3071 O O . PHE A 1 437 ? 24.302 8.197 -12.571 1.00 96.06 437 PHE A O 1
ATOM 3078 N N . ALA A 1 438 ? 23.350 8.174 -10.536 1.00 94.94 438 ALA A N 1
ATOM 3079 C CA . ALA A 1 438 ? 24.134 9.299 -10.051 1.00 94.94 438 ALA A CA 1
ATOM 3080 C C . ALA A 1 438 ? 25.637 8.971 -10.058 1.00 94.94 438 ALA A C 1
ATOM 3082 O O . ALA A 1 438 ? 26.025 7.811 -9.871 1.00 94.94 438 ALA A O 1
ATOM 3083 N N . PRO A 1 439 ? 26.506 9.972 -10.287 1.00 92.06 439 PRO A N 1
ATOM 3084 C CA . PRO A 1 439 ? 27.939 9.757 -10.255 1.00 92.06 439 PRO A CA 1
ATOM 3085 C C . PRO A 1 439 ? 28.406 9.385 -8.846 1.00 92.06 439 PRO A C 1
ATOM 3087 O O . PRO A 1 439 ? 28.018 10.014 -7.861 1.00 92.06 439 PRO A O 1
ATOM 3090 N N . GLY A 1 440 ? 29.289 8.395 -8.761 1.00 86.69 440 GLY A N 1
ATOM 3091 C CA . GLY A 1 440 ? 29.922 7.996 -7.515 1.00 86.69 440 GLY A CA 1
ATOM 3092 C C . GLY A 1 440 ? 30.918 9.031 -6.991 1.00 86.69 440 GLY A C 1
ATOM 3093 O O . GLY A 1 440 ? 31.151 10.094 -7.570 1.00 86.69 440 GLY A O 1
ATOM 3094 N N . SER A 1 441 ? 31.569 8.698 -5.874 1.00 86.12 441 SER A N 1
ATOM 3095 C CA . SER A 1 441 ? 32.575 9.571 -5.240 1.00 86.12 441 SER A CA 1
ATOM 3096 C C . SER A 1 441 ? 33.785 9.905 -6.130 1.00 86.12 441 SER A C 1
ATOM 3098 O O . SER A 1 441 ? 34.490 10.884 -5.878 1.00 86.12 441 SER A O 1
ATOM 3100 N N . ASP A 1 442 ? 34.025 9.107 -7.169 1.00 86.25 442 ASP A N 1
ATOM 3101 C CA . ASP A 1 442 ? 35.056 9.310 -8.185 1.00 86.25 442 ASP A CA 1
ATOM 3102 C C . ASP A 1 442 ? 34.594 10.214 -9.347 1.00 86.25 442 ASP A C 1
ATOM 3104 O O . ASP A 1 442 ? 35.408 10.605 -10.185 1.00 86.25 442 ASP A O 1
ATOM 3108 N N . GLY A 1 443 ? 33.311 10.587 -9.374 1.00 85.94 443 GLY A N 1
ATOM 3109 C CA . GLY A 1 443 ? 32.675 11.385 -10.417 1.00 85.94 443 GLY A CA 1
ATOM 3110 C C . GLY A 1 443 ? 32.204 10.582 -11.633 1.00 85.94 443 GLY A C 1
ATOM 3111 O O . GLY A 1 443 ? 31.700 11.192 -12.577 1.00 85.94 443 GLY A O 1
ATOM 3112 N N . SER A 1 444 ? 32.358 9.255 -11.632 1.00 87.31 444 SER A N 1
ATOM 3113 C CA . SER A 1 444 ? 31.907 8.378 -12.717 1.00 87.31 444 SER A CA 1
ATOM 3114 C C . SER A 1 444 ? 30.452 7.976 -12.496 1.00 87.31 444 SER A C 1
ATOM 3116 O O . SER A 1 444 ? 30.069 7.649 -11.378 1.00 87.31 444 SER A O 1
ATOM 3118 N N . SER A 1 445 ? 29.643 7.990 -13.555 1.00 90.94 445 SER A N 1
ATOM 3119 C CA . SER A 1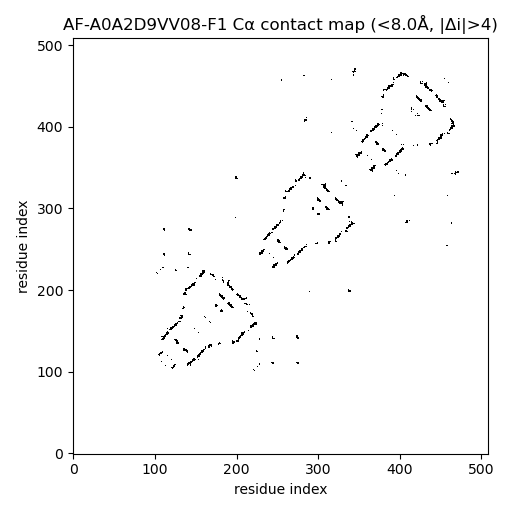 445 ? 28.273 7.461 -13.543 1.00 90.94 445 SER A CA 1
ATOM 3120 C C . SER A 1 445 ? 28.274 6.040 -14.102 1.00 90.94 445 SER A C 1
ATOM 3122 O O . SER A 1 445 ? 29.066 5.732 -14.994 1.00 90.94 445 SER A O 1
ATOM 3124 N N . SER A 1 446 ? 27.391 5.210 -13.558 1.00 95.00 446 SER A N 1
ATOM 3125 C CA . SER A 1 446 ? 27.121 3.846 -14.009 1.00 95.00 446 SER A CA 1
ATOM 3126 C C . SER A 1 446 ? 25.820 3.820 -14.809 1.00 95.00 446 SER A C 1
ATOM 3128 O O . SER A 1 446 ? 24.942 4.669 -14.605 1.00 95.00 446 SER A O 1
ATOM 3130 N N . THR A 1 447 ? 25.668 2.841 -15.698 1.00 96.81 447 THR A N 1
ATOM 3131 C CA . THR A 1 447 ? 24.475 2.718 -16.543 1.00 96.81 447 THR A CA 1
ATOM 3132 C C . THR A 1 447 ? 23.934 1.297 -16.627 1.00 96.81 447 THR A C 1
ATOM 3134 O O . THR A 1 447 ? 24.686 0.332 -16.569 1.00 96.81 447 THR A O 1
ATOM 3137 N N . ILE A 1 448 ? 22.625 1.164 -16.845 1.00 98.06 448 ILE A N 1
ATOM 3138 C CA . ILE A 1 448 ? 22.029 -0.048 -17.424 1.00 98.06 448 ILE A CA 1
ATOM 3139 C C . ILE A 1 448 ? 21.534 0.317 -18.818 1.00 98.06 448 ILE A C 1
ATOM 3141 O O . ILE A 1 448 ? 20.739 1.238 -18.981 1.00 98.06 448 ILE A O 1
ATOM 3145 N N . THR A 1 449 ? 21.989 -0.404 -19.835 1.00 98.06 449 THR A N 1
ATOM 3146 C CA . THR A 1 449 ? 21.495 -0.268 -21.207 1.00 98.06 449 THR A CA 1
ATOM 3147 C C . THR A 1 449 ? 20.650 -1.478 -21.574 1.00 98.06 449 THR A C 1
ATOM 3149 O O . THR A 1 449 ? 21.160 -2.593 -21.625 1.00 98.06 449 THR A O 1
ATOM 3152 N N . LEU A 1 450 ? 19.377 -1.251 -21.882 1.00 98.12 450 LEU A N 1
ATOM 3153 C CA . LEU A 1 450 ? 18.482 -2.235 -22.481 1.00 98.12 450 LEU A CA 1
ATOM 3154 C C . LEU A 1 450 ? 18.661 -2.174 -23.999 1.00 98.12 450 LEU A C 1
ATOM 3156 O O . LEU A 1 450 ? 18.128 -1.290 -24.674 1.00 98.12 450 LEU A O 1
ATOM 3160 N N . ASP A 1 451 ? 19.486 -3.071 -24.529 1.00 97.31 451 ASP A N 1
ATOM 3161 C CA . ASP A 1 451 ? 19.792 -3.148 -25.952 1.00 97.31 451 ASP A CA 1
ATOM 3162 C C . ASP A 1 451 ? 18.728 -3.968 -26.684 1.00 97.31 451 ASP A C 1
ATOM 3164 O O . ASP A 1 451 ? 18.468 -5.131 -26.366 1.00 97.31 451 ASP A O 1
ATOM 3168 N N . GLY A 1 452 ? 18.098 -3.342 -27.674 1.00 96.00 452 GLY A N 1
ATOM 3169 C CA . GLY A 1 452 ? 16.963 -3.908 -28.389 1.00 96.00 452 GLY A CA 1
ATOM 3170 C C . GLY A 1 452 ? 15.591 -3.437 -27.895 1.00 96.00 452 GLY A C 1
ATOM 3171 O O . GLY A 1 452 ? 14.592 -3.887 -28.457 1.00 96.00 452 GLY A O 1
ATOM 3172 N N . VAL A 1 453 ? 15.530 -2.550 -26.894 1.00 96.25 453 VAL A N 1
ATOM 3173 C CA . VAL A 1 453 ? 14.291 -2.140 -26.213 1.00 96.25 453 VAL A CA 1
ATOM 3174 C C . VAL A 1 453 ? 14.117 -0.625 -26.234 1.00 96.25 453 VAL A C 1
ATOM 3176 O O . VAL A 1 453 ? 14.989 0.110 -25.775 1.00 96.25 453 VAL A O 1
ATOM 3179 N N . THR A 1 454 ? 12.961 -0.147 -26.696 1.00 94.88 454 THR A N 1
ATOM 3180 C CA . THR A 1 454 ? 12.572 1.274 -26.664 1.00 94.88 454 THR A CA 1
ATOM 3181 C C . THR A 1 454 ? 11.349 1.474 -25.787 1.00 94.88 454 THR A C 1
ATOM 3183 O O . THR A 1 454 ? 10.236 1.149 -26.198 1.00 94.88 454 THR A O 1
ATOM 3186 N N . ASP A 1 455 ? 11.547 2.042 -24.603 1.00 92.88 455 ASP A N 1
ATOM 3187 C CA . ASP A 1 455 ? 10.464 2.327 -23.664 1.00 92.88 455 ASP A CA 1
ATOM 3188 C C . ASP A 1 455 ? 9.821 3.707 -23.895 1.00 92.88 455 ASP A C 1
ATOM 3190 O O . ASP A 1 455 ? 9.813 4.577 -23.028 1.00 92.88 455 ASP A O 1
ATOM 3194 N N . THR A 1 456 ? 9.305 3.955 -25.101 1.00 90.06 456 THR A N 1
ATOM 3195 C CA . THR A 1 456 ? 8.723 5.264 -25.464 1.00 90.06 456 THR A CA 1
ATOM 3196 C C . THR A 1 456 ? 7.504 5.635 -24.602 1.00 90.06 456 THR A C 1
ATOM 3198 O O . THR A 1 456 ? 7.170 6.814 -24.476 1.00 90.06 456 THR A O 1
ATOM 3201 N N . GLU A 1 457 ? 6.840 4.640 -24.014 1.00 85.81 457 GLU A N 1
ATOM 3202 C CA . GLU A 1 457 ? 5.624 4.802 -23.213 1.00 85.81 457 GLU A CA 1
ATOM 3203 C C . GLU A 1 457 ? 5.888 4.860 -21.699 1.00 85.81 457 GLU A C 1
ATOM 3205 O O . GLU A 1 457 ? 4.960 5.157 -20.952 1.00 85.81 457 GLU A O 1
ATOM 3210 N N . GLY A 1 458 ? 7.126 4.642 -21.235 1.00 85.88 458 GLY A N 1
ATOM 3211 C CA . GLY A 1 458 ? 7.457 4.659 -19.804 1.00 85.88 458 GLY A CA 1
ATOM 3212 C C . GLY A 1 458 ? 6.970 3.423 -19.038 1.00 85.88 458 GLY A C 1
ATOM 3213 O O . GLY A 1 458 ? 6.717 3.495 -17.838 1.00 85.88 458 GLY A O 1
ATOM 3214 N N . ASN A 1 459 ? 6.802 2.297 -19.728 1.00 86.75 459 ASN A N 1
ATOM 3215 C CA . ASN A 1 459 ? 6.303 1.037 -19.186 1.00 86.75 459 ASN A CA 1
ATOM 3216 C C . ASN A 1 459 ? 7.408 0.202 -18.512 1.00 86.75 459 ASN A C 1
ATOM 3218 O O . ASN A 1 459 ? 7.144 -0.919 -18.079 1.00 86.75 459 ASN A O 1
ATOM 3222 N N . LEU A 1 460 ? 8.650 0.695 -18.439 1.00 90.81 460 LEU A N 1
ATOM 3223 C CA . LEU A 1 460 ? 9.740 -0.013 -17.777 1.00 90.81 460 LEU A CA 1
ATOM 3224 C C . LEU A 1 460 ? 9.393 -0.335 -16.316 1.00 90.81 460 LEU A C 1
ATOM 3226 O O . LEU A 1 460 ? 9.275 0.550 -15.468 1.00 90.81 460 LEU A O 1
ATOM 3230 N N . ASN A 1 461 ? 9.335 -1.630 -16.011 1.00 90.12 461 ASN A N 1
ATOM 3231 C CA . ASN A 1 461 ? 9.152 -2.141 -14.660 1.00 90.12 461 ASN A CA 1
ATOM 3232 C C . ASN A 1 461 ? 10.478 -2.117 -13.883 1.00 90.12 461 ASN A C 1
ATOM 3234 O O . ASN A 1 461 ? 11.200 -3.115 -13.803 1.00 90.12 461 ASN A O 1
ATOM 3238 N N . ILE A 1 462 ? 10.806 -0.946 -13.343 1.00 92.50 462 ILE A N 1
ATOM 3239 C CA . ILE A 1 462 ? 11.949 -0.729 -12.458 1.00 92.50 462 ILE A CA 1
ATOM 3240 C C . ILE A 1 462 ? 11.465 -0.370 -11.054 1.00 92.50 462 ILE A C 1
ATOM 3242 O O . ILE A 1 462 ? 10.679 0.559 -10.871 1.00 92.50 462 ILE A O 1
ATOM 3246 N N . VAL A 1 463 ? 11.967 -1.095 -10.058 1.00 92.69 463 VAL A N 1
ATOM 3247 C CA . VAL A 1 463 ? 11.665 -0.867 -8.641 1.00 92.69 463 VAL A CA 1
ATOM 3248 C C . VAL A 1 463 ? 12.952 -0.743 -7.837 1.00 92.69 463 VAL A C 1
ATOM 3250 O O . VAL A 1 463 ? 13.989 -1.300 -8.201 1.00 92.69 463 VAL A O 1
ATOM 3253 N N . PHE A 1 464 ? 12.886 -0.014 -6.728 1.00 93.25 464 PHE A N 1
ATOM 3254 C CA . PHE A 1 464 ? 14.038 0.283 -5.887 1.00 93.25 464 PHE A CA 1
ATOM 3255 C C . PHE A 1 464 ? 13.790 -0.232 -4.472 1.00 93.25 464 PHE A C 1
ATOM 3257 O O . PHE A 1 464 ? 12.675 -0.162 -3.957 1.00 93.25 464 PHE A O 1
ATOM 3264 N N . GLY A 1 465 ? 14.826 -0.748 -3.816 1.00 92.25 465 GLY A N 1
ATOM 3265 C CA . GLY A 1 465 ? 14.683 -1.236 -2.450 1.00 92.25 465 GLY A CA 1
ATOM 3266 C C . GLY A 1 465 ? 16.003 -1.472 -1.740 1.00 92.25 465 GLY A C 1
ATOM 3267 O O . GLY A 1 465 ? 17.065 -1.542 -2.353 1.00 92.25 465 GLY A O 1
ATOM 3268 N N . SER A 1 466 ? 15.927 -1.605 -0.417 1.00 90.44 466 SER A N 1
ATOM 3269 C CA . SER A 1 466 ? 17.077 -1.932 0.439 1.00 90.44 466 SER A CA 1
ATOM 3270 C C . SER A 1 466 ? 17.199 -3.420 0.768 1.00 90.44 466 SER A C 1
ATOM 3272 O O . SER A 1 466 ? 18.237 -3.862 1.261 1.00 90.44 466 SER A O 1
ATOM 3274 N N . SER A 1 467 ? 16.160 -4.194 0.468 1.00 90.56 467 SER A N 1
ATOM 3275 C CA . SER A 1 467 ? 16.120 -5.648 0.555 1.00 90.56 467 SER A CA 1
ATOM 3276 C C . SER A 1 467 ? 15.203 -6.202 -0.531 1.00 90.56 467 SER A C 1
ATOM 3278 O O . SER A 1 467 ? 14.329 -5.494 -1.034 1.00 90.56 467 SER A O 1
ATOM 3280 N N . ILE A 1 468 ? 15.394 -7.475 -0.863 1.00 89.12 468 ILE A N 1
ATOM 3281 C CA . ILE A 1 468 ? 14.429 -8.253 -1.641 1.00 89.12 468 ILE A CA 1
ATOM 3282 C C . ILE A 1 468 ? 13.488 -8.926 -0.633 1.00 89.12 468 ILE A C 1
ATOM 3284 O O . ILE A 1 468 ? 13.951 -9.417 0.400 1.00 89.12 468 ILE A O 1
ATOM 3288 N N . GLY A 1 469 ? 12.181 -8.878 -0.893 1.00 81.88 469 GLY A N 1
ATOM 3289 C CA . GLY A 1 469 ? 11.154 -9.553 -0.099 1.00 81.88 469 GLY A CA 1
ATOM 3290 C C . GLY A 1 469 ? 11.267 -11.077 -0.177 1.00 81.88 469 GLY A C 1
ATOM 3291 O O . GLY A 1 469 ? 12.184 -11.607 -0.804 1.00 81.88 469 GLY A O 1
ATOM 3292 N N . ASP A 1 470 ? 10.333 -11.787 0.459 1.00 63.69 470 ASP A N 1
ATOM 3293 C CA . ASP A 1 470 ? 10.318 -13.251 0.418 1.00 63.69 470 ASP A CA 1
ATOM 3294 C C . ASP A 1 470 ? 10.273 -13.734 -1.040 1.00 63.69 470 ASP A C 1
ATOM 3296 O O . ASP A 1 470 ? 9.322 -13.478 -1.779 1.00 63.69 470 ASP A O 1
ATOM 3300 N N . GLU A 1 471 ? 11.350 -14.395 -1.466 1.00 48.69 471 GLU A N 1
ATOM 3301 C CA . GLU A 1 471 ? 11.457 -14.976 -2.798 1.00 48.69 471 GLU A CA 1
ATOM 3302 C C . GLU A 1 471 ? 10.395 -16.081 -2.906 1.00 48.69 471 GLU A C 1
ATOM 3304 O O . GLU A 1 471 ? 10.373 -16.975 -2.046 1.00 48.69 471 GLU A O 1
ATOM 3309 N N . PRO A 1 472 ? 9.472 -16.022 -3.889 1.00 41.69 472 PRO A N 1
ATOM 3310 C CA . PRO A 1 472 ? 8.436 -17.033 -4.012 1.00 41.69 472 PRO A CA 1
ATOM 3311 C C . PRO A 1 472 ? 9.095 -18.409 -4.095 1.00 41.69 472 PRO A C 1
ATOM 3313 O O . PRO A 1 472 ? 10.107 -18.595 -4.775 1.00 41.69 472 PRO A O 1
ATOM 3316 N N . ALA A 1 473 ? 8.538 -19.382 -3.367 1.00 31.27 473 ALA A N 1
ATOM 3317 C CA . ALA A 1 473 ? 9.008 -20.756 -3.460 1.00 31.27 473 ALA A CA 1
ATOM 3318 C C . ALA A 1 473 ? 9.030 -21.165 -4.945 1.00 31.27 473 ALA A C 1
ATOM 3320 O O . ALA A 1 473 ? 8.070 -20.848 -5.654 1.00 31.27 473 ALA A O 1
ATOM 3321 N N . PRO A 1 474 ? 10.095 -21.839 -5.423 1.00 32.72 474 PRO A N 1
ATOM 3322 C CA . PRO A 1 474 ? 10.228 -22.176 -6.834 1.00 32.72 474 PRO A CA 1
ATOM 3323 C C . PRO A 1 474 ? 8.955 -22.867 -7.319 1.00 32.72 474 PRO A C 1
ATOM 3325 O O . PRO A 1 474 ? 8.455 -23.771 -6.636 1.00 32.72 474 PRO A O 1
ATOM 3328 N N . GLU A 1 475 ? 8.431 -22.426 -8.469 1.00 36.28 475 GLU A N 1
ATOM 3329 C CA . GLU A 1 475 ? 7.230 -23.018 -9.057 1.00 36.28 475 GLU A CA 1
ATOM 3330 C C . GLU A 1 475 ? 7.374 -24.548 -9.083 1.00 36.28 475 GLU A C 1
ATOM 3332 O O . GLU A 1 475 ? 8.440 -25.072 -9.440 1.00 36.28 475 GLU A O 1
ATOM 3337 N N . PRO A 1 476 ? 6.335 -25.304 -8.679 1.00 31.53 476 PRO A N 1
ATOM 3338 C CA . PRO A 1 476 ? 6.391 -26.750 -8.755 1.00 31.53 476 PRO A CA 1
ATOM 3339 C C . PRO A 1 476 ? 6.640 -27.137 -10.210 1.00 31.53 476 PRO A C 1
ATOM 3341 O O . PRO A 1 476 ? 5.851 -26.796 -11.090 1.00 31.53 476 PRO A O 1
ATOM 3344 N N . ALA A 1 477 ? 7.745 -27.848 -10.448 1.00 32.97 477 ALA A N 1
ATOM 3345 C CA . ALA A 1 477 ? 8.126 -28.309 -11.773 1.00 32.97 477 ALA A CA 1
ATOM 3346 C C . ALA A 1 477 ? 6.910 -28.917 -12.479 1.00 32.97 477 ALA A C 1
ATOM 3348 O O . ALA A 1 477 ? 6.307 -29.872 -11.975 1.00 32.97 477 ALA A O 1
ATOM 3349 N N . VAL A 1 478 ? 6.553 -28.350 -13.634 1.00 37.53 478 VAL A N 1
ATOM 3350 C CA . VAL A 1 478 ? 5.499 -28.878 -14.495 1.00 37.53 478 VAL A CA 1
ATOM 3351 C C . VAL A 1 478 ? 5.773 -30.359 -14.735 1.00 37.53 478 VAL A C 1
ATOM 3353 O O . VAL A 1 478 ? 6.755 -30.750 -15.367 1.00 37.53 478 VAL A O 1
ATOM 3356 N N . SER A 1 479 ? 4.930 -31.220 -14.168 1.00 35.78 479 SER A N 1
ATOM 3357 C CA . SER A 1 479 ? 4.994 -32.641 -14.460 1.00 35.78 479 SER A CA 1
ATOM 3358 C C . SER A 1 479 ? 4.545 -32.815 -15.904 1.00 35.78 479 SER A C 1
ATOM 3360 O O . SER A 1 479 ? 3.347 -32.745 -16.191 1.00 35.78 479 SER A O 1
ATOM 3362 N N . ASP A 1 480 ? 5.509 -33.028 -16.797 1.00 32.12 480 ASP A N 1
ATOM 3363 C CA . ASP A 1 480 ? 5.284 -33.494 -18.160 1.00 32.12 480 ASP A CA 1
ATOM 3364 C C . ASP A 1 480 ? 4.469 -34.792 -18.105 1.00 32.12 480 ASP A C 1
ATOM 3366 O O . ASP A 1 480 ? 4.991 -35.904 -18.000 1.00 32.12 480 ASP A O 1
ATOM 3370 N N . THR A 1 481 ? 3.148 -34.668 -18.180 1.00 42.41 481 THR A N 1
ATOM 3371 C CA . THR A 1 481 ? 2.257 -35.794 -18.448 1.00 42.41 481 THR A CA 1
ATOM 3372 C C . THR A 1 481 ? 2.230 -36.016 -19.952 1.00 42.41 481 THR A C 1
ATOM 3374 O O . THR A 1 481 ? 1.217 -35.852 -20.625 1.00 42.41 481 THR A O 1
ATOM 3377 N N . SER A 1 482 ? 3.374 -36.437 -20.496 1.00 36.78 482 SER A N 1
ATOM 3378 C CA . SER A 1 482 ? 3.397 -37.101 -21.794 1.00 36.78 482 SER A CA 1
ATOM 3379 C C . SER A 1 482 ? 2.827 -38.512 -21.620 1.00 36.78 482 SER A C 1
ATOM 3381 O O . SER A 1 482 ? 3.528 -39.502 -21.418 1.00 36.78 482 SER A O 1
ATOM 3383 N N . SER A 1 483 ? 1.499 -38.609 -21.669 1.00 40.09 483 SER A N 1
ATOM 3384 C CA . SER A 1 483 ? 0.804 -39.880 -21.837 1.00 40.09 483 SER A CA 1
ATOM 3385 C C . SER A 1 483 ? 1.175 -40.463 -23.203 1.00 40.09 483 SER A C 1
ATOM 3387 O O . SER A 1 483 ? 0.617 -40.080 -24.231 1.00 40.09 483 SER A O 1
ATOM 3389 N N . THR A 1 484 ? 2.132 -41.386 -23.218 1.00 39.50 484 THR A N 1
ATOM 3390 C CA . THR A 1 484 ? 2.301 -42.345 -24.310 1.00 39.50 484 THR A CA 1
ATOM 3391 C C . THR A 1 484 ? 1.637 -43.648 -23.892 1.00 39.50 484 THR A C 1
ATOM 3393 O O . THR A 1 484 ? 2.216 -44.476 -23.202 1.00 39.50 484 THR A O 1
ATOM 3396 N N . ASP A 1 485 ? 0.391 -43.803 -24.319 1.00 35.22 485 ASP A N 1
ATOM 3397 C CA . ASP A 1 485 ? -0.329 -45.072 -24.379 1.00 35.22 485 ASP A CA 1
ATOM 3398 C C . ASP A 1 485 ? -0.770 -45.206 -25.849 1.00 35.22 485 ASP A C 1
ATOM 3400 O O . ASP A 1 485 ? -1.177 -44.228 -26.467 1.00 35.22 485 ASP A O 1
ATOM 3404 N N . SER A 1 486 ? -0.728 -46.341 -26.530 1.00 39.50 486 SER A N 1
ATOM 3405 C CA . SER A 1 486 ? -0.527 -47.710 -26.094 1.00 39.50 486 SER A CA 1
ATOM 3406 C C . SER A 1 486 ? -0.422 -48.563 -27.365 1.00 39.50 486 SER A C 1
ATOM 3408 O O . SER A 1 486 ? -1.039 -48.237 -28.384 1.00 39.50 486 SER A O 1
ATOM 3410 N N . SER A 1 487 ? 0.265 -49.699 -27.314 1.00 32.69 487 SER A N 1
ATOM 3411 C CA . SER A 1 487 ? -0.125 -50.832 -28.155 1.00 32.69 487 SER A CA 1
ATOM 3412 C C . SER A 1 487 ? 0.216 -52.127 -27.440 1.00 32.69 487 SER A C 1
ATOM 3414 O O . SER A 1 487 ? 1.303 -52.670 -27.620 1.00 32.69 487 SER A O 1
ATOM 3416 N N . ASP A 1 488 ? -0.737 -52.632 -26.663 1.00 33.38 488 ASP A N 1
ATOM 3417 C CA . ASP A 1 488 ? -0.820 -54.064 -26.422 1.00 33.38 48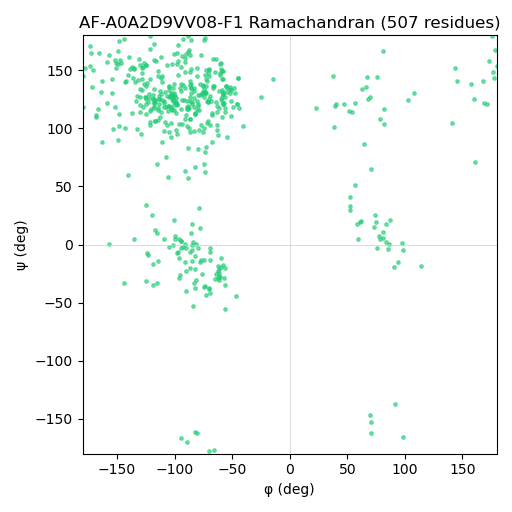8 ASP A CA 1
ATOM 3418 C C . ASP A 1 488 ? -2.255 -54.557 -26.605 1.00 33.38 488 ASP A C 1
ATOM 3420 O O . ASP A 1 488 ? -3.237 -53.994 -26.123 1.00 33.38 488 ASP A O 1
ATOM 3424 N N . THR A 1 489 ? -2.349 -55.590 -27.429 1.00 42.28 489 THR A N 1
ATOM 3425 C CA .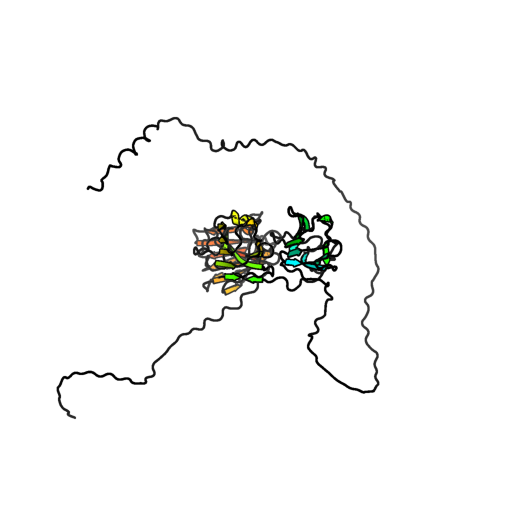 THR A 1 489 ? -3.556 -56.133 -28.040 1.00 42.28 489 THR A CA 1
ATOM 3426 C C . THR A 1 489 ? -4.211 -57.196 -27.166 1.00 42.28 489 THR A C 1
ATOM 3428 O O . THR A 1 489 ? -3.601 -58.227 -26.902 1.00 42.28 489 THR A O 1
ATOM 3431 N N . SER A 1 490 ? -5.481 -57.009 -26.813 1.00 35.09 490 SER A N 1
ATOM 3432 C CA . SER A 1 490 ? -6.503 -58.052 -26.578 1.00 35.09 490 SER A CA 1
ATOM 3433 C C . SER A 1 490 ? -7.807 -57.333 -26.201 1.00 35.09 490 SER A C 1
ATOM 3435 O O . SER A 1 490 ? -7.756 -56.289 -25.571 1.00 35.09 490 SER A O 1
ATOM 3437 N N . SER A 1 491 ? -9.022 -57.739 -26.544 1.00 37.78 491 SER A N 1
ATOM 3438 C CA . SER A 1 491 ? -9.574 -58.878 -27.269 1.00 37.78 491 SER A CA 1
ATOM 3439 C C . SER A 1 491 ? -11.062 -58.569 -27.487 1.00 37.78 491 SER A C 1
ATOM 3441 O O . SER A 1 491 ? -11.675 -57.946 -26.627 1.00 37.78 491 SER A O 1
ATOM 3443 N N . THR A 1 492 ? -11.619 -59.087 -28.587 1.00 36.81 492 THR A N 1
ATOM 3444 C CA . THR A 1 492 ? -13.029 -59.504 -28.763 1.00 36.81 492 THR A CA 1
ATOM 3445 C C . THR A 1 492 ? -14.143 -58.496 -28.451 1.00 36.81 492 THR A C 1
ATOM 3447 O O . THR A 1 492 ? -14.462 -58.288 -27.289 1.00 36.81 492 THR A O 1
ATOM 3450 N N . ASP A 1 493 ? -14.893 -58.077 -29.475 1.00 34.94 493 ASP A N 1
ATOM 3451 C CA . ASP A 1 493 ? -16.265 -58.585 -29.584 1.00 34.94 493 ASP A CA 1
ATOM 3452 C C . ASP A 1 493 ? -16.855 -58.481 -30.998 1.00 34.94 493 ASP A C 1
ATOM 3454 O O . ASP A 1 493 ? -16.418 -57.722 -31.860 1.00 34.94 493 ASP A O 1
ATOM 3458 N N . SER A 1 494 ? -17.834 -59.347 -31.196 1.00 42.38 494 SER A N 1
ATOM 3459 C CA . SER A 1 494 ? -18.450 -59.800 -32.429 1.00 42.38 494 SER A CA 1
ATOM 3460 C C . SER A 1 494 ? -19.494 -58.819 -32.966 1.00 42.38 494 SER A C 1
ATOM 3462 O O . SER A 1 494 ? -20.289 -58.272 -32.209 1.00 42.38 494 SER A O 1
ATOM 3464 N N . SER A 1 495 ? -19.609 -58.701 -34.290 1.00 39.66 495 SER A N 1
ATOM 3465 C CA . SER A 1 495 ? -20.930 -58.663 -34.934 1.00 39.66 495 SER A CA 1
ATOM 3466 C C . SER A 1 495 ? -20.851 -59.044 -36.412 1.00 39.66 495 SER A C 1
ATOM 3468 O O . SER A 1 495 ? -20.140 -58.448 -37.217 1.00 39.66 495 SER A O 1
ATOM 3470 N N . ASP A 1 496 ? -21.613 -60.092 -36.719 1.00 36.31 496 ASP A N 1
ATOM 3471 C CA . ASP A 1 496 ? -22.062 -60.523 -38.035 1.00 36.31 496 ASP A CA 1
ATOM 3472 C C . ASP A 1 496 ? -22.588 -59.368 -38.901 1.00 36.31 496 ASP A C 1
ATOM 3474 O O . ASP A 1 496 ? -23.349 -58.525 -38.427 1.00 36.31 496 ASP A O 1
ATOM 3478 N N . THR A 1 497 ? -22.325 -59.412 -40.212 1.00 39.69 497 THR A N 1
ATOM 3479 C CA . THR A 1 497 ? -23.358 -59.741 -41.221 1.00 39.69 497 THR A CA 1
ATOM 3480 C C . THR A 1 497 ? -22.801 -59.735 -42.656 1.00 39.69 497 THR A C 1
ATOM 3482 O O . THR A 1 497 ? -22.359 -58.723 -43.181 1.00 39.69 497 THR A O 1
ATOM 3485 N N . SER A 1 498 ? -22.882 -60.914 -43.287 1.00 38.19 498 SER A N 1
ATOM 3486 C CA . SER A 1 498 ? -23.204 -61.193 -44.701 1.00 38.19 498 SER A CA 1
ATOM 3487 C C . SER A 1 498 ? -22.665 -60.282 -45.824 1.00 38.19 498 SER A C 1
ATOM 3489 O O . SER A 1 498 ? -23.165 -59.182 -46.034 1.00 38.19 498 SER A O 1
ATOM 3491 N N . SER A 1 499 ? -21.868 -60.836 -46.746 1.00 42.31 499 SER A N 1
ATOM 3492 C CA . SER A 1 499 ? -22.373 -61.458 -47.994 1.00 42.31 499 SER A CA 1
ATOM 3493 C C . SER A 1 499 ? -21.249 -61.760 -49.009 1.00 42.31 499 SER A C 1
ATOM 3495 O O . SER A 1 499 ? -20.490 -60.891 -49.413 1.00 42.31 499 SER A O 1
ATOM 3497 N N . THR A 1 500 ? -21.157 -63.047 -49.359 1.00 39.25 500 THR A N 1
ATOM 3498 C CA . THR A 1 500 ? -20.873 -63.669 -50.675 1.00 39.25 500 THR A CA 1
ATOM 3499 C C . THR A 1 500 ? -20.141 -62.898 -51.790 1.00 39.25 500 THR A C 1
ATOM 3501 O O . THR A 1 500 ? -20.739 -62.027 -52.411 1.00 39.25 500 THR A O 1
ATOM 3504 N N . ASP A 1 501 ? -18.957 -63.396 -52.180 1.00 40.59 501 ASP A N 1
ATOM 3505 C CA . ASP A 1 501 ? -18.622 -63.877 -53.547 1.00 40.59 501 ASP A CA 1
ATOM 3506 C C . ASP A 1 501 ? -17.274 -64.642 -53.486 1.00 40.59 501 ASP A C 1
ATOM 3508 O O . ASP A 1 501 ? -16.293 -64.122 -52.970 1.00 40.59 501 ASP A O 1
ATOM 3512 N N . SER A 1 502 ? -17.227 -65.970 -53.640 1.00 41.69 502 SER A N 1
ATOM 3513 C CA . SER A 1 502 ? -17.151 -66.783 -54.873 1.00 41.69 502 SER A CA 1
ATOM 3514 C C . SER A 1 502 ? -15.818 -66.722 -55.644 1.00 41.69 502 SER A C 1
ATOM 3516 O O . SER A 1 502 ? -15.388 -65.677 -56.116 1.00 41.69 502 SER A O 1
ATOM 3518 N N . SER A 1 503 ? -15.292 -67.929 -55.892 1.00 47.34 503 SER A N 1
ATOM 3519 C CA . SER A 1 503 ? -14.192 -68.373 -56.775 1.00 47.34 503 SER A CA 1
ATOM 3520 C C . SER A 1 503 ? -12.751 -68.234 -56.238 1.00 47.34 503 SER A C 1
ATOM 3522 O O . SER A 1 503 ? -12.259 -67.134 -56.046 1.00 47.34 503 SER A O 1
ATOM 3524 N N . ASP A 1 504 ? -12.063 -69.296 -55.795 1.00 39.34 504 ASP A N 1
ATOM 3525 C CA . ASP A 1 504 ? -11.681 -70.564 -56.462 1.00 39.34 504 ASP A CA 1
ATOM 3526 C C . ASP A 1 504 ? -10.470 -70.382 -57.398 1.00 39.34 504 ASP A C 1
ATOM 3528 O O . ASP A 1 504 ? -10.587 -69.747 -58.443 1.00 39.34 504 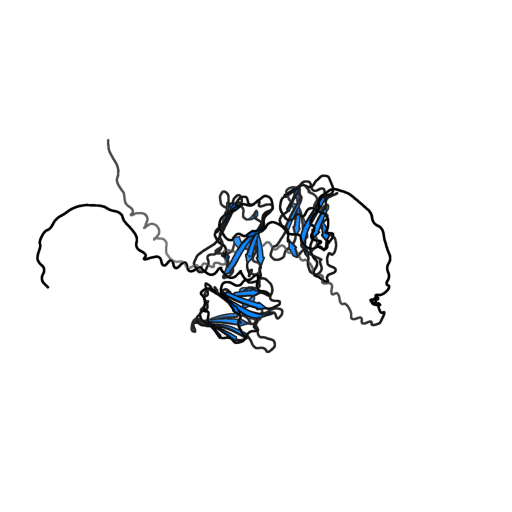ASP A O 1
ATOM 3532 N N . THR A 1 505 ? -9.294 -70.898 -57.007 1.00 45.91 505 THR A N 1
ATOM 3533 C CA . THR A 1 505 ? -8.510 -71.900 -57.771 1.00 45.91 505 THR A CA 1
ATOM 3534 C C . THR A 1 505 ? -7.105 -72.159 -57.191 1.00 45.91 505 THR A C 1
ATOM 3536 O O . THR A 1 505 ? -6.257 -71.281 -57.089 1.00 45.91 505 THR A O 1
ATOM 3539 N N . SER A 1 506 ? -6.901 -73.437 -56.851 1.00 44.28 506 SER A N 1
ATOM 3540 C CA . SER A 1 506 ? -5.720 -74.297 -57.062 1.00 44.28 506 SER A CA 1
ATOM 3541 C C . SER A 1 506 ? -4.297 -73.865 -56.659 1.00 44.28 506 SER A C 1
ATOM 3543 O O . SER A 1 506 ? -3.644 -73.050 -57.302 1.00 44.28 506 SER A O 1
ATOM 3545 N N . SER A 1 507 ? -3.791 -74.633 -55.691 1.00 46.16 507 SER A N 1
ATOM 3546 C CA . SER A 1 507 ? -2.467 -75.276 -55.612 1.00 46.16 507 SER A CA 1
ATOM 3547 C C . SER A 1 507 ? -1.615 -75.358 -56.889 1.00 46.16 507 SER A C 1
ATOM 3549 O O . SER A 1 507 ? -2.132 -75.779 -57.921 1.00 46.16 507 SER A O 1
ATOM 3551 N N . THR A 1 508 ? -0.296 -75.196 -56.731 1.00 44.38 508 THR A N 1
ATOM 3552 C CA . THR A 1 508 ? 0.730 -76.248 -56.954 1.00 44.38 508 THR A CA 1
ATOM 3553 C C . THR A 1 508 ? 2.097 -75.753 -56.469 1.00 44.38 508 THR A C 1
ATOM 3555 O O . THR A 1 508 ? 2.428 -74.609 -56.758 1.00 44.38 508 THR A O 1
ATOM 3558 N N . ASP A 1 509 ? 2.804 -76.641 -55.755 1.00 41.53 509 ASP A N 1
ATOM 3559 C CA . ASP A 1 509 ? 4.257 -76.758 -55.486 1.00 41.53 509 ASP A CA 1
ATOM 3560 C C . ASP A 1 509 ? 5.156 -75.515 -55.353 1.00 41.53 509 ASP A C 1
ATOM 3562 O O . ASP A 1 509 ? 5.353 -74.771 -56.341 1.00 41.53 509 ASP A O 1
#

pLDDT: mean 74.08, std 24.5, range [26.56, 98.38]

Radius of gyration: 35.9 Å; Cα contacts (8 Å, |Δi|>4): 1038; chains: 1; bounding box: 101×118×110 Å

Nearest PDB structures (foldseek):
  4mym-assembly1_A-2  TM=2.313E-01  e=3.273E+00  Nocardioides sp. JS614
  7mus-assembly1_AH  TM=1.392E-01  e=1.196E+00  Legionella pneumophila

Solvent-accessible surface area (backbone atoms only — not comparable to full-atom values): 30534 Å² total; per-residue (Å²): 135,91,79,84,86,84,91,85,87,88,84,82,83,81,78,83,73,85,84,79,84,79,90,79,94,69,89,83,68,86,76,76,81,75,78,75,86,76,80,81,79,86,77,88,76,84,85,79,80,81,87,82,84,79,79,91,78,89,84,86,87,79,89,85,87,82,83,80,85,80,90,81,90,86,86,89,89,89,87,81,90,82,88,86,80,90,81,88,81,88,82,89,86,82,85,78,91,63,88,75,74,85,67,87,85,57,45,79,46,26,26,12,76,46,71,52,61,97,60,72,46,40,38,34,33,33,34,39,40,31,64,73,17,65,27,39,39,30,43,69,24,35,23,25,37,33,32,63,60,45,59,89,58,38,40,43,31,43,27,18,48,30,42,92,91,39,92,13,68,51,70,64,62,63,76,75,52,94,24,44,41,43,48,40,52,50,99,85,32,21,18,39,36,40,31,22,56,56,68,60,30,55,20,39,42,36,32,44,76,34,55,59,33,88,54,60,62,41,40,66,43,68,38,78,62,77,91,61,43,57,74,42,82,46,58,56,50,75,51,72,54,65,83,55,13,39,36,38,37,36,42,33,43,62,52,86,84,31,51,20,45,73,23,40,52,30,34,37,36,65,57,46,52,80,19,27,34,38,37,41,35,22,37,41,53,63,90,89,66,49,68,74,43,50,79,71,39,78,62,39,45,70,45,64,49,96,56,22,25,38,41,34,33,13,57,42,98,87,66,52,60,12,30,44,32,36,34,78,41,46,53,78,87,55,52,45,55,31,58,43,71,45,55,38,62,66,50,67,50,78,39,79,57,58,68,53,36,78,46,67,59,84,64,88,29,30,20,38,39,40,47,33,36,44,80,85,87,50,56,25,44,65,29,39,54,30,37,37,29,67,66,42,64,86,50,29,36,38,39,42,39,14,61,77,38,56,88,23,44,37,62,66,58,48,48,62,38,96,82,63,55,25,40,78,46,65,36,74,89,79,29,22,24,37,37,36,24,22,54,43,100,88,66,53,62,16,32,43,33,35,46,77,29,61,53,86,83,54,56,66,46,56,44,34,17,51,51,71,36,81,63,70,75,76,75,78,75,80,76,80,79,78,81,83,78,84,89,81,91,84,78,90,86,86,80,90,81,88,82,92,84,86,84,90,84,80,88,81,137

Secondary structure (DSSP, 8-state):
-----------SSSSSSTT----------GGGG-------------------------------PPPPPPP-------------------------------PPPSEE--SEEEE--SS--EEEEEEEEPTTSSSEEEESS--EEEES--TTT-EEEEE-PPPTT-----SPBPTTSSSSEEEEE-TTS-EEEEE--GGG--EEEEETT---GGG--EEEE-----S-S-EEE-SSEEEE--TT--EEEEEEEEETTEEEESS-EEEEES--TTT-EEEEEES---TT--GGGGGTSTT-EEEE-SSEEEEEPBP-TTS---EEEEET---GGGSEEEEEEPPP---SEEEEPPTT-EEE--SSSEEEEEEEEE-SSSEEESS-SEEEES--TTT-EEEEEEETPPTT--HHHHHT-TTS--EEEEETTTTEEEEEPBP-TTSPPPEEEEET---TT----EEEESS---PPPPPP---------------------------------

Mean predicted aligned error: 17.12 Å

Foldseek 3Di:
DDDDDDDDDDPPPPPDPPPDDDDDDDDDDVPPPPPDPPPDDDDDDDDDDDDDDDDDDDDDDDDDDDDDDDDDDDDDDDDDDDDDDDDDDDDDDDDDDDPDPPDDDADAQQWFEEEDDPAQHEYEFEFEADLQQQATAAGLGAQYEYEPDDLVRYAYEYEYAHPPPHPHVDDWDQAPDPHQWHWDADPQQWIWIWGHDNQPRIHIYIYPNNNDSNSHTYHYDNDHDDPHFAEAEPQDDEDEDDRRQYEYEFEFEAFPNFTAGPGAAYEYHPDDLRIHAYEYEYQAHPPPDWLVVLVVDPQWDFAFDPFWTKTWTHAAPVRHTHIYIYGRDRDSVSHHYGYDHDHAEWAPAEDEDAAPEEEEDDDPAYEYEFEWEDPPFWTAGDSAAYEYEPDDLRHYAYEYAYAPDDGNDDPCSQCVGPVNQWHWDFDPPQQKIKTWGHADPVRDIGIYIYHNHGPVPRSHHYGYHHDYPDHPDPDDPPPPPPDDDDDDDDDDDDDDDDDDDDDDDDDDD

Sequence (509 aa):
MKRFEPSIKLDNMYNSVSSKINNKSRLFDPMSLINIDRKIVTYTTAITLPLILAACGGGGGGGAVSPTPDSGSSGSSSSGSSSSGSSSSGSSSSGSDSSSSSGTAGINANAGTYTATADADTYLYDVTFSSNGSSVLSSLDGNVVISDFDTSSDIIVLRGAGSTGASGSPADFSAGGSSNVDVASDINGNTVITLGNDNDNTGTITLTGVSDSSSVVLKTVDEDADAGRPVVDLSSGAVTATDAGEIFEYSVKFENGVPVAIDGDVTINGFDAATDRIVIKTEGLPSGYAKGSLLTTDGVDVAPGISNLLIAFGPDANGSSGSITVDGVTKFADIDIVFSVSSPSIKGDRVDIDSGASVVASSSSETFVYDASWDGDEVVGSDGDVTITGFSLADDKIIVLGAGIPSGYESKEFTGNTKGSQQIVVDEINNKTTIYFAPGSDGSSSTITLDGVTDTEGNLNIVFGSSIGDEPAPEPAVSDTSSTDSSDTSSTDSSDTSSTDSSDTSSTD